Protein AF-C4VB54-F1 (afdb_monomer_lite)

InterPro domains:
  IPR011990 Tetratricopeptide-like helical domain superfamily [G3DSA:1.25.40.10] (57-295)
  IPR011990 Tetratricopeptide-like helical domain superfamily [G3DSA:1.25.40.10] (435-533)
  IPR011990 Tetratricopeptide-like helical domain superfamily [SSF48452] (234-518)
  IPR019734 Tetratricopeptide repeat [SM00028] (115-148)
  IPR019734 Tetratricopeptide repeat [SM00028] (236-269)
  IPR019734 Tetratricopeptide repeat [SM00028] (489-522)

Structure (mmCIF, N/CA/C/O backbone):
data_AF-C4VB54-F1
#
_entry.id   AF-C4VB54-F1
#
loop_
_atom_site.group_PDB
_atom_site.id
_atom_site.type_symbol
_atom_site.label_atom_id
_atom_site.label_alt_id
_atom_site.label_comp_id
_atom_site.label_asym_id
_atom_site.label_entity_id
_atom_site.label_seq_id
_atom_site.pdbx_PDB_ins_code
_atom_site.Cartn_x
_atom_site.Cartn_y
_atom_site.Cartn_z
_atom_site.occupancy
_atom_site.B_iso_or_equiv
_atom_site.auth_seq_id
_atom_site.auth_comp_id
_atom_site.auth_asym_id
_atom_site.auth_atom_id
_atom_site.pdbx_PDB_model_num
ATOM 1 N N . MET A 1 1 ? -24.452 0.658 -22.460 1.00 38.97 1 MET A N 1
ATOM 2 C CA . MET A 1 1 ? -24.094 -0.773 -22.369 1.00 38.97 1 MET A CA 1
ATOM 3 C C . MET A 1 1 ? -23.555 -1.060 -20.962 1.00 38.97 1 MET A C 1
ATOM 5 O O . MET A 1 1 ? -22.462 -0.613 -20.644 1.00 38.97 1 MET A O 1
ATOM 9 N N . PHE A 1 2 ? -24.343 -1.690 -20.081 1.00 25.97 2 PHE A N 1
ATOM 10 C CA . PHE A 1 2 ? -23.977 -1.951 -18.674 1.00 25.97 2 PHE A CA 1
ATOM 11 C C . PHE A 1 2 ? -23.798 -3.460 -18.443 1.00 25.97 2 PHE A C 1
ATOM 13 O O . PHE A 1 2 ? -24.684 -4.239 -18.782 1.00 25.97 2 PHE A O 1
ATOM 20 N N . MET A 1 3 ? -22.665 -3.871 -17.863 1.00 33.00 3 MET A N 1
ATOM 21 C CA . MET A 1 3 ? -22.383 -5.262 -17.481 1.00 33.00 3 MET A CA 1
ATOM 22 C C . MET A 1 3 ? -22.690 -5.453 -15.987 1.00 33.00 3 MET A C 1
ATOM 24 O O . MET A 1 3 ? -22.115 -4.751 -15.156 1.00 33.00 3 MET A O 1
ATOM 28 N N . GLN A 1 4 ? -23.570 -6.396 -15.636 1.00 31.73 4 GLN A N 1
ATOM 29 C CA . GLN A 1 4 ? -23.838 -6.798 -14.246 1.00 31.73 4 GLN A CA 1
ATOM 30 C C . GLN A 1 4 ? -23.127 -8.122 -13.943 1.00 31.73 4 GLN A C 1
ATOM 32 O O . GLN A 1 4 ? -23.301 -9.101 -14.665 1.00 31.73 4 GLN A O 1
ATOM 37 N N . ILE A 1 5 ? -22.332 -8.155 -12.871 1.00 37.06 5 ILE A N 1
ATOM 38 C CA . ILE A 1 5 ? -21.662 -9.368 -12.383 1.00 37.06 5 ILE A CA 1
ATOM 39 C C . ILE A 1 5 ? -22.450 -9.890 -11.185 1.00 37.06 5 ILE A C 1
ATOM 41 O O . ILE A 1 5 ? -22.582 -9.187 -10.184 1.00 37.06 5 ILE A O 1
ATOM 45 N N . TYR A 1 6 ? -22.938 -11.126 -11.275 1.00 34.88 6 TYR A N 1
ATOM 46 C CA . TYR A 1 6 ? -23.579 -11.825 -10.164 1.00 34.88 6 TYR A CA 1
ATOM 47 C C . TYR A 1 6 ? -22.644 -12.912 -9.629 1.00 34.88 6 TYR A C 1
ATOM 49 O O . TYR A 1 6 ? -22.283 -13.843 -10.346 1.00 34.88 6 TYR A O 1
ATOM 57 N N . LEU A 1 7 ? -22.265 -12.801 -8.355 1.00 30.19 7 LEU A N 1
ATOM 58 C CA . LEU A 1 7 ? -21.583 -13.859 -7.610 1.00 30.19 7 LEU A CA 1
ATOM 59 C C . LEU A 1 7 ? -22.631 -14.603 -6.783 1.00 30.19 7 LEU A C 1
ATOM 61 O O . LEU A 1 7 ? -23.212 -14.026 -5.864 1.00 30.19 7 LEU A O 1
ATOM 65 N N . LYS A 1 8 ? -22.896 -15.872 -7.108 1.00 31.28 8 LYS A N 1
ATOM 66 C CA . LYS A 1 8 ? -23.857 -16.701 -6.369 1.00 31.28 8 LYS A CA 1
ATOM 67 C C . LYS A 1 8 ? -23.104 -17.718 -5.509 1.00 31.28 8 LYS A C 1
ATOM 69 O O . LYS A 1 8 ? -22.345 -18.531 -6.026 1.00 31.28 8 LYS A O 1
ATOM 74 N N . TYR A 1 9 ? -23.301 -17.651 -4.191 1.00 30.28 9 TYR A N 1
ATOM 75 C CA . TYR A 1 9 ? -22.703 -18.575 -3.223 1.00 30.28 9 TYR A CA 1
ATOM 76 C C . TYR A 1 9 ? -23.524 -19.866 -3.150 1.00 30.28 9 TYR A C 1
ATOM 78 O O . TYR A 1 9 ? -24.557 -19.917 -2.487 1.00 30.28 9 TYR A O 1
ATOM 86 N N . LEU A 1 10 ? -23.045 -20.915 -3.813 1.00 30.25 10 LEU A N 1
ATOM 87 C CA . LEU A 1 10 ? -23.418 -22.301 -3.537 1.00 30.25 10 LEU A CA 1
ATOM 88 C C . LEU A 1 10 ? -22.119 -23.087 -3.313 1.00 30.25 10 LEU A C 1
ATOM 90 O O . LEU A 1 10 ? -21.097 -22.826 -3.942 1.00 30.25 10 LEU A O 1
ATOM 94 N N . SER A 1 11 ? -22.127 -23.961 -2.314 1.00 38.12 11 SER A N 1
ATOM 95 C CA . SER A 1 11 ? -20.961 -24.604 -1.702 1.00 38.12 11 SER A CA 1
ATOM 96 C C . SER A 1 11 ? -19.883 -25.122 -2.681 1.00 38.12 11 SER A C 1
ATOM 98 O O . SER A 1 11 ? -20.130 -26.031 -3.464 1.00 38.12 11 SER A O 1
ATOM 100 N N . LEU A 1 12 ? -18.656 -24.599 -2.520 1.00 45.41 12 LEU A N 1
ATOM 101 C CA . LEU A 1 12 ? -17.338 -25.164 -2.889 1.00 45.41 12 LEU A CA 1
ATOM 102 C C . LEU A 1 12 ? -16.858 -25.240 -4.358 1.00 45.41 12 LEU A C 1
ATOM 104 O O . LEU A 1 12 ? -15.781 -25.782 -4.598 1.00 45.41 12 LEU A O 1
ATOM 108 N N . LYS A 1 13 ? -17.487 -24.553 -5.315 1.00 49.25 13 LYS A N 1
ATOM 109 C CA . LYS A 1 13 ? -16.800 -24.067 -6.534 1.00 49.25 13 LYS A CA 1
ATOM 110 C C . LYS A 1 13 ? -17.304 -22.661 -6.849 1.00 49.25 13 LYS A C 1
ATOM 112 O O . LYS A 1 13 ? -18.507 -22.452 -6.939 1.00 49.25 13 LYS A O 1
ATOM 117 N N . PHE A 1 14 ? -16.401 -21.688 -6.987 1.00 48.56 14 PHE A N 1
ATOM 118 C CA . PHE A 1 14 ? -16.780 -20.343 -7.429 1.00 48.56 14 PHE A CA 1
ATOM 119 C C . PHE A 1 14 ? -17.220 -20.415 -8.894 1.00 48.56 14 PHE A C 1
ATOM 121 O O . PHE A 1 14 ? -16.394 -20.372 -9.800 1.00 48.56 14 PHE A O 1
ATOM 128 N N . CYS A 1 15 ? -18.523 -20.556 -9.109 1.00 57.53 15 CYS A N 1
ATOM 129 C CA . CYS A 1 15 ? -19.147 -20.399 -10.411 1.00 57.53 15 CYS A CA 1
ATOM 130 C C . CYS A 1 15 ? -19.258 -18.900 -10.710 1.00 57.53 15 CYS A C 1
ATOM 132 O O . CYS A 1 15 ? -20.052 -18.188 -10.088 1.00 57.53 15 CYS A O 1
ATOM 134 N N . MET A 1 16 ? -18.440 -18.399 -11.636 1.00 70.94 16 MET A N 1
ATOM 135 C CA . MET A 1 16 ? -18.619 -17.057 -12.184 1.00 70.94 16 MET A CA 1
ATOM 136 C C . MET A 1 16 ? -19.545 -17.157 -13.398 1.00 70.94 16 MET A C 1
ATOM 138 O O . MET A 1 16 ? -19.251 -17.892 -14.337 1.00 70.94 16 MET A O 1
ATOM 142 N N . ILE A 1 17 ? -20.660 -16.427 -13.376 1.00 76.38 17 ILE A N 1
ATOM 143 C CA . ILE A 1 17 ? -21.554 -16.296 -14.531 1.00 76.38 17 ILE A CA 1
ATOM 144 C C . ILE A 1 17 ? -21.198 -14.990 -15.234 1.00 76.38 17 ILE A C 1
ATOM 146 O O . ILE A 1 17 ? -21.276 -13.913 -14.635 1.00 76.38 17 ILE A O 1
ATOM 150 N N . ILE A 1 18 ? -20.797 -15.076 -16.500 1.00 73.25 18 ILE A N 1
ATOM 151 C CA . ILE A 1 18 ? -20.523 -13.903 -17.328 1.00 73.25 18 ILE A CA 1
ATOM 152 C C . ILE A 1 18 ? -21.790 -13.598 -18.121 1.00 73.25 18 ILE A C 1
ATOM 154 O O . ILE A 1 18 ? -22.180 -14.385 -18.975 1.00 73.25 18 ILE A O 1
ATOM 158 N N . LYS A 1 19 ? -22.422 -12.451 -17.837 1.00 79.88 19 LYS A N 1
ATOM 159 C CA . LYS A 1 19 ? -23.562 -11.930 -18.601 1.00 79.88 19 LYS A CA 1
ATOM 160 C C . LYS A 1 19 ? -23.136 -10.706 -19.410 1.00 79.88 19 LYS A C 1
ATOM 162 O O . LYS A 1 19 ? -22.794 -9.667 -18.844 1.00 79.88 19 LYS A O 1
ATOM 167 N N . ILE A 1 20 ? -23.150 -10.834 -20.731 1.00 73.25 20 ILE A N 1
ATOM 168 C CA . ILE A 1 20 ? -22.824 -9.783 -21.695 1.00 73.25 20 ILE A CA 1
ATOM 169 C C . ILE A 1 20 ? -24.131 -9.348 -22.343 1.00 73.25 20 ILE A C 1
ATOM 171 O O . ILE A 1 20 ? -24.764 -10.120 -23.054 1.00 73.25 20 ILE A O 1
ATOM 175 N N . LYS A 1 21 ? -24.557 -8.116 -22.068 1.00 76.06 21 LYS A N 1
ATOM 176 C CA . LYS A 1 21 ? -25.711 -7.516 -22.740 1.00 76.06 21 LYS A CA 1
ATOM 177 C C . LYS A 1 21 ? -25.266 -7.041 -24.126 1.00 76.06 21 LYS A C 1
ATOM 179 O O . LYS A 1 21 ? -24.325 -6.249 -24.191 1.00 76.06 21 LYS A O 1
ATOM 184 N N . ILE A 1 22 ? -25.898 -7.555 -25.180 1.00 71.56 22 ILE A N 1
ATOM 185 C CA . ILE A 1 22 ? -25.554 -7.252 -26.578 1.00 71.56 22 ILE A CA 1
ATOM 186 C C . ILE A 1 22 ? -26.424 -6.086 -27.056 1.00 71.56 22 ILE A C 1
ATOM 188 O O . ILE A 1 22 ? -25.888 -5.052 -27.447 1.00 71.56 22 ILE A O 1
ATOM 192 N N . ASP A 1 23 ? -27.742 -6.185 -26.876 1.00 76.75 23 ASP A N 1
ATOM 193 C CA . ASP A 1 23 ? -28.718 -5.109 -27.099 1.00 76.75 23 ASP A CA 1
ATOM 194 C C . ASP A 1 23 ? -29.767 -5.071 -25.965 1.00 76.75 23 ASP A C 1
ATOM 196 O O . ASP A 1 23 ? -29.535 -5.621 -24.885 1.00 76.75 23 ASP A O 1
ATOM 200 N N . GLU A 1 24 ? -30.872 -4.333 -26.129 1.00 78.38 24 GLU A N 1
ATOM 201 C CA . GLU A 1 24 ? -31.891 -4.179 -25.082 1.00 78.38 24 GLU A CA 1
ATOM 202 C C . GLU A 1 24 ? -32.563 -5.497 -24.683 1.00 78.38 24 GLU A C 1
ATOM 204 O O . GLU A 1 24 ? -32.786 -5.687 -23.478 1.00 78.38 24 GLU A O 1
ATOM 209 N N . ASP A 1 25 ? -32.743 -6.406 -25.645 1.00 79.56 25 ASP A N 1
ATOM 210 C CA . ASP A 1 25 ? -33.524 -7.639 -25.531 1.00 79.56 25 ASP A CA 1
ATOM 211 C C . ASP A 1 25 ? -32.651 -8.905 -25.511 1.00 79.56 25 ASP A C 1
ATOM 213 O O . ASP A 1 25 ? -33.103 -9.967 -25.074 1.00 79.56 25 ASP A O 1
ATOM 217 N N . SER A 1 26 ? -31.381 -8.808 -25.914 1.00 73.75 26 SER A N 1
ATOM 218 C CA . SER A 1 26 ? -30.461 -9.938 -26.012 1.00 73.75 26 SER A CA 1
ATOM 219 C C . SER A 1 26 ? -29.286 -9.845 -25.028 1.00 73.75 26 SER A C 1
ATOM 221 O O . SER A 1 26 ? -28.634 -8.814 -24.808 1.00 73.75 26 SER A O 1
ATOM 223 N N . SER A 1 27 ? -28.994 -10.975 -24.381 1.00 80.44 27 SER A N 1
ATOM 224 C CA . SER A 1 27 ? -27.818 -11.112 -23.526 1.00 80.44 27 SER A CA 1
ATOM 225 C C . SER A 1 27 ? -27.222 -12.497 -23.652 1.00 80.44 27 SER A C 1
ATOM 227 O O . SER A 1 27 ? -27.923 -13.495 -23.498 1.00 80.44 27 SER A O 1
ATOM 229 N N . LEU A 1 28 ? -25.914 -12.548 -23.841 1.00 75.56 28 LEU A N 1
ATOM 230 C CA . LEU A 1 28 ? -25.156 -13.777 -23.790 1.00 75.56 28 LEU A CA 1
ATOM 231 C C . LEU A 1 28 ? -24.787 -14.068 -22.333 1.00 75.56 28 LEU A C 1
ATOM 233 O O . LEU A 1 28 ? -24.183 -13.233 -21.659 1.00 75.56 28 LEU A O 1
ATOM 237 N N . THR A 1 29 ? -25.161 -15.243 -21.836 1.00 79.69 29 THR A N 1
ATOM 238 C CA . THR A 1 29 ? -24.833 -15.683 -20.477 1.00 79.69 29 THR A CA 1
ATOM 239 C C . THR A 1 29 ? -24.144 -17.033 -20.550 1.00 79.69 29 THR A C 1
ATOM 241 O O . THR A 1 29 ? -24.715 -17.959 -21.113 1.00 79.69 29 THR A O 1
ATOM 244 N N . PHE A 1 30 ? -22.949 -17.160 -19.980 1.00 81.38 30 PHE A N 1
ATOM 245 C CA . PHE A 1 30 ? -22.280 -18.456 -19.878 1.00 81.38 30 PHE A CA 1
ATOM 246 C C . PHE A 1 30 ? -21.583 -18.638 -18.530 1.00 81.38 30 PHE A C 1
ATOM 248 O O . PHE A 1 30 ? -21.113 -17.682 -17.898 1.00 81.38 30 PHE A O 1
ATOM 255 N N . ASP A 1 31 ? -21.570 -19.890 -18.083 1.00 81.94 31 ASP A N 1
ATOM 256 C CA . ASP A 1 31 ? -20.950 -20.339 -16.846 1.00 81.94 31 ASP A CA 1
ATOM 257 C C . ASP A 1 31 ? -19.458 -20.592 -17.093 1.00 81.94 31 ASP A C 1
ATOM 259 O O . ASP A 1 31 ? -19.068 -21.336 -17.989 1.00 81.94 31 ASP A O 1
ATOM 263 N N . THR A 1 32 ? -18.592 -19.966 -16.298 1.00 78.69 32 THR A N 1
ATOM 264 C CA . THR A 1 32 ? -17.138 -20.195 -16.382 1.00 78.69 32 THR A CA 1
ATOM 265 C C . THR A 1 32 ? -16.694 -21.622 -16.063 1.00 78.69 32 THR A C 1
ATOM 267 O O . THR A 1 32 ? -15.555 -21.975 -16.366 1.00 78.69 32 THR A O 1
ATOM 270 N N . THR A 1 33 ? -17.555 -22.446 -15.468 1.00 79.31 33 THR A N 1
ATOM 271 C CA . THR A 1 33 ? -17.303 -23.875 -15.253 1.00 79.31 33 THR A CA 1
ATOM 272 C C . THR A 1 33 ? -17.654 -24.731 -16.473 1.00 79.31 33 THR A C 1
ATOM 274 O O . THR A 1 33 ? -17.054 -25.790 -16.651 1.00 79.31 33 THR A O 1
ATOM 277 N N . GLU A 1 34 ? -18.524 -24.235 -17.357 1.00 86.69 34 GLU A N 1
ATOM 278 C CA . GLU A 1 34 ? -19.002 -24.898 -18.577 1.00 86.69 34 GLU A CA 1
ATOM 279 C C . GLU A 1 34 ? -18.830 -23.963 -19.782 1.00 86.69 34 GLU A C 1
ATOM 281 O O . GLU A 1 34 ? -19.777 -23.544 -20.444 1.00 86.69 34 GLU A O 1
ATOM 286 N N . LEU A 1 35 ? -17.578 -23.581 -20.045 1.00 89.31 35 LEU A N 1
ATOM 287 C CA . LEU A 1 35 ? -17.260 -22.693 -21.161 1.00 89.31 35 LEU A CA 1
ATOM 288 C C . LEU A 1 35 ? -17.551 -23.366 -22.509 1.00 89.31 35 LEU A C 1
ATOM 290 O O . LEU A 1 35 ? -17.017 -24.468 -22.707 1.00 89.31 35 LEU A O 1
ATOM 294 N N . PRO A 1 36 ? -18.266 -22.687 -23.434 1.00 89.88 36 PRO A N 1
ATOM 295 C CA . PRO A 1 36 ? -18.443 -23.131 -24.815 1.00 89.88 36 PRO A CA 1
ATOM 296 C C . PRO A 1 36 ? -17.125 -23.580 -25.453 1.00 89.88 36 PRO A C 1
ATOM 298 O O . PRO A 1 36 ? -16.074 -22.980 -25.227 1.00 89.88 36 PRO A O 1
ATOM 301 N N . VAL A 1 37 ? -17.158 -24.662 -26.220 1.00 91.50 37 VAL A N 1
ATOM 302 C CA . VAL A 1 37 ? -16.005 -25.188 -26.968 1.00 91.50 37 VAL A CA 1
ATOM 303 C C . VAL A 1 37 ? -16.435 -25.560 -28.371 1.00 91.50 37 VAL A C 1
ATOM 305 O O . VAL A 1 37 ? -17.627 -25.685 -28.640 1.00 91.50 37 VAL A O 1
ATOM 308 N N . ASP A 1 38 ? -15.457 -25.740 -29.250 1.00 93.38 38 ASP A N 1
ATOM 309 C CA . ASP A 1 38 ? -15.648 -26.223 -30.611 1.00 93.38 38 ASP A CA 1
ATOM 310 C C . ASP A 1 38 ? -16.648 -25.323 -31.365 1.00 93.38 38 ASP A C 1
ATOM 312 O O . ASP A 1 38 ? -16.502 -24.099 -31.361 1.00 93.38 38 ASP A O 1
ATOM 316 N N . THR A 1 39 ? -17.698 -25.892 -31.956 1.00 86.38 39 THR A N 1
ATOM 317 C CA . THR A 1 39 ? -18.701 -25.147 -32.737 1.00 86.38 39 THR A CA 1
ATOM 318 C C . THR A 1 39 ? -19.438 -24.074 -31.930 1.00 86.38 39 THR A C 1
ATOM 320 O O . THR A 1 39 ? -19.829 -23.036 -32.476 1.00 86.38 39 THR A O 1
ATOM 323 N N . ASP A 1 40 ? -19.607 -24.290 -30.623 1.00 88.44 40 ASP A N 1
ATOM 324 C CA . ASP A 1 40 ? -20.257 -23.319 -29.740 1.00 88.44 40 ASP A CA 1
ATOM 325 C C . ASP A 1 40 ? -19.317 -22.150 -29.426 1.00 88.44 40 ASP A C 1
ATOM 327 O O . ASP A 1 40 ? -19.765 -21.012 -29.257 1.00 88.44 40 ASP A O 1
ATOM 331 N N . PHE A 1 41 ? -18.004 -22.408 -29.382 1.00 94.44 41 PHE A N 1
ATOM 332 C CA . PHE A 1 41 ? -17.006 -21.351 -29.258 1.00 94.44 41 PHE A CA 1
ATOM 333 C C . PHE A 1 41 ? -16.934 -20.505 -30.529 1.00 94.44 41 PHE A C 1
ATOM 335 O O . PHE A 1 41 ? -16.899 -19.283 -30.417 1.00 94.44 41 PHE A O 1
ATOM 342 N N . ASP A 1 42 ? -16.951 -21.116 -31.715 1.00 93.81 42 ASP A N 1
ATOM 343 C CA . ASP A 1 42 ? -16.907 -20.372 -32.981 1.00 93.81 42 ASP A CA 1
ATOM 344 C C . ASP A 1 42 ? -18.101 -19.415 -33.102 1.00 93.81 42 ASP A C 1
ATOM 346 O O . ASP A 1 42 ? -17.930 -18.228 -33.384 1.00 93.81 42 ASP A O 1
ATOM 350 N N . SER A 1 43 ? -19.301 -19.904 -32.770 1.00 91.31 43 SER A N 1
ATOM 351 C CA . SER A 1 43 ? -20.529 -19.098 -32.742 1.00 91.31 43 SER A CA 1
ATOM 352 C C . SER A 1 43 ? -20.434 -17.940 -31.742 1.00 91.31 43 SER A C 1
ATOM 354 O O . SER A 1 43 ? -20.791 -16.801 -32.044 1.00 91.31 43 SER A O 1
ATOM 356 N N . LEU A 1 44 ? -19.903 -18.211 -30.545 1.00 91.12 44 LEU A N 1
ATOM 357 C CA . LEU A 1 44 ? -19.631 -17.191 -29.535 1.00 91.12 44 LEU A CA 1
ATOM 358 C C . LEU A 1 44 ? -18.596 -16.163 -30.018 1.00 91.12 44 LEU A C 1
ATOM 360 O O . LEU A 1 44 ? -18.728 -14.969 -29.750 1.00 91.12 44 LEU A O 1
ATOM 364 N N . PHE A 1 45 ? -17.540 -16.614 -30.682 1.00 94.56 45 PHE A N 1
ATOM 365 C CA . PHE A 1 45 ? -16.438 -15.762 -31.095 1.00 94.56 45 PHE A CA 1
ATOM 366 C C . PHE A 1 45 ? -16.840 -14.824 -32.236 1.00 94.56 45 PHE A C 1
ATOM 368 O O . PHE A 1 45 ? -16.468 -13.651 -32.196 1.00 94.56 45 PHE A O 1
ATOM 375 N N . GLU A 1 46 ? -17.656 -15.283 -33.188 1.00 94.31 46 GLU A N 1
ATOM 376 C CA . GLU A 1 46 ? -18.261 -14.403 -34.197 1.00 94.31 46 GLU A CA 1
ATOM 377 C C . GLU A 1 46 ? -19.172 -13.354 -33.549 1.00 94.31 46 GLU A C 1
ATOM 379 O O . GLU A 1 46 ? -19.019 -12.162 -33.813 1.00 94.31 46 GLU A O 1
ATOM 384 N N . LEU A 1 47 ? -19.998 -13.747 -32.575 1.00 90.88 47 LEU A N 1
ATOM 385 C CA . LEU A 1 47 ? -20.817 -12.797 -31.818 1.00 90.88 47 LEU A CA 1
ATOM 386 C C . LEU A 1 47 ? -19.967 -11.748 -31.080 1.00 90.88 47 LEU A C 1
ATOM 388 O O . LEU A 1 47 ? -20.335 -10.575 -31.017 1.00 90.88 47 LEU A O 1
ATOM 392 N N . ILE A 1 48 ? -18.813 -12.147 -30.530 1.00 91.25 48 ILE A N 1
ATOM 393 C CA . ILE A 1 48 ? -17.844 -11.240 -29.893 1.00 91.25 48 ILE A CA 1
ATOM 394 C C . ILE A 1 48 ? -17.251 -10.246 -30.901 1.00 91.25 48 ILE A C 1
ATOM 396 O O . ILE A 1 48 ? -16.991 -9.103 -30.522 1.00 91.25 48 ILE A O 1
ATOM 400 N N . LYS A 1 49 ? -17.016 -10.661 -32.152 1.00 93.06 49 LYS A N 1
ATOM 401 C CA . LYS A 1 49 ? -16.494 -9.782 -33.210 1.00 93.06 49 LYS A CA 1
ATOM 402 C C . LYS A 1 49 ? -17.532 -8.775 -33.687 1.00 93.06 49 LYS A C 1
ATOM 404 O O . LYS A 1 49 ? -17.202 -7.610 -33.884 1.00 93.06 49 LYS A O 1
ATOM 409 N N . GLU A 1 50 ? -18.771 -9.223 -33.861 1.00 91.81 50 GLU A N 1
ATOM 410 C CA . GLU A 1 50 ? -19.887 -8.379 -34.300 1.00 91.81 50 GLU A CA 1
ATOM 411 C C . GLU A 1 50 ? -20.324 -7.395 -33.206 1.00 91.81 50 GLU A C 1
ATOM 413 O O . GLU A 1 50 ? -20.754 -6.274 -33.484 1.00 91.81 50 GLU A O 1
ATOM 418 N N . SER A 1 51 ? -20.173 -7.792 -31.942 1.00 83.44 51 SER A N 1
ATOM 419 C CA . SER A 1 51 ? -20.517 -6.967 -30.789 1.00 83.44 51 SER A CA 1
ATOM 420 C C . SER A 1 51 ? -19.397 -5.977 -30.452 1.00 83.44 51 SER A C 1
ATOM 422 O O . SER A 1 51 ? -18.239 -6.349 -30.277 1.00 83.44 51 SER A O 1
ATOM 424 N N . ASN A 1 52 ? -19.737 -4.703 -30.230 1.00 85.94 52 ASN A N 1
ATOM 425 C CA . ASN A 1 52 ? -18.781 -3.679 -29.783 1.00 85.94 52 ASN A CA 1
ATOM 426 C C . ASN A 1 52 ? -18.462 -3.808 -28.275 1.00 85.94 52 ASN A C 1
ATOM 428 O O . ASN A 1 52 ? -18.779 -2.936 -27.460 1.00 85.94 52 ASN A O 1
ATOM 432 N N . ILE A 1 53 ? -17.895 -4.952 -27.876 1.00 86.31 53 ILE A N 1
ATOM 433 C CA . ILE A 1 53 ? -17.623 -5.292 -26.477 1.00 86.31 53 ILE A CA 1
ATOM 434 C C . ILE A 1 53 ? -16.428 -4.476 -25.957 1.00 86.31 53 ILE A C 1
ATOM 436 O O . ILE A 1 53 ? -15.340 -4.544 -26.530 1.00 86.31 53 ILE A O 1
ATOM 440 N N . PRO A 1 54 ? -16.559 -3.769 -24.814 1.00 88.62 54 PRO A N 1
ATOM 441 C CA . PRO A 1 54 ? -15.440 -3.065 -24.199 1.00 88.62 54 PRO A CA 1
ATOM 442 C C . PRO A 1 54 ? -14.257 -3.999 -23.921 1.00 88.62 54 PRO A C 1
ATOM 444 O O . PRO A 1 54 ? -14.440 -5.087 -23.368 1.00 88.62 54 PRO A O 1
ATOM 447 N N . SER A 1 55 ? -13.029 -3.548 -24.196 1.00 87.81 55 SER A N 1
ATOM 448 C CA . SER A 1 55 ? -11.815 -4.371 -24.054 1.00 87.81 55 SER A CA 1
ATOM 449 C C . SER A 1 55 ? -11.645 -4.970 -22.652 1.00 87.81 55 SER A C 1
ATOM 451 O O . SER A 1 55 ? -11.158 -6.087 -22.505 1.00 87.81 55 SER A O 1
ATOM 453 N N . SER A 1 56 ? -12.096 -4.272 -21.604 1.00 85.50 56 SER A N 1
ATOM 454 C CA . SER A 1 56 ? -12.087 -4.788 -20.228 1.00 85.50 56 SER A CA 1
ATOM 455 C C . SER A 1 56 ? -12.938 -6.050 -20.050 1.00 85.50 56 SER A C 1
ATOM 457 O O . SER A 1 56 ? -12.593 -6.910 -19.241 1.00 85.50 56 SER A O 1
ATOM 459 N N . SER A 1 57 ? -14.029 -6.179 -20.805 1.00 87.00 57 SER A N 1
ATOM 460 C CA . SER A 1 57 ? -14.877 -7.370 -20.810 1.00 87.00 57 SER A CA 1
ATOM 461 C C . SER A 1 57 ? -14.250 -8.477 -21.649 1.00 87.00 57 SER A C 1
ATOM 463 O O . SER A 1 57 ? -14.206 -9.611 -21.183 1.00 87.00 57 SER A O 1
ATOM 465 N N . LEU A 1 58 ? -13.658 -8.152 -22.804 1.00 92.19 58 LEU A N 1
ATOM 466 C CA . LEU A 1 58 ? -12.911 -9.123 -23.615 1.00 92.19 58 LEU A CA 1
ATOM 467 C C . LEU A 1 58 ? -11.777 -9.788 -22.819 1.00 92.19 58 LEU A C 1
ATOM 469 O O . LEU A 1 58 ? -11.623 -11.005 -22.870 1.00 92.19 58 LEU A O 1
ATOM 473 N N . PHE A 1 59 ? -11.048 -9.029 -21.992 1.00 91.31 59 PHE A N 1
ATOM 474 C CA . PHE A 1 59 ? -10.031 -9.594 -21.097 1.00 91.31 59 PHE A CA 1
ATOM 475 C C . PHE A 1 59 ? -10.595 -10.571 -20.060 1.00 91.31 59 PHE A C 1
ATOM 477 O O . PHE A 1 59 ? -9.937 -11.557 -19.731 1.00 91.31 59 PHE A O 1
ATOM 484 N N . LYS A 1 60 ? -11.808 -10.332 -19.549 1.00 88.00 60 LYS A N 1
ATOM 485 C CA . LYS A 1 60 ? -12.472 -11.259 -18.617 1.00 88.00 60 LYS A CA 1
ATOM 486 C C . LYS A 1 60 ? -12.893 -12.544 -19.318 1.00 88.00 60 LYS A C 1
ATOM 488 O O . LYS A 1 60 ? -12.721 -13.614 -18.742 1.00 88.00 60 LYS A O 1
ATOM 493 N N . ILE A 1 61 ? -13.402 -12.438 -20.547 1.00 90.50 61 ILE A N 1
ATOM 494 C CA . ILE A 1 61 ? -13.746 -13.601 -21.372 1.00 90.50 61 ILE A CA 1
ATOM 495 C C . ILE A 1 61 ? -12.475 -14.408 -21.648 1.00 90.50 61 ILE A C 1
ATOM 497 O O . ILE A 1 61 ? -12.432 -15.587 -21.316 1.00 90.50 61 ILE A O 1
ATOM 501 N N . ALA A 1 62 ? -11.402 -13.768 -22.127 1.00 94.25 62 ALA A N 1
ATOM 502 C CA . ALA A 1 62 ? -10.111 -14.426 -22.334 1.00 94.25 62 ALA A CA 1
ATOM 503 C C . ALA A 1 62 ? -9.614 -15.127 -21.057 1.00 94.25 62 ALA A C 1
ATOM 505 O O . ALA A 1 62 ? -9.186 -16.276 -21.106 1.00 94.25 62 ALA A O 1
ATOM 506 N N . TYR A 1 63 ? -9.728 -14.479 -19.893 1.00 91.56 63 TYR A N 1
ATOM 507 C CA . TYR A 1 63 ? -9.344 -15.074 -18.611 1.00 91.56 63 TYR A CA 1
ATOM 508 C C . TYR A 1 63 ? -10.181 -16.275 -18.196 1.00 91.56 63 TYR A C 1
ATOM 510 O O . TYR A 1 63 ? -9.629 -17.203 -17.604 1.00 91.56 63 TYR A O 1
ATOM 518 N N . ALA A 1 64 ? -11.470 -16.304 -18.529 1.00 88.38 64 ALA A N 1
ATOM 519 C CA . ALA A 1 64 ? -12.274 -17.498 -18.316 1.00 88.38 64 ALA A CA 1
ATOM 520 C C . ALA A 1 64 ? -11.690 -18.691 -19.097 1.00 88.38 64 ALA A C 1
ATOM 522 O O . ALA A 1 64 ? -11.538 -19.771 -18.539 1.00 88.38 64 ALA A O 1
ATOM 523 N N . TYR A 1 65 ? -11.229 -18.466 -20.330 1.00 94.25 65 TYR A N 1
ATOM 524 C CA . TYR A 1 65 ? -10.606 -19.487 -21.180 1.00 94.25 65 TYR A CA 1
ATOM 525 C C . TYR A 1 65 ? -9.134 -19.799 -20.862 1.00 94.25 65 TYR A C 1
ATOM 527 O O . TYR A 1 65 ? -8.518 -20.557 -21.603 1.00 94.25 65 TYR A O 1
ATOM 535 N N . LYS A 1 66 ? -8.537 -19.281 -19.780 1.00 93.75 66 LYS A N 1
ATOM 536 C CA . LYS A 1 66 ? -7.086 -19.419 -19.512 1.00 93.75 66 LYS A CA 1
ATOM 537 C C . LYS A 1 66 ? -6.560 -20.862 -19.491 1.00 93.75 66 LYS A C 1
ATOM 539 O O . LYS A 1 66 ? -5.379 -21.066 -19.750 1.00 93.75 66 LYS A O 1
ATOM 544 N N . ASP A 1 67 ? -7.406 -21.845 -19.186 1.00 90.56 67 ASP A N 1
ATOM 545 C CA . ASP A 1 67 ? -7.037 -23.267 -19.153 1.00 90.56 67 ASP A CA 1
ATOM 546 C C . ASP A 1 67 ? -7.217 -23.959 -20.524 1.00 90.56 67 ASP A C 1
ATOM 548 O O . ASP A 1 67 ? -6.729 -25.069 -20.723 1.00 90.56 67 ASP A O 1
ATOM 552 N N . LYS A 1 68 ? -7.860 -23.292 -21.495 1.00 94.56 68 LYS A N 1
ATOM 553 C CA . LYS A 1 68 ? -8.039 -23.730 -22.888 1.00 94.56 68 LYS A CA 1
ATOM 554 C C . LYS A 1 68 ? -7.251 -22.797 -23.822 1.00 94.56 68 LYS A C 1
ATOM 556 O O . LYS A 1 68 ? -7.769 -21.787 -24.299 1.00 94.56 68 LYS A O 1
ATOM 561 N N . TYR A 1 69 ? -5.975 -23.128 -24.038 1.00 95.25 69 TYR A N 1
ATOM 562 C CA . TYR A 1 69 ? -4.978 -22.254 -24.673 1.00 95.25 69 TYR A CA 1
ATOM 563 C C . TYR A 1 69 ? -5.447 -21.610 -25.987 1.00 95.25 69 TYR A C 1
ATOM 565 O O . TYR A 1 69 ? -5.390 -20.386 -26.107 1.00 95.25 69 TYR A O 1
ATOM 573 N N . ASP A 1 70 ? -5.924 -22.412 -26.942 1.00 96.56 70 ASP A N 1
ATOM 574 C CA . ASP A 1 70 ? -6.242 -21.934 -28.292 1.00 96.56 70 ASP A CA 1
ATOM 575 C C . ASP A 1 70 ? -7.390 -20.911 -28.284 1.00 96.56 70 ASP A C 1
ATOM 577 O O . ASP A 1 70 ? -7.253 -19.831 -28.856 1.00 96.56 70 ASP A O 1
ATOM 581 N N . TYR A 1 71 ? -8.454 -21.173 -27.519 1.00 96.75 71 TYR A N 1
ATOM 582 C CA . TYR A 1 71 ? -9.588 -20.256 -27.356 1.00 96.75 71 TYR A CA 1
ATOM 583 C C . TYR A 1 71 ? -9.192 -18.939 -26.678 1.00 96.75 71 TYR A C 1
ATOM 585 O O . TYR A 1 71 ? -9.555 -17.854 -27.134 1.00 96.75 71 TYR A O 1
ATOM 593 N N . CYS A 1 72 ? -8.400 -19.009 -25.601 1.00 96.50 72 CYS A N 1
ATOM 594 C CA . CYS A 1 72 ? -7.902 -17.815 -24.917 1.00 96.50 72 CYS A CA 1
ATOM 595 C C . CYS A 1 72 ? -7.046 -16.955 -25.853 1.00 96.50 72 CYS A C 1
ATOM 597 O O . CYS A 1 72 ? -7.240 -15.741 -25.944 1.00 96.50 72 CYS A O 1
ATOM 599 N N . LYS A 1 73 ? -6.127 -17.596 -26.584 1.00 96.31 73 LYS A N 1
ATOM 600 C CA . LYS A 1 73 ? -5.247 -16.937 -27.547 1.00 96.31 73 LYS A CA 1
ATOM 601 C C . LYS A 1 73 ? -6.036 -16.272 -28.671 1.00 96.31 73 LYS A C 1
ATOM 603 O O . LYS A 1 73 ? -5.767 -15.117 -28.977 1.00 96.31 73 LYS A O 1
ATOM 608 N N . GLN A 1 74 ? -7.036 -16.952 -29.224 1.00 97.12 74 GLN A N 1
ATOM 609 C CA . GLN A 1 74 ? -7.884 -16.420 -30.289 1.00 97.12 74 GLN A CA 1
ATOM 610 C C . GLN A 1 74 ? -8.627 -15.144 -29.854 1.00 97.12 74 GLN A C 1
ATOM 612 O O . GLN A 1 74 ? -8.657 -14.160 -30.596 1.00 97.12 74 GLN A O 1
ATOM 617 N N . ILE A 1 75 ? -9.127 -15.099 -28.612 1.00 96.38 75 ILE A N 1
ATOM 618 C CA . ILE A 1 75 ? -9.720 -13.880 -28.036 1.00 96.38 75 ILE A CA 1
ATOM 619 C C . ILE A 1 75 ? -8.667 -12.779 -27.864 1.00 96.38 75 ILE A C 1
ATOM 621 O O . ILE A 1 75 ? -8.922 -11.626 -28.210 1.00 96.38 75 ILE A O 1
ATOM 625 N N . LEU A 1 76 ? -7.480 -13.101 -27.341 1.00 95.62 76 LEU A N 1
ATOM 626 C CA . LEU A 1 76 ? -6.407 -12.118 -27.151 1.00 95.62 76 LEU A CA 1
ATOM 627 C C . LEU A 1 76 ? -5.901 -11.542 -28.476 1.00 95.62 76 LEU A C 1
ATOM 629 O O . LEU A 1 76 ? -5.632 -10.343 -28.548 1.00 95.62 76 LEU A O 1
ATOM 633 N N . ASP A 1 77 ? -5.808 -12.359 -29.521 1.00 95.62 77 ASP A N 1
ATOM 634 C CA . ASP A 1 77 ? -5.426 -11.913 -30.856 1.00 95.62 77 ASP A CA 1
ATOM 635 C C . ASP A 1 77 ? -6.471 -10.952 -31.430 1.00 95.62 77 ASP A C 1
ATOM 637 O O . ASP A 1 77 ? -6.092 -9.893 -31.928 1.00 95.62 77 ASP A O 1
ATOM 641 N N . TYR A 1 78 ? -7.769 -11.220 -31.242 1.00 95.62 78 TYR A N 1
ATOM 642 C CA . TYR A 1 78 ? -8.818 -10.250 -31.575 1.00 95.62 78 TYR A CA 1
ATOM 643 C C . TYR A 1 78 ? -8.672 -8.943 -30.782 1.00 95.62 78 TYR A C 1
ATOM 645 O O . TYR A 1 78 ? -8.678 -7.865 -31.374 1.00 95.62 78 TYR A O 1
ATOM 653 N N . VAL A 1 79 ? -8.438 -9.004 -29.466 1.00 94.25 79 VAL A N 1
ATOM 654 C CA . VAL A 1 79 ? -8.237 -7.807 -28.623 1.00 94.25 79 VAL A CA 1
ATOM 655 C C . VAL A 1 79 ? -7.080 -6.930 -29.120 1.00 94.25 79 VAL A C 1
ATOM 657 O O . VAL A 1 79 ? -7.155 -5.706 -29.039 1.00 94.25 79 VAL A O 1
ATOM 660 N N . LYS A 1 80 ? -6.014 -7.511 -29.679 1.00 93.50 80 LYS A N 1
ATOM 661 C CA . LYS A 1 80 ? -4.903 -6.733 -30.257 1.00 93.50 80 LYS A CA 1
ATOM 662 C C . LYS A 1 80 ? -5.284 -5.986 -31.534 1.00 93.50 80 LYS A C 1
ATOM 664 O O . LYS A 1 80 ? -4.622 -5.000 -31.858 1.00 93.50 80 LYS A O 1
ATOM 669 N N . THR A 1 81 ? -6.314 -6.435 -32.254 1.00 93.69 81 THR A N 1
ATOM 670 C CA . THR A 1 81 ? -6.780 -5.781 -33.488 1.00 93.69 81 THR A CA 1
ATOM 671 C C . THR A 1 81 ? -7.568 -4.497 -33.231 1.00 93.69 81 THR A C 1
ATOM 673 O O . THR A 1 81 ? -7.727 -3.695 -34.145 1.00 93.69 81 THR A O 1
ATOM 676 N N . THR A 1 82 ? -8.000 -4.225 -31.992 1.00 87.00 82 THR A N 1
ATOM 677 C CA . THR A 1 82 ? -8.911 -3.107 -31.683 1.00 87.00 82 THR A CA 1
ATOM 678 C C . THR A 1 82 ? -8.253 -1.710 -31.693 1.00 87.00 82 THR A C 1
ATOM 680 O O . THR A 1 82 ? -8.782 -0.797 -31.071 1.00 87.00 82 THR A O 1
ATOM 683 N N . ASN A 1 83 ? -7.098 -1.519 -32.350 1.00 76.62 83 ASN A N 1
ATOM 684 C CA . ASN A 1 83 ? -6.329 -0.265 -32.550 1.00 76.62 83 ASN A CA 1
ATOM 685 C C . ASN A 1 83 ? -6.028 0.629 -31.323 1.00 76.62 83 ASN A C 1
ATOM 687 O O . ASN A 1 83 ? -5.401 1.680 -31.456 1.00 76.62 83 ASN A O 1
ATOM 691 N N . LEU A 1 84 ? -6.385 0.215 -30.109 1.00 79.56 84 LEU A N 1
ATOM 692 C CA . LEU A 1 84 ? -6.068 0.934 -28.877 1.00 79.56 84 LEU A CA 1
ATOM 693 C C . LEU A 1 84 ? -4.694 0.487 -28.359 1.00 79.56 84 LEU A C 1
ATOM 695 O O . LEU A 1 84 ? -4.528 -0.642 -27.892 1.00 79.56 84 LEU A O 1
ATOM 699 N N . ARG A 1 85 ? -3.702 1.385 -28.423 1.00 73.69 85 ARG A N 1
ATOM 700 C CA . ARG A 1 85 ? -2.296 1.106 -28.066 1.00 73.69 85 ARG A CA 1
ATOM 701 C C . ARG A 1 85 ? -2.142 0.449 -26.686 1.00 73.69 85 ARG A C 1
ATOM 703 O O . ARG A 1 85 ? -1.447 -0.556 -26.568 1.00 73.69 85 ARG A O 1
ATOM 710 N N . ASP A 1 86 ? -2.838 0.956 -25.669 1.00 76.19 86 ASP A N 1
ATOM 711 C CA . ASP A 1 86 ? -2.754 0.424 -24.299 1.00 76.19 86 ASP A CA 1
ATOM 712 C C . ASP A 1 86 ? -3.421 -0.947 -24.131 1.00 76.19 86 ASP A C 1
ATOM 714 O O . ASP A 1 86 ? -3.039 -1.737 -23.264 1.00 76.19 86 ASP A O 1
ATOM 718 N N . VAL A 1 87 ? -4.421 -1.247 -24.962 1.00 85.06 87 VAL A N 1
ATOM 719 C CA . VAL A 1 87 ? -5.120 -2.538 -24.969 1.00 85.06 87 VAL A CA 1
ATOM 720 C C . VAL A 1 87 ? -4.227 -3.609 -25.585 1.00 85.06 87 VAL A C 1
ATOM 722 O O . VAL A 1 87 ? -4.102 -4.696 -25.020 1.00 85.06 87 VAL A O 1
ATOM 725 N N . LYS A 1 88 ? -3.532 -3.275 -26.678 1.00 85.94 88 LYS A N 1
ATOM 726 C CA . LYS A 1 88 ? -2.589 -4.174 -27.347 1.00 85.94 88 LYS A CA 1
ATOM 727 C C . LYS A 1 88 ? -1.478 -4.640 -26.402 1.00 85.94 88 LYS A C 1
ATOM 729 O O . LYS A 1 88 ? -1.306 -5.845 -26.226 1.00 85.94 88 LYS A O 1
ATOM 734 N N . SER A 1 89 ? -0.815 -3.711 -25.707 1.00 78.38 89 SER A N 1
ATOM 735 C CA . SER A 1 89 ? 0.252 -4.049 -24.751 1.00 78.38 89 SER A CA 1
ATOM 736 C C . SER A 1 89 ? -0.241 -4.959 -23.617 1.00 78.38 89 SER A C 1
ATOM 738 O O . SER A 1 89 ? 0.453 -5.888 -23.204 1.00 78.38 89 SER A O 1
ATOM 740 N N . LYS A 1 90 ? -1.463 -4.735 -23.108 1.00 83.06 90 LYS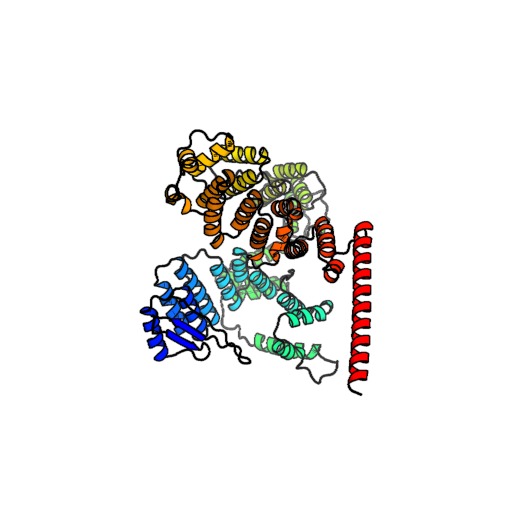 A N 1
ATOM 741 C CA . LYS A 1 90 ? -2.071 -5.595 -22.074 1.00 83.06 90 LYS A CA 1
ATOM 742 C C . LYS A 1 90 ? -2.377 -7.000 -22.600 1.00 83.06 90 LYS A C 1
ATOM 744 O O . LYS A 1 90 ? -2.123 -7.973 -21.891 1.00 83.06 90 LYS A O 1
ATOM 749 N N . ALA A 1 91 ? -2.881 -7.113 -23.829 1.00 88.06 91 ALA A N 1
ATOM 750 C CA . ALA A 1 91 ? -3.159 -8.397 -24.469 1.00 88.06 91 ALA A CA 1
ATOM 751 C C . ALA A 1 91 ? -1.896 -9.205 -24.752 1.00 88.06 91 ALA A C 1
ATOM 753 O O . ALA A 1 91 ? -1.890 -10.413 -24.538 1.00 88.06 91 ALA A O 1
ATOM 754 N N . GLU A 1 92 ? -0.808 -8.549 -25.139 1.00 86.50 92 GLU A N 1
ATOM 755 C CA . GLU A 1 92 ? 0.490 -9.198 -25.330 1.00 86.50 92 GLU A CA 1
ATOM 756 C C . GLU A 1 92 ? 1.067 -9.719 -24.008 1.00 86.50 92 GLU A C 1
ATOM 758 O O . GLU A 1 92 ? 1.464 -10.879 -23.937 1.00 86.50 92 GLU A O 1
ATOM 763 N N . ILE A 1 93 ? 1.035 -8.924 -22.930 1.00 81.44 93 ILE A N 1
ATOM 764 C CA . ILE A 1 93 ? 1.479 -9.379 -21.597 1.00 81.44 93 ILE A CA 1
ATOM 765 C C . ILE A 1 93 ? 0.649 -10.575 -21.119 1.00 81.44 93 ILE A C 1
ATOM 767 O O . ILE A 1 93 ? 1.191 -11.531 -20.550 1.00 81.44 93 ILE A O 1
ATOM 771 N N . PHE A 1 94 ? -0.666 -10.534 -21.338 1.00 88.69 94 PHE A N 1
ATOM 772 C CA . PHE A 1 94 ? -1.535 -11.645 -20.979 1.00 88.69 94 PHE A CA 1
ATOM 773 C C . PHE A 1 94 ? -1.200 -12.883 -21.821 1.00 88.69 94 PHE A C 1
ATOM 775 O O . PHE A 1 94 ? -0.971 -13.953 -21.263 1.00 88.69 94 PHE A O 1
ATOM 782 N N . GLN A 1 95 ? -1.037 -12.746 -23.133 1.00 91.62 95 GLN A N 1
ATOM 783 C CA . GLN A 1 95 ? -0.660 -13.877 -23.973 1.00 91.62 95 GLN A CA 1
ATOM 784 C C . GLN A 1 95 ? 0.681 -14.490 -23.577 1.00 91.62 95 GLN A C 1
ATOM 786 O O . GLN A 1 95 ? 0.774 -15.703 -23.463 1.00 91.62 95 GLN A O 1
ATOM 791 N N . MET A 1 96 ? 1.694 -13.684 -23.265 1.00 84.75 96 MET A N 1
ATOM 792 C CA . MET A 1 96 ? 2.970 -14.211 -22.773 1.00 84.75 96 MET A CA 1
ATOM 793 C C . MET A 1 96 ? 2.804 -14.981 -21.452 1.00 84.75 96 MET A C 1
ATOM 795 O O . MET A 1 96 ? 3.475 -15.984 -21.212 1.00 84.75 96 MET A O 1
ATOM 799 N N . SER A 1 97 ? 1.899 -14.525 -20.582 1.00 81.56 97 SER A N 1
ATOM 800 C CA . SER A 1 97 ? 1.575 -15.227 -19.335 1.00 81.56 97 SER A CA 1
ATOM 801 C C . SER A 1 97 ? 0.868 -16.561 -19.612 1.00 81.56 97 SER A C 1
ATOM 803 O O . SER A 1 97 ? 1.168 -17.562 -18.959 1.00 81.56 97 SER A O 1
ATOM 805 N N . LEU A 1 98 ? -0.033 -16.581 -20.600 1.00 89.81 98 LEU A N 1
ATOM 806 C CA . LEU A 1 98 ? -0.723 -17.774 -21.088 1.00 89.81 98 LEU A CA 1
ATOM 807 C C . LEU A 1 98 ? 0.270 -18.779 -21.697 1.00 89.81 98 LEU A C 1
ATOM 809 O O . LEU A 1 98 ? 0.273 -19.946 -21.310 1.00 89.81 98 LEU A O 1
ATOM 813 N N . ASP A 1 99 ? 1.152 -18.321 -22.587 1.00 88.56 99 ASP A N 1
ATOM 814 C CA . ASP A 1 99 ? 2.198 -19.126 -23.222 1.00 88.56 99 ASP A CA 1
ATOM 815 C C . ASP A 1 99 ? 3.086 -19.797 -22.166 1.00 88.56 99 ASP A C 1
ATOM 817 O O . ASP A 1 99 ? 3.311 -21.010 -22.197 1.00 88.56 99 ASP A O 1
ATOM 821 N N . LEU A 1 100 ? 3.525 -19.028 -21.165 1.00 78.06 100 LEU A N 1
ATOM 822 C CA . LEU A 1 100 ? 4.351 -19.536 -20.076 1.00 78.06 100 LEU A CA 1
ATOM 823 C C . LEU A 1 100 ? 3.638 -20.632 -19.265 1.00 78.06 100 LEU A C 1
ATOM 825 O O . LEU A 1 100 ? 4.262 -21.658 -18.954 1.00 78.06 100 LEU A O 1
ATOM 829 N N . ALA A 1 101 ? 2.358 -20.421 -18.937 1.00 78.81 101 ALA A N 1
ATOM 830 C CA . ALA A 1 101 ? 1.528 -21.359 -18.178 1.00 78.81 101 ALA A CA 1
ATOM 831 C C . ALA A 1 101 ? 1.286 -22.676 -18.936 1.00 78.81 101 ALA A C 1
ATOM 833 O O . ALA A 1 101 ? 1.305 -23.744 -18.330 1.00 78.81 101 ALA A O 1
ATOM 834 N N . HIS A 1 102 ? 1.151 -22.607 -20.262 1.00 87.94 102 HIS A N 1
ATOM 835 C CA . HIS A 1 102 ? 0.901 -23.757 -21.142 1.00 87.94 102 HIS A CA 1
ATOM 836 C C . HIS A 1 102 ? 2.162 -24.374 -21.754 1.00 87.94 102 HIS A C 1
ATOM 838 O O . HIS A 1 102 ? 2.081 -25.178 -22.680 1.00 87.94 102 HIS A O 1
ATOM 844 N N . ASN A 1 103 ? 3.348 -24.029 -21.245 1.00 86.06 103 ASN A N 1
ATOM 845 C CA . ASN A 1 103 ? 4.626 -24.532 -21.765 1.00 86.06 103 ASN A CA 1
ATOM 846 C C . ASN A 1 103 ? 4.869 -24.241 -23.255 1.00 86.06 103 ASN A C 1
ATOM 848 O O . ASN A 1 103 ? 5.570 -24.999 -23.923 1.00 86.06 103 ASN A O 1
ATOM 852 N N . LYS A 1 104 ? 4.337 -23.132 -23.768 1.00 89.88 104 LYS A N 1
ATOM 853 C CA . LYS A 1 104 ? 4.613 -22.651 -25.122 1.00 89.88 104 LYS A CA 1
ATOM 854 C C . LYS A 1 104 ? 5.864 -21.759 -25.133 1.00 89.88 104 LYS A C 1
ATOM 856 O O . LYS A 1 104 ? 6.185 -21.146 -24.110 1.00 89.88 104 LYS A O 1
ATOM 861 N N . PRO A 1 105 ? 6.602 -21.707 -26.256 1.00 84.88 105 PRO A N 1
ATOM 862 C CA . PRO A 1 105 ? 7.722 -20.785 -26.412 1.00 84.88 105 PRO A CA 1
ATOM 863 C C . PRO A 1 105 ? 7.225 -19.336 -26.375 1.00 84.88 105 PRO A C 1
ATOM 865 O O . PRO A 1 105 ? 6.174 -19.024 -26.932 1.00 84.88 105 PRO A O 1
ATOM 868 N N . LEU A 1 106 ? 7.989 -18.451 -25.732 1.00 81.25 106 LEU A N 1
ATOM 869 C CA . LEU A 1 106 ? 7.681 -17.026 -25.717 1.00 81.25 106 LEU A CA 1
ATOM 870 C C . LEU A 1 106 ? 8.204 -16.375 -26.999 1.00 81.25 106 LEU A C 1
ATOM 872 O O . LEU A 1 106 ? 9.392 -16.450 -27.312 1.00 81.25 106 LEU A O 1
ATOM 876 N N . TYR A 1 107 ? 7.310 -15.714 -27.730 1.00 79.44 107 TYR A N 1
ATOM 877 C CA . TYR A 1 107 ? 7.670 -14.899 -28.885 1.00 79.44 107 TYR A CA 1
ATOM 878 C C . TYR A 1 107 ? 7.733 -13.434 -28.470 1.00 79.44 107 TYR A C 1
ATOM 880 O O . TYR A 1 107 ? 6.751 -12.859 -28.002 1.00 79.44 107 TYR A O 1
ATOM 888 N N . PHE A 1 108 ? 8.904 -12.827 -28.646 1.00 67.50 108 PHE A N 1
ATOM 889 C CA . PHE A 1 108 ? 9.143 -11.435 -28.287 1.00 67.50 108 PHE A CA 1
ATOM 890 C C . PHE A 1 108 ? 9.164 -10.581 -29.551 1.00 67.50 108 PHE A C 1
ATOM 892 O O . PHE A 1 108 ? 10.020 -10.773 -30.415 1.00 67.50 108 PHE A O 1
ATOM 899 N N . SER A 1 109 ? 8.253 -9.615 -29.648 1.00 68.06 109 SER A N 1
ATOM 900 C CA . SER A 1 109 ? 8.445 -8.494 -30.571 1.00 68.06 109 SER A CA 1
ATOM 901 C C . SER A 1 109 ? 9.470 -7.532 -29.940 1.00 68.06 109 SER A C 1
ATOM 903 O O . SER A 1 109 ? 9.525 -7.386 -28.716 1.00 68.06 109 SER A O 1
ATOM 905 N N . GLN A 1 110 ? 10.365 -6.956 -30.748 1.00 57.50 110 GLN A N 1
ATOM 906 C CA . GLN A 1 110 ? 11.581 -6.273 -30.275 1.00 57.50 110 GLN A CA 1
ATOM 907 C C . GLN A 1 110 ? 11.331 -4.916 -29.574 1.00 57.50 110 GLN A C 1
ATOM 909 O O . GLN A 1 110 ? 12.283 -4.294 -29.107 1.00 57.50 110 GLN A O 1
ATOM 914 N N . GLU A 1 111 ? 10.081 -4.464 -29.432 1.00 59.06 111 GLU A N 1
ATOM 915 C CA . GLU A 1 111 ? 9.748 -3.080 -29.053 1.00 59.06 111 GLU A CA 1
ATOM 916 C C . GLU A 1 111 ? 8.982 -2.921 -27.723 1.00 59.06 111 GLU A C 1
ATOM 918 O O . GLU A 1 111 ? 8.097 -2.072 -27.617 1.00 59.06 111 GLU A O 1
ATOM 923 N N . TYR A 1 112 ? 9.298 -3.683 -26.667 1.00 59.88 112 TYR A N 1
ATOM 924 C CA . TYR A 1 112 ? 8.567 -3.540 -25.392 1.00 59.88 112 TYR A CA 1
ATOM 925 C C . TYR A 1 112 ? 9.403 -2.997 -24.226 1.00 59.88 112 TYR A C 1
ATOM 927 O O . TYR A 1 112 ? 10.231 -3.714 -23.659 1.00 59.88 112 TYR A O 1
ATOM 935 N N . PRO A 1 113 ? 9.137 -1.755 -23.775 1.00 55.19 113 PRO A N 1
ATOM 936 C CA . PRO A 1 113 ? 9.833 -1.139 -22.648 1.00 55.19 113 PRO A CA 1
ATOM 937 C C . PRO A 1 113 ? 9.179 -1.409 -21.275 1.00 55.19 113 PRO A C 1
ATOM 939 O O . PRO A 1 113 ? 9.455 -0.688 -20.319 1.00 55.19 113 PRO A O 1
ATOM 942 N N . TYR A 1 114 ? 8.303 -2.411 -21.127 1.00 71.94 114 TYR A N 1
ATOM 943 C CA . TYR A 1 114 ? 7.509 -2.578 -19.898 1.00 71.94 114 TYR A CA 1
ATOM 944 C C . TYR A 1 114 ? 8.180 -3.458 -18.836 1.00 71.94 114 TYR A C 1
ATOM 946 O O . TYR A 1 114 ? 8.771 -4.492 -19.134 1.00 71.94 114 TYR A O 1
ATOM 954 N N . ASN A 1 115 ? 8.000 -3.118 -17.556 1.00 78.69 115 ASN A N 1
ATOM 955 C CA . ASN A 1 115 ? 8.539 -3.917 -16.450 1.00 78.69 115 ASN A CA 1
ATOM 956 C C . ASN A 1 115 ? 8.005 -5.362 -16.438 1.00 78.69 115 ASN A C 1
ATOM 958 O O . ASN A 1 115 ? 8.756 -6.297 -16.161 1.00 78.69 115 ASN A O 1
ATOM 962 N N . SER A 1 116 ? 6.732 -5.559 -16.797 1.00 72.62 116 SER A N 1
ATOM 963 C CA . SER A 1 116 ? 6.084 -6.877 -16.874 1.00 72.62 116 SER A CA 1
ATOM 964 C C . SER A 1 116 ? 6.797 -7.838 -17.830 1.00 72.62 116 SER A C 1
ATOM 966 O O . SER A 1 116 ? 6.867 -9.033 -17.561 1.00 72.62 116 SER A O 1
ATOM 968 N N . PHE A 1 117 ? 7.391 -7.312 -18.905 1.00 79.31 117 PHE A N 1
ATOM 969 C CA . PHE A 1 117 ? 8.158 -8.091 -19.876 1.00 79.31 117 PHE A CA 1
ATOM 970 C C . PHE A 1 117 ? 9.383 -8.750 -19.234 1.00 79.31 117 PHE A C 1
ATOM 972 O O . PHE A 1 117 ? 9.583 -9.959 -19.340 1.00 79.31 117 PHE A O 1
ATOM 979 N N . TYR A 1 118 ? 10.175 -7.976 -18.488 1.00 81.94 118 TYR A N 1
ATOM 980 C CA . TYR A 1 118 ? 11.333 -8.510 -17.773 1.00 81.94 118 TYR A CA 1
ATOM 981 C C . TYR A 1 118 ? 10.929 -9.469 -16.648 1.00 81.94 118 TYR A C 1
ATOM 983 O O . TYR A 1 118 ? 11.657 -10.417 -16.371 1.00 81.94 118 TYR A O 1
ATOM 991 N N . ILE A 1 119 ? 9.766 -9.276 -16.015 1.00 77.31 119 ILE A N 1
ATOM 992 C CA . ILE A 1 119 ? 9.248 -10.241 -15.034 1.00 77.31 119 ILE A CA 1
ATOM 993 C C . ILE A 1 119 ? 8.981 -11.593 -15.712 1.00 77.31 119 ILE A C 1
ATOM 995 O O . ILE A 1 119 ? 9.419 -12.626 -15.207 1.00 77.31 119 ILE A O 1
ATOM 999 N N . LEU A 1 120 ? 8.324 -11.599 -16.873 1.00 77.31 120 LEU A N 1
ATOM 1000 C CA . LEU A 1 120 ? 8.022 -12.824 -17.619 1.00 77.31 120 LEU A CA 1
ATOM 1001 C C . LEU A 1 120 ? 9.289 -13.524 -18.123 1.00 77.31 120 LEU A C 1
ATOM 1003 O O . LEU A 1 120 ? 9.435 -14.728 -17.918 1.00 77.31 120 LEU A O 1
ATOM 1007 N N . LEU A 1 121 ? 10.251 -12.767 -18.660 1.00 81.31 121 LEU A N 1
ATOM 1008 C CA . LEU A 1 121 ? 11.585 -13.282 -18.991 1.00 81.31 121 LEU A CA 1
ATOM 1009 C C . LEU A 1 121 ? 12.286 -13.883 -17.768 1.00 81.31 121 LEU A C 1
ATOM 1011 O O . LEU A 1 121 ? 12.947 -14.919 -17.860 1.00 81.31 121 LEU A O 1
ATOM 1015 N N . GLY A 1 122 ? 12.142 -13.245 -16.606 1.00 82.50 122 GLY A N 1
ATOM 1016 C CA . GLY A 1 122 ? 12.635 -13.769 -15.342 1.00 82.50 122 GLY A CA 1
ATOM 1017 C C . GLY A 1 122 ? 12.054 -15.150 -15.035 1.00 82.50 122 GLY A C 1
ATOM 1018 O O . GLY A 1 122 ? 12.805 -16.086 -14.760 1.00 82.50 122 GLY A O 1
ATOM 1019 N N . TYR A 1 123 ? 10.735 -15.312 -15.147 1.00 78.94 123 TYR A N 1
ATOM 1020 C CA . TYR A 1 123 ? 10.065 -16.587 -14.884 1.00 78.94 123 TYR A CA 1
ATOM 1021 C C . TYR A 1 123 ? 10.376 -17.676 -15.914 1.00 78.94 123 TYR A C 1
ATOM 1023 O O . TYR A 1 123 ? 10.601 -18.824 -15.527 1.00 78.94 123 TYR A O 1
ATOM 1031 N N . GLU A 1 124 ? 10.457 -17.336 -17.198 1.00 82.19 124 GLU A N 1
ATOM 1032 C CA . GLU A 1 124 ? 10.907 -18.265 -18.239 1.00 82.19 124 GLU A CA 1
ATOM 1033 C C . GLU A 1 124 ? 12.307 -18.809 -17.917 1.00 82.19 124 GLU A C 1
ATOM 1035 O O . GLU A 1 124 ? 12.554 -20.014 -17.969 1.00 82.19 124 GLU A O 1
ATOM 1040 N N . ASN A 1 125 ? 13.220 -17.936 -17.484 1.00 81.44 125 ASN A N 1
ATOM 1041 C CA . ASN A 1 125 ? 14.567 -18.352 -17.111 1.00 81.44 125 ASN A CA 1
ATOM 1042 C C . ASN A 1 125 ? 14.591 -19.181 -15.820 1.00 81.44 125 ASN A C 1
ATOM 1044 O O . ASN A 1 125 ? 15.420 -20.080 -15.715 1.00 81.44 125 ASN A O 1
ATOM 1048 N N . ILE A 1 126 ? 13.678 -18.957 -14.867 1.00 76.19 126 ILE A N 1
ATOM 1049 C CA . ILE A 1 126 ? 13.505 -19.868 -13.722 1.00 76.19 126 ILE A CA 1
ATOM 1050 C C . ILE A 1 126 ? 13.091 -21.262 -14.197 1.00 76.19 126 ILE A C 1
ATOM 1052 O O . ILE A 1 126 ? 13.678 -22.251 -13.760 1.00 76.19 126 ILE A O 1
ATOM 1056 N N . LYS A 1 127 ? 12.113 -21.349 -15.103 1.00 75.81 127 LYS A N 1
ATOM 1057 C CA . LYS A 1 127 ? 11.609 -22.617 -15.646 1.00 75.81 127 LYS A CA 1
ATOM 1058 C C . LYS A 1 127 ? 12.701 -23.399 -16.376 1.00 75.81 127 LYS A C 1
ATOM 1060 O O . LYS A 1 127 ? 12.856 -24.597 -16.152 1.00 75.81 127 LYS A O 1
ATOM 1065 N N . SER A 1 128 ? 13.532 -22.697 -17.141 1.00 79.88 128 SER A N 1
ATOM 1066 C CA . SER A 1 128 ? 14.723 -23.246 -17.802 1.00 79.88 128 SER A CA 1
ATOM 1067 C C . SER A 1 128 ? 15.927 -23.428 -16.862 1.00 79.88 128 SER A C 1
ATOM 1069 O O . SER A 1 128 ? 17.038 -23.675 -17.326 1.00 79.88 128 SER A O 1
ATOM 1071 N N . LYS A 1 129 ? 15.741 -23.286 -15.540 1.00 84.94 129 LYS A N 1
ATOM 1072 C CA . LYS A 1 129 ? 16.773 -23.398 -14.489 1.00 84.94 129 LYS A CA 1
ATOM 1073 C C . LYS A 1 129 ? 17.969 -22.440 -14.654 1.00 84.94 129 LYS A C 1
ATOM 1075 O O . LYS A 1 129 ? 19.020 -22.635 -14.043 1.00 84.94 129 LYS A O 1
ATOM 1080 N N . ASN A 1 130 ? 17.821 -21.366 -15.430 1.00 85.31 130 ASN A N 1
ATOM 1081 C CA . ASN A 1 130 ? 18.811 -20.305 -15.619 1.00 85.31 130 ASN A CA 1
ATOM 1082 C C . ASN A 1 130 ? 18.601 -19.161 -14.610 1.00 85.31 130 ASN A C 1
ATOM 1084 O O . ASN A 1 130 ? 18.277 -18.020 -14.951 1.00 85.31 130 ASN A O 1
ATOM 1088 N N . TYR A 1 131 ? 18.798 -19.469 -13.328 1.00 85.44 131 TYR A N 1
ATOM 1089 C CA . TYR A 1 131 ? 18.485 -18.552 -12.225 1.00 85.44 131 TYR A CA 1
ATOM 1090 C C . TYR A 1 131 ? 19.324 -17.265 -12.225 1.00 85.44 131 TYR A C 1
ATOM 1092 O O . TYR A 1 131 ? 18.883 -16.241 -11.710 1.00 85.44 131 TYR A O 1
ATOM 1100 N N . VAL A 1 132 ? 20.525 -17.283 -12.817 1.00 80.19 132 VAL A N 1
ATOM 1101 C CA . VAL A 1 132 ? 21.381 -16.088 -12.936 1.00 80.19 132 VAL A CA 1
ATOM 1102 C C . VAL A 1 132 ? 20.771 -15.087 -13.913 1.00 80.19 132 VAL A C 1
ATOM 1104 O O . VAL A 1 132 ? 20.657 -13.904 -13.592 1.00 80.19 132 VAL A O 1
ATOM 1107 N N . LYS A 1 133 ? 20.340 -15.557 -15.088 1.00 83.06 133 LYS A N 1
ATOM 1108 C CA . LYS A 1 133 ? 19.690 -14.707 -16.088 1.00 83.06 133 LYS A CA 1
ATOM 1109 C C . LYS A 1 133 ? 18.321 -14.234 -15.597 1.00 83.06 133 LYS A C 1
ATOM 1111 O O . LYS A 1 133 ? 18.004 -13.055 -15.728 1.00 83.06 133 LYS A O 1
ATOM 1116 N N . ALA A 1 134 ? 17.573 -15.107 -14.919 1.00 83.12 134 ALA A N 1
ATOM 1117 C CA . ALA A 1 134 ? 16.336 -14.727 -14.244 1.00 83.12 134 ALA A CA 1
ATOM 1118 C C . ALA A 1 134 ? 16.551 -13.611 -13.207 1.00 83.12 134 ALA A C 1
ATOM 1120 O O . ALA A 1 134 ? 15.825 -12.618 -13.198 1.00 83.12 134 ALA A O 1
ATOM 1121 N N . LEU A 1 135 ? 17.585 -13.732 -12.365 1.00 81.88 135 LEU A N 1
ATOM 1122 C CA . LEU A 1 135 ? 17.935 -12.714 -11.374 1.00 81.88 135 LEU A CA 1
ATOM 1123 C C . LEU A 1 135 ? 18.262 -11.369 -12.028 1.00 81.88 135 LEU A C 1
ATOM 1125 O O . LEU A 1 135 ? 17.829 -10.337 -11.517 1.00 81.88 135 LEU A O 1
ATOM 1129 N N . ALA A 1 136 ? 18.995 -11.365 -13.144 1.00 83.81 136 ALA A N 1
ATOM 1130 C CA . ALA A 1 136 ? 19.307 -10.137 -13.870 1.00 83.81 136 ALA A CA 1
ATOM 1131 C C . ALA A 1 136 ? 18.030 -9.424 -14.343 1.00 83.81 136 ALA A C 1
ATOM 1133 O O . ALA A 1 136 ? 17.883 -8.219 -14.129 1.00 83.81 136 ALA A O 1
ATOM 1134 N N . TYR A 1 137 ? 17.073 -10.173 -14.900 1.00 85.44 137 TYR A N 1
ATOM 1135 C CA . TYR A 1 137 ? 15.795 -9.613 -15.329 1.00 85.44 137 TYR A CA 1
ATOM 1136 C C . TYR A 1 137 ? 14.956 -9.087 -14.164 1.00 85.44 137 TYR A C 1
ATOM 1138 O O . TYR A 1 137 ? 14.515 -7.940 -14.215 1.00 85.44 137 TYR A O 1
ATOM 1146 N N . PHE A 1 138 ? 14.799 -9.852 -13.079 1.00 80.94 138 PHE A N 1
ATOM 1147 C CA . PHE A 1 138 ? 14.042 -9.382 -11.915 1.00 80.94 138 PHE A CA 1
ATOM 1148 C C . PHE A 1 138 ? 14.700 -8.190 -11.215 1.00 80.94 138 PHE A C 1
ATOM 1150 O O . PHE A 1 138 ? 13.993 -7.305 -10.740 1.00 80.94 138 PHE A O 1
ATOM 1157 N N . THR A 1 139 ? 16.034 -8.129 -11.175 1.00 80.62 139 THR A N 1
ATOM 1158 C CA . THR A 1 139 ? 16.772 -6.997 -10.589 1.00 80.62 139 THR A CA 1
ATOM 1159 C C . THR A 1 139 ? 16.563 -5.722 -11.394 1.00 80.62 139 THR A C 1
ATOM 1161 O O . THR A 1 139 ? 16.318 -4.672 -10.803 1.00 80.62 139 THR A O 1
ATOM 1164 N N . ARG A 1 140 ? 16.583 -5.813 -12.731 1.00 83.44 140 ARG A N 1
ATOM 1165 C CA . ARG A 1 140 ? 16.362 -4.665 -13.623 1.00 83.44 140 ARG A CA 1
ATOM 1166 C C . ARG A 1 140 ? 15.041 -3.949 -13.342 1.00 83.44 140 ARG A C 1
ATOM 1168 O O . ARG A 1 140 ? 14.993 -2.728 -13.404 1.00 83.44 140 ARG A O 1
ATOM 1175 N N . VAL A 1 141 ? 13.996 -4.702 -13.009 1.00 84.38 141 VAL A N 1
ATOM 1176 C CA . VAL A 1 141 ? 12.655 -4.167 -12.707 1.00 84.38 141 VAL A CA 1
ATOM 1177 C C . VAL A 1 141 ? 12.327 -4.150 -11.219 1.00 84.38 141 VAL A C 1
ATOM 1179 O O . VAL A 1 141 ? 11.177 -3.950 -10.838 1.00 84.38 141 VAL A O 1
ATOM 1182 N N . GLN A 1 142 ? 13.330 -4.391 -10.370 1.00 82.88 142 GLN A N 1
ATOM 1183 C CA . GLN A 1 142 ? 13.206 -4.420 -8.913 1.00 82.88 142 GLN A CA 1
ATOM 1184 C C . GLN A 1 142 ? 12.081 -5.352 -8.405 1.00 82.88 142 GLN A C 1
ATOM 1186 O O . GLN A 1 142 ? 11.458 -5.106 -7.369 1.00 82.88 142 GLN A O 1
ATOM 1191 N N . TYR A 1 143 ? 11.823 -6.462 -9.109 1.00 77.81 143 TYR A N 1
ATOM 1192 C CA . TYR A 1 143 ? 10.784 -7.425 -8.747 1.00 77.81 143 TYR A CA 1
ATOM 1193 C C . TYR A 1 143 ? 11.247 -8.328 -7.599 1.00 77.81 143 TYR A C 1
ATOM 1195 O O . TYR A 1 143 ? 11.812 -9.406 -7.789 1.00 77.81 143 TYR A O 1
ATOM 1203 N N . LYS A 1 144 ? 10.996 -7.855 -6.376 1.00 72.88 144 LYS A N 1
ATOM 1204 C CA . LYS A 1 144 ? 11.499 -8.434 -5.124 1.00 72.88 144 LYS A CA 1
ATOM 1205 C C . LYS A 1 144 ? 11.247 -9.938 -4.981 1.00 72.88 144 LYS A C 1
ATOM 1207 O O . LYS A 1 144 ? 12.167 -10.656 -4.608 1.00 72.88 144 LYS A O 1
ATOM 1212 N N . LEU A 1 145 ? 10.043 -10.422 -5.299 1.00 70.81 145 LEU A N 1
ATOM 1213 C CA . LEU A 1 145 ? 9.721 -11.848 -5.177 1.00 70.81 145 LEU A CA 1
ATOM 1214 C C . LEU A 1 145 ? 10.569 -12.705 -6.126 1.00 70.81 145 LEU A C 1
ATOM 1216 O O . LEU A 1 145 ? 11.127 -13.709 -5.699 1.00 70.81 145 LEU A O 1
ATOM 1220 N N . GLY A 1 146 ? 10.716 -12.292 -7.387 1.00 71.75 146 GLY A N 1
ATOM 1221 C CA . GLY A 1 146 ? 11.565 -13.000 -8.348 1.00 71.75 146 GLY A CA 1
ATOM 1222 C C . GLY A 1 146 ? 13.043 -12.977 -7.953 1.00 71.75 146 GLY A C 1
ATOM 1223 O O . GLY A 1 146 ? 13.726 -13.990 -8.076 1.00 71.75 146 GLY A O 1
ATOM 1224 N N . ILE A 1 147 ? 13.528 -11.861 -7.395 1.00 76.88 147 ILE A N 1
ATOM 1225 C CA . ILE A 1 147 ? 14.881 -11.769 -6.822 1.00 76.88 147 ILE A CA 1
ATOM 1226 C C . ILE A 1 147 ? 15.047 -12.781 -5.677 1.00 76.88 147 ILE A C 1
ATOM 1228 O O . ILE A 1 147 ? 16.000 -13.558 -5.682 1.00 76.88 147 ILE A O 1
ATOM 1232 N N . GLU A 1 148 ? 14.124 -12.805 -4.710 1.00 73.06 148 GLU A N 1
ATOM 1233 C CA . GLU A 1 148 ? 14.150 -13.746 -3.579 1.00 73.06 148 GLU A CA 1
ATOM 1234 C C . GLU A 1 148 ? 14.085 -15.210 -4.051 1.00 73.06 148 GLU A C 1
ATOM 1236 O O . GLU A 1 148 ? 14.847 -16.042 -3.559 1.00 73.06 148 GLU A O 1
ATOM 1241 N N . LEU A 1 149 ? 13.264 -15.511 -5.061 1.00 70.75 149 LEU A N 1
ATOM 1242 C CA . LEU A 1 149 ? 13.131 -16.842 -5.656 1.00 70.75 149 LEU A CA 1
ATOM 1243 C C . LEU A 1 149 ? 14.427 -17.297 -6.349 1.00 70.75 149 LEU A C 1
ATOM 1245 O O . LEU A 1 149 ? 14.897 -18.411 -6.121 1.00 70.75 149 LEU A O 1
ATOM 1249 N N . CYS A 1 150 ? 15.064 -16.431 -7.141 1.00 74.38 150 CYS A N 1
ATOM 1250 C CA . CYS A 1 150 ? 16.360 -16.740 -7.748 1.00 74.38 150 CYS A CA 1
ATOM 1251 C C . CYS A 1 150 ? 17.452 -16.942 -6.698 1.00 74.38 150 CYS A C 1
ATOM 1253 O O . CYS A 1 150 ? 18.273 -17.847 -6.826 1.00 74.38 150 CYS A O 1
ATOM 1255 N N . ASN A 1 151 ? 17.471 -16.118 -5.651 1.00 74.88 151 ASN A N 1
ATOM 1256 C CA . ASN A 1 151 ? 18.451 -16.243 -4.578 1.00 74.88 151 ASN A CA 1
ATOM 1257 C C . ASN A 1 151 ? 18.268 -17.531 -3.766 1.00 74.88 151 ASN A C 1
ATOM 1259 O O . ASN A 1 151 ? 19.270 -18.135 -3.382 1.00 74.88 151 ASN A O 1
ATOM 1263 N N . PHE A 1 152 ? 17.021 -17.979 -3.577 1.00 74.69 152 PHE A N 1
ATOM 1264 C CA . PHE A 1 152 ? 16.707 -19.291 -3.015 1.00 74.69 152 PHE A CA 1
ATOM 1265 C C . PHE A 1 152 ? 17.325 -20.417 -3.858 1.00 74.69 152 PHE A C 1
ATOM 1267 O O . PHE A 1 152 ? 18.104 -21.212 -3.334 1.00 74.69 152 PHE A O 1
ATOM 1274 N N . TYR A 1 153 ? 17.066 -20.445 -5.171 1.00 72.69 153 TYR A N 1
ATOM 1275 C CA . TYR A 1 153 ? 17.618 -21.481 -6.056 1.00 72.69 153 TYR A CA 1
ATOM 1276 C C . TYR A 1 153 ? 19.144 -21.414 -6.215 1.00 72.69 153 TYR A C 1
ATOM 1278 O O . TYR A 1 153 ? 19.791 -22.441 -6.401 1.00 72.69 153 TYR A O 1
ATOM 1286 N N . LEU A 1 154 ? 19.736 -20.221 -6.119 1.00 77.00 154 LEU A N 1
ATOM 1287 C CA . LEU A 1 154 ? 21.189 -20.018 -6.157 1.00 77.00 154 LEU A CA 1
ATOM 1288 C C . LEU A 1 154 ? 21.878 -20.268 -4.804 1.00 77.00 154 LEU A C 1
ATOM 1290 O O . LEU A 1 154 ? 23.097 -20.119 -4.725 1.00 77.00 154 LEU A O 1
ATOM 1294 N N . ASN A 1 155 ? 21.121 -20.617 -3.758 1.00 76.25 155 ASN A N 1
ATOM 1295 C CA . ASN A 1 155 ? 21.600 -20.817 -2.390 1.00 76.25 155 ASN A CA 1
ATOM 1296 C C . ASN A 1 155 ? 22.452 -19.645 -1.859 1.00 76.25 155 ASN A C 1
ATOM 1298 O O . ASN A 1 155 ? 23.525 -19.837 -1.286 1.00 76.25 155 ASN A O 1
ATOM 1302 N N . ARG A 1 156 ? 22.006 -18.406 -2.098 1.00 71.81 156 ARG A N 1
ATOM 1303 C CA . ARG A 1 156 ? 22.684 -17.202 -1.595 1.00 71.81 156 ARG A CA 1
ATOM 1304 C C . ARG A 1 156 ? 22.176 -16.866 -0.191 1.00 71.81 156 ARG A C 1
ATOM 1306 O O . ARG A 1 156 ? 20.969 -16.809 0.019 1.00 71.81 156 ARG A O 1
ATOM 1313 N N . ASN A 1 157 ? 23.094 -16.587 0.738 1.00 60.25 157 ASN A N 1
ATOM 1314 C CA . ASN A 1 157 ? 22.778 -16.140 2.101 1.00 60.25 157 ASN A CA 1
ATOM 1315 C C . ASN A 1 157 ? 22.111 -14.759 2.064 1.00 60.25 157 ASN A C 1
ATOM 1317 O O . ASN A 1 157 ? 22.798 -13.738 2.007 1.00 60.25 157 ASN A O 1
ATOM 1321 N N . ILE A 1 158 ? 20.779 -14.722 2.050 1.00 65.00 158 ILE A N 1
ATOM 1322 C CA . ILE A 1 158 ? 19.999 -13.484 1.992 1.00 65.00 158 ILE A CA 1
ATOM 1323 C C . ILE A 1 158 ? 18.863 -13.539 3.008 1.00 65.00 158 ILE A C 1
ATOM 1325 O O . ILE A 1 158 ? 18.287 -14.587 3.288 1.00 65.00 158 ILE A O 1
ATOM 1329 N N . VAL A 1 159 ? 18.529 -12.369 3.546 1.00 71.38 159 VAL A N 1
ATOM 1330 C CA . VAL A 1 159 ? 17.334 -12.157 4.360 1.00 71.38 159 VAL A CA 1
ATOM 1331 C C . VAL A 1 159 ? 16.097 -12.260 3.462 1.00 71.38 159 VAL A C 1
ATOM 1333 O O . VAL A 1 159 ? 15.778 -11.339 2.708 1.00 71.38 159 VAL A O 1
ATOM 1336 N N . PHE A 1 160 ? 15.400 -13.392 3.534 1.00 71.38 160 PHE A N 1
ATOM 1337 C CA . PHE A 1 160 ? 14.108 -13.584 2.874 1.00 71.38 160 PHE A CA 1
ATOM 1338 C C . PHE A 1 160 ? 13.031 -12.780 3.607 1.00 71.38 160 PHE A C 1
ATOM 1340 O O . PHE A 1 160 ? 12.820 -12.980 4.805 1.00 71.38 160 PHE A O 1
ATOM 1347 N N . ASN A 1 161 ? 12.342 -11.881 2.897 1.00 73.44 161 ASN A N 1
ATOM 1348 C CA . ASN A 1 161 ? 11.192 -11.170 3.463 1.00 73.44 161 ASN A CA 1
ATOM 1349 C C . ASN A 1 161 ? 9.899 -11.963 3.271 1.00 73.44 161 ASN A C 1
ATOM 1351 O O . ASN A 1 161 ? 8.972 -11.819 4.061 1.00 73.44 161 ASN A O 1
ATOM 1355 N N . ASN A 1 162 ? 9.830 -12.798 2.233 1.00 79.31 162 ASN A N 1
ATOM 1356 C CA . ASN A 1 162 ? 8.751 -13.755 2.067 1.00 79.31 162 ASN A CA 1
ATOM 1357 C C . ASN A 1 162 ? 8.913 -14.927 3.057 1.00 79.31 162 ASN A C 1
ATOM 1359 O O . ASN A 1 162 ? 9.891 -15.675 2.994 1.00 79.31 162 ASN A O 1
ATOM 1363 N N . GLU A 1 163 ? 7.946 -15.095 3.963 1.00 82.50 163 GLU A N 1
ATOM 1364 C CA . GLU A 1 163 ? 7.982 -16.145 4.990 1.00 82.50 163 GLU A CA 1
ATOM 1365 C C . GLU A 1 163 ? 8.017 -17.565 4.409 1.00 82.50 163 GLU A C 1
ATOM 1367 O O . GLU A 1 163 ? 8.689 -18.429 4.971 1.00 82.50 163 GLU A O 1
ATOM 1372 N N . LEU A 1 164 ? 7.344 -17.815 3.278 1.00 73.25 164 LEU A N 1
ATOM 1373 C CA . LEU A 1 164 ? 7.344 -19.127 2.628 1.00 73.25 164 LEU A CA 1
ATOM 1374 C C . LEU A 1 164 ? 8.733 -19.470 2.079 1.00 73.25 164 LEU A C 1
ATOM 1376 O O . LEU A 1 164 ? 9.231 -20.568 2.318 1.00 73.25 164 LEU A O 1
ATOM 1380 N N . LEU A 1 165 ? 9.394 -18.528 1.401 1.00 68.25 165 LEU A N 1
ATOM 1381 C CA . LEU A 1 165 ? 10.765 -18.723 0.914 1.00 68.25 165 LEU A CA 1
ATOM 1382 C C . LEU A 1 165 ? 11.765 -18.860 2.066 1.00 68.25 165 LEU A C 1
ATOM 1384 O O . LEU A 1 165 ? 12.670 -19.688 1.991 1.00 68.25 165 LEU A O 1
ATOM 1388 N N . LYS A 1 166 ? 11.571 -18.110 3.157 1.00 81.19 166 LYS A N 1
ATOM 1389 C CA . LYS A 1 166 ? 12.369 -18.251 4.380 1.00 81.19 166 LYS A CA 1
ATOM 1390 C C . LYS A 1 166 ? 12.218 -19.647 4.987 1.00 81.19 166 LYS A C 1
ATOM 1392 O O . LYS A 1 166 ? 13.221 -20.282 5.303 1.00 81.19 166 LYS A O 1
ATOM 1397 N N . ALA A 1 167 ? 10.984 -20.138 5.104 1.00 78.56 167 ALA A N 1
ATOM 1398 C CA . ALA A 1 167 ? 10.695 -21.479 5.600 1.00 78.56 167 ALA A CA 1
ATOM 1399 C C . ALA A 1 167 ? 11.328 -22.559 4.713 1.00 78.56 167 ALA A C 1
ATOM 1401 O O . ALA A 1 167 ? 12.024 -23.438 5.215 1.00 78.56 167 ALA A O 1
ATOM 1402 N N . LEU A 1 168 ? 11.157 -22.452 3.391 1.00 73.56 168 LEU A N 1
ATOM 1403 C CA . LEU A 1 168 ? 11.768 -23.361 2.421 1.00 73.56 168 LEU A CA 1
ATOM 1404 C C . LEU A 1 168 ? 13.298 -23.346 2.499 1.00 73.56 168 LEU A C 1
ATOM 1406 O O . LEU A 1 168 ? 13.922 -24.401 2.411 1.00 73.56 168 LEU A O 1
ATOM 1410 N N . HIS A 1 169 ? 13.912 -22.175 2.686 1.00 79.56 169 HIS A N 1
ATOM 1411 C CA . HIS A 1 169 ? 15.358 -22.066 2.852 1.00 79.56 169 HIS A CA 1
ATOM 1412 C C . HIS A 1 169 ? 15.830 -22.768 4.125 1.00 79.56 169 HIS A C 1
ATOM 1414 O O . HIS A 1 169 ? 16.750 -23.573 4.041 1.00 79.56 169 HIS A O 1
ATOM 1420 N N . ILE A 1 170 ? 15.163 -22.543 5.264 1.00 79.12 170 ILE A N 1
ATOM 1421 C CA . ILE A 1 170 ? 15.462 -23.220 6.538 1.00 79.12 170 ILE A CA 1
ATOM 1422 C C . ILE A 1 170 ? 15.352 -24.746 6.389 1.00 79.12 170 ILE A C 1
ATOM 1424 O O . ILE A 1 170 ? 16.222 -25.481 6.860 1.00 79.12 170 ILE A O 1
ATOM 1428 N N . PHE A 1 171 ? 14.319 -25.236 5.692 1.00 79.19 171 PHE A N 1
ATOM 1429 C CA . PHE A 1 171 ? 14.186 -26.666 5.402 1.00 79.19 171 PHE A CA 1
ATOM 1430 C C . PHE A 1 171 ? 15.337 -27.192 4.536 1.00 79.19 171 PHE A C 1
ATOM 1432 O O . PHE A 1 171 ? 15.837 -28.286 4.789 1.00 79.19 171 PHE A O 1
ATOM 1439 N N . ASN A 1 172 ? 15.783 -26.416 3.546 1.00 73.38 172 ASN A N 1
ATOM 1440 C CA . ASN A 1 172 ? 16.851 -26.811 2.630 1.00 73.38 172 ASN A CA 1
ATOM 1441 C C . ASN A 1 172 ? 18.247 -26.773 3.282 1.00 73.38 172 ASN A C 1
ATOM 1443 O O . ASN A 1 172 ? 19.067 -27.656 3.038 1.00 73.38 172 ASN A O 1
ATOM 1447 N N . THR A 1 173 ? 18.522 -25.783 4.136 1.00 77.81 173 THR A N 1
ATOM 1448 C CA . THR A 1 173 ? 19.807 -25.643 4.845 1.00 77.81 173 THR A CA 1
ATOM 1449 C C . THR A 1 173 ? 19.943 -26.565 6.052 1.00 77.81 173 THR A C 1
ATOM 1451 O O . THR A 1 173 ? 21.031 -26.657 6.617 1.00 77.81 173 THR A O 1
ATOM 1454 N N . LYS A 1 174 ? 18.873 -27.278 6.429 1.00 79.38 174 LYS A N 1
ATOM 1455 C CA . LYS A 1 174 ? 18.815 -28.143 7.617 1.00 79.38 174 LYS A CA 1
ATOM 1456 C C . LYS A 1 174 ? 19.107 -27.385 8.921 1.00 79.38 174 LYS A C 1
ATOM 1458 O O . LYS A 1 174 ? 19.678 -27.954 9.849 1.00 79.38 174 LYS A O 1
ATOM 1463 N N . ASP A 1 175 ? 18.704 -26.119 9.014 1.00 79.25 175 ASP A N 1
ATOM 1464 C CA . ASP A 1 175 ? 18.849 -25.346 10.249 1.00 79.25 175 ASP A CA 1
ATOM 1465 C C . ASP A 1 175 ? 17.838 -25.828 11.304 1.00 79.25 175 ASP A C 1
ATOM 1467 O O . ASP A 1 175 ? 16.681 -25.401 11.359 1.00 79.25 175 ASP A O 1
ATOM 1471 N N . VAL A 1 176 ? 18.297 -26.767 12.138 1.00 81.75 176 VAL A N 1
ATOM 1472 C CA . VAL A 1 176 ? 17.500 -27.442 13.173 1.00 81.75 176 VAL A CA 1
ATOM 1473 C C . VAL A 1 176 ? 16.918 -26.443 14.173 1.00 81.75 176 VAL A C 1
ATOM 1475 O O . VAL A 1 176 ? 15.776 -26.607 14.604 1.00 81.75 176 VAL A O 1
ATOM 1478 N N . SER A 1 177 ? 17.666 -25.385 14.503 1.00 82.62 177 SER A N 1
ATOM 1479 C CA . SER A 1 177 ? 17.267 -24.395 15.509 1.00 82.62 177 SER A CA 1
ATOM 1480 C C . SER A 1 177 ? 16.007 -23.626 15.099 1.00 82.62 177 SER A C 1
ATOM 1482 O O . SER A 1 177 ? 15.154 -23.321 15.933 1.00 82.62 177 SER A O 1
ATOM 1484 N N . ASN A 1 178 ? 15.834 -23.405 13.793 1.00 88.31 178 ASN A N 1
ATOM 1485 C CA . ASN A 1 178 ? 14.730 -22.639 13.226 1.00 88.31 178 ASN A CA 1
ATOM 1486 C C . ASN A 1 178 ? 13.615 -23.514 12.624 1.00 88.31 178 ASN A C 1
ATOM 1488 O O . ASN A 1 178 ? 12.635 -22.983 12.095 1.00 88.31 178 ASN A O 1
ATOM 1492 N N . TYR A 1 179 ? 13.700 -24.846 12.726 1.00 85.56 179 TYR A N 1
ATOM 1493 C CA . TYR A 1 179 ? 12.762 -25.765 12.069 1.00 85.56 179 TYR A CA 1
ATOM 1494 C C . TYR A 1 179 ? 11.302 -25.575 12.518 1.00 85.56 179 TYR A C 1
ATOM 1496 O O . TYR A 1 179 ? 10.389 -25.538 11.691 1.00 85.56 179 TYR A O 1
ATOM 1504 N N . LYS A 1 180 ? 11.060 -25.401 13.827 1.00 89.75 180 LYS A N 1
ATOM 1505 C CA . LYS A 1 180 ? 9.707 -25.165 14.373 1.00 89.75 180 LYS A CA 1
ATOM 1506 C C . LYS A 1 180 ? 9.103 -23.864 13.832 1.00 89.75 180 LYS A C 1
ATOM 1508 O O . LYS A 1 180 ? 7.938 -23.841 13.445 1.00 89.75 180 LYS A O 1
ATOM 1513 N N . ILE A 1 181 ? 9.916 -22.809 13.759 1.00 89.56 181 ILE A N 1
ATOM 1514 C CA . ILE A 1 181 ? 9.522 -21.501 13.222 1.00 89.56 181 ILE A CA 1
ATOM 1515 C C . ILE A 1 181 ? 9.195 -21.625 11.729 1.00 89.56 181 ILE A C 1
ATOM 1517 O O . ILE A 1 181 ? 8.149 -21.151 11.287 1.00 89.56 181 ILE A O 1
ATOM 1521 N N . ALA A 1 182 ? 10.034 -22.327 10.962 1.00 87.50 182 ALA A N 1
ATOM 1522 C CA . ALA A 1 182 ? 9.797 -22.589 9.546 1.00 87.50 182 ALA A CA 1
ATOM 1523 C C . ALA A 1 182 ? 8.501 -23.379 9.304 1.00 87.50 182 ALA A C 1
ATOM 1525 O O . ALA A 1 182 ? 7.762 -23.064 8.375 1.00 87.50 182 ALA A O 1
ATOM 1526 N N . LYS A 1 183 ? 8.172 -24.357 10.159 1.00 86.88 183 LYS A N 1
ATOM 1527 C CA . LYS A 1 183 ? 6.924 -25.131 10.060 1.00 86.88 183 LYS A CA 1
ATOM 1528 C C . LYS A 1 183 ? 5.679 -24.255 10.230 1.00 86.88 183 LYS A C 1
ATOM 1530 O O . LYS A 1 183 ? 4.736 -24.408 9.455 1.00 86.88 183 LYS A O 1
ATOM 1535 N N . GLU A 1 184 ? 5.680 -23.318 11.179 1.00 92.00 184 GLU A N 1
ATOM 1536 C CA . GLU A 1 184 ? 4.572 -22.365 11.366 1.00 92.00 184 GLU A CA 1
ATOM 1537 C C . GLU A 1 184 ? 4.504 -21.316 10.245 1.00 92.00 184 GLU A C 1
ATOM 1539 O O . GLU A 1 184 ? 3.420 -21.012 9.747 1.00 92.00 184 GLU A O 1
ATOM 1544 N N . MET A 1 185 ? 5.651 -20.808 9.777 1.00 90.25 185 MET A N 1
ATOM 1545 C CA . MET A 1 185 ? 5.711 -19.942 8.591 1.00 90.25 185 MET A CA 1
ATOM 1546 C C . MET A 1 185 ? 5.120 -20.646 7.364 1.00 90.25 185 MET A C 1
ATOM 1548 O O . MET A 1 185 ? 4.262 -20.089 6.687 1.00 90.25 185 MET A O 1
ATOM 1552 N N . PHE A 1 186 ? 5.509 -21.896 7.110 1.00 84.94 186 PHE A N 1
ATOM 1553 C CA . PHE A 1 186 ? 4.995 -22.685 5.995 1.00 84.94 186 PHE A CA 1
ATOM 1554 C C . PHE A 1 186 ? 3.488 -22.940 6.128 1.00 84.94 186 PHE A C 1
ATOM 1556 O O . PHE A 1 186 ? 2.745 -22.698 5.182 1.00 84.94 186 PHE A O 1
ATOM 1563 N N . LYS A 1 187 ? 3.015 -23.334 7.320 1.00 89.31 187 LYS A N 1
ATOM 1564 C CA . LYS A 1 187 ? 1.591 -23.574 7.623 1.00 89.31 187 LYS A CA 1
ATOM 1565 C C . LYS A 1 187 ? 0.697 -22.378 7.307 1.00 89.31 187 LYS A C 1
ATOM 1567 O O . LYS A 1 187 ? -0.394 -22.565 6.782 1.00 89.31 187 LYS A O 1
ATOM 1572 N N . ARG A 1 188 ? 1.146 -21.161 7.630 1.00 87.75 188 ARG A N 1
ATOM 1573 C CA . ARG A 1 188 ? 0.383 -19.923 7.391 1.00 87.75 188 ARG A CA 1
ATOM 1574 C C . ARG A 1 188 ? 0.287 -19.544 5.911 1.00 87.75 188 ARG A C 1
ATOM 1576 O O . ARG A 1 188 ? -0.591 -18.768 5.556 1.00 87.75 188 ARG A O 1
ATOM 1583 N N . ASN A 1 189 ? 1.176 -20.071 5.067 1.00 79.50 189 ASN A N 1
ATOM 1584 C CA . ASN A 1 189 ? 1.332 -19.644 3.676 1.00 79.50 189 ASN A CA 1
ATOM 1585 C C . ASN A 1 189 ? 0.935 -20.716 2.639 1.00 79.50 189 ASN A C 1
ATOM 1587 O O . ASN A 1 189 ? 1.039 -20.457 1.441 1.00 79.50 189 ASN A O 1
ATOM 1591 N N . VAL A 1 190 ? 0.481 -21.903 3.058 1.00 70.81 190 VAL A N 1
ATOM 1592 C CA . VAL A 1 190 ? 0.004 -22.971 2.156 1.00 70.81 190 VAL A CA 1
ATOM 1593 C C . VAL A 1 190 ? -1.388 -23.460 2.562 1.00 70.81 190 VAL A C 1
ATOM 1595 O O . VAL A 1 190 ? -1.831 -23.230 3.686 1.00 70.81 190 VAL A O 1
ATOM 1598 N N . SER A 1 191 ? -2.096 -24.148 1.661 1.00 75.62 191 SER A N 1
ATOM 1599 C CA . SER A 1 191 ? -3.408 -24.713 1.993 1.00 75.62 191 SER A CA 1
ATOM 1600 C C . SER A 1 191 ? -3.295 -25.777 3.091 1.00 75.62 191 SER A C 1
ATOM 1602 O O . SER A 1 191 ? -2.294 -26.494 3.196 1.00 75.62 191 SER A O 1
ATOM 1604 N N . LYS A 1 192 ? -4.351 -25.910 3.902 1.00 74.62 192 LYS A N 1
ATOM 1605 C CA . LYS A 1 192 ? -4.421 -26.900 4.987 1.00 74.62 192 LYS A CA 1
ATOM 1606 C C . LYS A 1 192 ? -4.165 -28.322 4.477 1.00 74.62 192 LYS A C 1
ATOM 1608 O O . LYS A 1 192 ? -3.434 -29.070 5.120 1.00 74.62 192 LYS A O 1
ATOM 1613 N N . ASP A 1 193 ? -4.705 -28.670 3.313 1.00 67.62 193 ASP A N 1
ATOM 1614 C CA . ASP A 1 193 ? -4.552 -30.001 2.719 1.00 67.62 193 ASP A CA 1
ATOM 1615 C C . ASP A 1 193 ? -3.118 -30.261 2.253 1.00 67.62 193 ASP A C 1
ATOM 1617 O O . ASP A 1 193 ? -2.567 -31.324 2.533 1.00 67.62 193 ASP A O 1
ATOM 1621 N N . PHE A 1 194 ? -2.469 -29.271 1.632 1.00 61.19 194 PHE A N 1
ATOM 1622 C CA . PHE A 1 194 ? -1.068 -29.380 1.223 1.00 61.19 194 PHE A CA 1
ATOM 1623 C C . PHE A 1 194 ? -0.135 -29.498 2.435 1.00 61.19 194 PHE A C 1
ATOM 1625 O O . PHE A 1 194 ? 0.747 -30.357 2.469 1.00 61.19 194 PHE A O 1
ATOM 1632 N N . TYR A 1 195 ? -0.376 -28.690 3.473 1.00 82.56 195 TYR A N 1
ATOM 1633 C CA . TYR A 1 195 ? 0.345 -28.790 4.740 1.00 82.56 195 TYR A CA 1
ATOM 1634 C C . TYR A 1 195 ? 0.188 -30.178 5.373 1.00 82.56 195 TYR A C 1
ATOM 1636 O O . TYR A 1 195 ? 1.178 -30.800 5.761 1.00 82.56 195 TYR A O 1
ATOM 1644 N N . ASN A 1 196 ? -1.047 -30.681 5.452 1.00 79.88 196 ASN A N 1
ATOM 1645 C CA . ASN A 1 196 ? -1.343 -31.996 6.013 1.00 79.88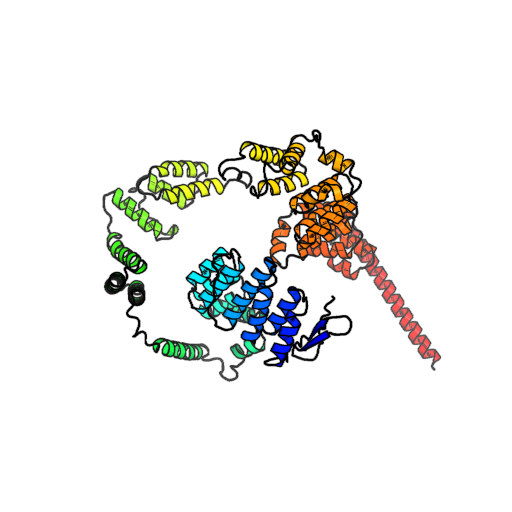 196 ASN A CA 1
ATOM 1646 C C . ASN A 1 196 ? -0.699 -33.123 5.194 1.00 79.88 196 ASN A C 1
ATOM 1648 O O . ASN A 1 196 ? -0.153 -34.056 5.778 1.00 79.88 196 ASN A O 1
ATOM 1652 N N . GLY A 1 197 ? -0.709 -33.022 3.863 1.00 71.12 197 GLY A N 1
ATOM 1653 C CA . GLY A 1 197 ? -0.075 -33.999 2.979 1.00 71.12 197 GLY A CA 1
ATOM 1654 C C . GLY A 1 197 ? 1.437 -34.101 3.189 1.00 71.12 197 GLY A C 1
ATOM 1655 O O . GLY A 1 197 ? 1.982 -35.203 3.163 1.00 71.12 197 GLY A O 1
ATOM 1656 N N . ILE A 1 198 ? 2.105 -32.974 3.462 1.00 71.62 198 ILE A N 1
ATOM 1657 C CA . ILE A 1 198 ? 3.550 -32.937 3.733 1.00 71.62 198 ILE A CA 1
ATOM 1658 C C . ILE A 1 198 ? 3.881 -33.368 5.169 1.00 71.62 198 ILE A C 1
ATOM 1660 O O . ILE A 1 198 ? 4.824 -34.131 5.368 1.00 71.62 198 ILE A O 1
ATOM 1664 N N . PHE A 1 199 ? 3.138 -32.885 6.172 1.00 80.12 199 PHE A N 1
ATOM 1665 C CA . PHE A 1 199 ? 3.544 -32.995 7.582 1.00 80.12 199 PHE A CA 1
ATOM 1666 C C . PHE A 1 199 ? 2.719 -33.955 8.446 1.00 80.12 199 PHE A C 1
ATOM 1668 O O . PHE A 1 199 ? 3.194 -34.322 9.518 1.00 80.12 199 PHE A O 1
ATOM 1675 N N . ASN A 1 200 ? 1.510 -34.348 8.032 1.00 76.62 200 ASN A N 1
ATOM 1676 C CA . ASN A 1 200 ? 0.582 -35.138 8.858 1.00 76.62 200 ASN A CA 1
ATOM 1677 C C . ASN A 1 200 ? 0.330 -36.563 8.333 1.00 76.62 200 ASN A C 1
ATOM 1679 O O . ASN A 1 200 ? -0.257 -37.369 9.054 1.00 76.62 200 ASN A O 1
ATOM 1683 N N . ASN A 1 201 ? 0.818 -36.918 7.138 1.00 53.81 201 ASN A N 1
ATOM 1684 C CA . ASN A 1 201 ? 0.745 -38.291 6.611 1.00 53.81 201 ASN A CA 1
ATOM 1685 C C . ASN A 1 201 ? 1.751 -39.273 7.246 1.00 53.81 201 ASN A C 1
ATOM 1687 O O . ASN A 1 201 ? 1.813 -40.436 6.860 1.00 53.81 201 ASN A O 1
ATOM 1691 N N . THR A 1 202 ? 2.505 -38.854 8.262 1.00 50.47 202 THR A N 1
ATOM 1692 C CA . THR A 1 202 ? 3.325 -39.739 9.100 1.00 50.47 202 THR A CA 1
ATOM 1693 C C . THR A 1 202 ? 2.548 -40.172 10.344 1.00 50.47 202 THR A C 1
ATOM 1695 O O . THR A 1 202 ? 2.948 -39.889 11.470 1.00 50.47 202 THR A O 1
ATOM 1698 N N . LYS A 1 203 ? 1.410 -40.848 10.169 1.00 46.94 203 LYS A N 1
ATOM 1699 C CA . LYS A 1 203 ? 0.831 -41.651 11.254 1.00 46.94 203 LYS A CA 1
ATOM 1700 C C . LYS A 1 203 ? 1.465 -43.044 11.194 1.00 46.94 203 LYS A C 1
ATOM 1702 O O . LYS A 1 203 ? 1.251 -43.749 10.216 1.00 46.94 203 LYS A O 1
ATOM 1707 N N . SER A 1 204 ? 2.201 -43.410 12.252 1.00 43.53 204 SER A N 1
ATOM 1708 C CA . SER A 1 204 ? 2.760 -44.745 12.588 1.00 43.53 204 SER A CA 1
ATOM 1709 C C . SER A 1 204 ? 4.271 -45.007 12.459 1.00 43.53 204 SER A C 1
ATOM 1711 O O . SER A 1 204 ? 4.670 -46.152 12.282 1.00 43.53 204 SER A O 1
ATOM 1713 N N . ILE A 1 205 ? 5.150 -44.025 12.670 1.00 38.22 205 ILE A N 1
ATOM 1714 C CA . ILE A 1 205 ? 6.516 -44.365 13.111 1.00 38.22 205 ILE A CA 1
ATOM 1715 C C . ILE A 1 205 ? 6.847 -43.474 14.300 1.00 38.22 205 ILE A C 1
ATOM 1717 O O . ILE A 1 205 ? 6.941 -42.258 14.154 1.00 38.22 205 ILE A O 1
ATOM 1721 N N . GLY A 1 206 ? 6.928 -44.102 15.477 1.00 39.78 206 GLY A N 1
ATOM 1722 C CA . GLY A 1 206 ? 7.363 -43.470 16.718 1.00 39.78 206 GLY A CA 1
ATOM 1723 C C . GLY A 1 206 ? 8.724 -42.797 16.562 1.00 39.78 206 GLY A C 1
ATOM 1724 O O . GLY A 1 206 ? 9.432 -43.039 15.588 1.00 39.78 206 GLY A O 1
ATOM 1725 N N . ASP A 1 207 ? 9.060 -41.953 17.531 1.00 42.53 207 ASP A N 1
ATOM 1726 C CA . ASP A 1 207 ? 10.094 -40.906 17.531 1.00 42.53 207 ASP A CA 1
ATOM 1727 C C . ASP A 1 207 ? 11.566 -41.323 17.271 1.00 42.53 207 ASP A C 1
ATOM 1729 O O . ASP A 1 207 ? 12.499 -40.610 17.630 1.00 42.53 207 ASP A O 1
ATOM 1733 N N . TYR A 1 208 ? 11.826 -42.428 16.574 1.00 39.25 208 TYR A N 1
ATOM 1734 C CA . TYR A 1 208 ? 13.135 -42.838 16.077 1.00 39.25 208 TYR A CA 1
ATOM 1735 C C . TYR A 1 208 ? 13.087 -43.097 14.557 1.00 39.25 208 TYR A C 1
ATOM 1737 O O . TYR A 1 208 ? 12.426 -44.024 14.101 1.00 39.25 208 TYR A O 1
ATOM 1745 N N . LYS A 1 209 ? 13.880 -42.320 13.789 1.00 42.94 209 LYS A N 1
ATOM 1746 C CA . LYS A 1 209 ? 14.140 -42.377 12.318 1.00 42.94 209 LYS A CA 1
ATOM 1747 C C . LYS A 1 209 ? 13.353 -41.440 11.375 1.00 42.94 209 LYS A C 1
ATOM 1749 O O . LYS A 1 209 ? 13.086 -41.801 10.230 1.00 42.94 209 LYS A O 1
ATOM 1754 N N . ILE A 1 210 ? 13.117 -40.179 11.745 1.00 45.25 210 ILE A N 1
ATOM 1755 C CA . ILE A 1 210 ? 12.728 -39.151 10.747 1.00 45.25 210 ILE A CA 1
ATOM 1756 C C . ILE A 1 210 ? 13.931 -38.711 9.877 1.00 45.25 210 ILE A C 1
ATOM 1758 O O . ILE A 1 210 ? 13.764 -38.436 8.691 1.00 45.25 210 ILE A O 1
ATOM 1762 N N . GLN A 1 211 ? 15.161 -38.742 10.408 1.00 42.69 211 GLN A N 1
ATOM 1763 C CA . GLN A 1 211 ? 16.377 -38.403 9.645 1.00 42.69 211 GLN A CA 1
ATOM 1764 C C . GLN A 1 211 ? 16.702 -39.420 8.535 1.00 42.69 211 GLN A C 1
ATOM 1766 O O . GLN A 1 211 ? 16.990 -39.019 7.412 1.00 42.69 211 GLN A O 1
ATOM 1771 N N . LEU A 1 212 ? 16.550 -40.727 8.792 1.00 38.72 212 LEU A N 1
ATOM 1772 C CA . LEU A 1 212 ? 16.936 -41.769 7.829 1.00 38.72 212 LEU A CA 1
ATOM 1773 C C . LEU A 1 212 ? 16.018 -41.857 6.594 1.00 38.72 212 LEU A C 1
ATOM 1775 O O . LEU A 1 212 ? 16.457 -42.284 5.532 1.00 38.72 212 LEU A O 1
ATOM 1779 N N . ASN A 1 213 ? 14.744 -41.474 6.709 1.00 46.72 213 ASN A N 1
ATOM 1780 C CA . ASN A 1 213 ? 13.762 -41.700 5.639 1.00 46.72 213 ASN A CA 1
ATOM 1781 C C . ASN A 1 213 ? 13.725 -40.562 4.597 1.00 46.72 213 ASN A C 1
ATOM 1783 O O . ASN A 1 213 ? 13.393 -40.783 3.432 1.00 46.72 213 ASN A O 1
ATOM 1787 N N . ILE A 1 214 ? 14.128 -39.347 4.988 1.00 45.72 214 ILE A N 1
ATOM 1788 C CA . ILE A 1 214 ? 14.385 -38.250 4.042 1.00 45.72 214 ILE A CA 1
ATOM 1789 C C . ILE A 1 214 ? 15.693 -38.508 3.284 1.00 45.72 214 ILE A C 1
ATOM 1791 O O . ILE A 1 214 ? 15.745 -38.261 2.081 1.00 45.72 214 ILE A O 1
ATOM 1795 N N . ASP A 1 215 ? 16.706 -39.078 3.942 1.00 41.75 215 ASP A N 1
ATOM 1796 C CA . ASP A 1 215 ? 17.959 -39.472 3.291 1.00 41.75 215 ASP A CA 1
ATOM 1797 C C . ASP A 1 215 ? 17.743 -40.576 2.241 1.00 41.75 215 ASP A C 1
ATOM 1799 O O . ASP A 1 215 ? 18.339 -40.505 1.170 1.00 41.75 215 ASP A O 1
ATOM 1803 N N . ILE A 1 216 ? 16.833 -41.533 2.475 1.00 44.06 216 ILE A N 1
ATOM 1804 C CA . ILE A 1 216 ? 16.450 -42.548 1.475 1.00 44.06 216 ILE A CA 1
ATOM 1805 C C . ILE A 1 216 ? 15.737 -41.898 0.278 1.00 44.06 216 ILE A C 1
ATOM 1807 O O . ILE A 1 216 ? 16.143 -42.135 -0.855 1.00 44.06 216 ILE A O 1
ATOM 1811 N N . LYS A 1 217 ? 14.760 -41.001 0.494 1.00 45.81 217 LYS A N 1
ATOM 1812 C CA . LYS A 1 217 ? 14.062 -40.299 -0.607 1.00 45.81 217 LYS A CA 1
ATOM 1813 C C . LYS A 1 217 ? 14.974 -39.348 -1.394 1.00 45.81 217 LYS A C 1
ATOM 1815 O O . LYS A 1 217 ? 14.861 -39.264 -2.614 1.00 45.81 217 LYS A O 1
ATOM 1820 N N . LEU A 1 218 ? 15.904 -38.659 -0.729 1.00 41.66 218 LEU A N 1
ATOM 1821 C CA . LEU A 1 218 ? 16.903 -37.807 -1.384 1.00 41.66 218 LEU A CA 1
ATOM 1822 C C . LEU A 1 218 ? 17.990 -38.625 -2.092 1.00 41.66 218 LEU A C 1
ATOM 1824 O O . LEU A 1 218 ? 18.497 -38.172 -3.115 1.00 41.66 218 LEU A O 1
ATOM 1828 N N . ASN A 1 219 ? 18.323 -39.825 -1.603 1.00 42.91 219 ASN A N 1
ATOM 1829 C CA . ASN A 1 219 ? 19.220 -40.744 -2.301 1.00 42.91 219 ASN A CA 1
ATOM 1830 C C . ASN A 1 219 ? 18.560 -41.400 -3.515 1.00 42.91 219 ASN A C 1
ATOM 1832 O O . ASN A 1 219 ? 19.248 -41.558 -4.513 1.00 42.91 219 ASN A O 1
ATOM 1836 N N . THR A 1 220 ? 17.256 -41.689 -3.500 1.00 40.56 220 THR A N 1
ATOM 1837 C CA . THR A 1 220 ? 16.523 -42.117 -4.706 1.00 40.56 220 THR A CA 1
ATOM 1838 C C . THR A 1 220 ? 16.513 -41.002 -5.758 1.00 40.56 220 THR A C 1
ATOM 1840 O O . THR A 1 220 ? 16.880 -41.238 -6.902 1.00 40.56 220 THR A O 1
ATOM 1843 N N . ILE A 1 221 ? 16.262 -39.749 -5.353 1.00 39.38 221 ILE A N 1
ATOM 1844 C CA . ILE A 1 221 ? 16.346 -38.575 -6.244 1.00 39.38 221 ILE A CA 1
ATOM 1845 C C . ILE A 1 221 ? 17.783 -38.342 -6.750 1.00 39.38 221 ILE A C 1
ATOM 1847 O O . ILE A 1 221 ? 17.976 -37.991 -7.910 1.00 39.38 221 ILE A O 1
ATOM 1851 N N . ARG A 1 222 ? 18.815 -38.554 -5.920 1.00 41.25 222 ARG A N 1
ATOM 1852 C CA . ARG A 1 222 ? 20.228 -38.475 -6.342 1.00 41.25 222 ARG A CA 1
ATOM 1853 C C . ARG A 1 222 ? 20.636 -39.620 -7.264 1.00 41.25 222 ARG A C 1
ATOM 1855 O O . ARG A 1 222 ? 21.382 -39.361 -8.199 1.00 41.25 222 ARG A O 1
ATOM 1862 N N . GLN A 1 223 ? 20.161 -40.841 -7.019 1.00 39.25 223 GLN A N 1
ATOM 1863 C CA . GLN A 1 223 ? 20.402 -42.003 -7.876 1.00 39.25 223 GLN A CA 1
ATOM 1864 C C . GLN A 1 223 ? 19.712 -41.840 -9.234 1.00 39.25 223 GLN A C 1
ATOM 1866 O O . GLN A 1 223 ? 20.292 -42.217 -10.249 1.00 39.25 223 GLN A O 1
ATOM 1871 N N . ASP A 1 224 ? 18.546 -41.197 -9.277 1.00 38.50 224 ASP A N 1
ATOM 1872 C CA . ASP A 1 224 ? 17.859 -40.859 -10.526 1.00 38.50 224 ASP A CA 1
ATOM 1873 C C . ASP A 1 224 ? 18.494 -39.647 -11.238 1.00 38.50 224 ASP A C 1
ATOM 1875 O O . ASP A 1 224 ? 18.545 -39.613 -12.464 1.00 38.50 224 ASP A O 1
ATOM 1879 N N . LEU A 1 225 ? 19.100 -38.703 -10.503 1.00 35.78 225 LEU A N 1
ATOM 1880 C CA . LEU A 1 225 ? 19.925 -37.623 -11.073 1.00 35.78 225 LEU A CA 1
ATOM 1881 C C . LEU A 1 225 ? 21.296 -38.109 -11.579 1.00 35.78 225 LEU A C 1
ATOM 1883 O O . LEU A 1 225 ? 21.823 -37.534 -12.527 1.00 35.78 225 LEU A O 1
ATOM 1887 N N . SER A 1 226 ? 21.877 -39.154 -10.978 1.00 41.50 226 SER A N 1
ATOM 1888 C CA . SER A 1 226 ? 23.127 -39.776 -11.447 1.00 41.50 226 SER A CA 1
ATOM 1889 C C . SER A 1 226 ? 22.936 -40.718 -12.638 1.00 41.50 226 SER A C 1
ATOM 1891 O O . SER A 1 226 ? 23.924 -41.115 -13.245 1.00 41.50 226 SER A O 1
ATOM 1893 N N . LYS A 1 227 ? 21.684 -41.067 -12.965 1.00 36.56 227 LYS A N 1
ATOM 1894 C CA . LYS A 1 227 ? 21.295 -41.828 -14.164 1.00 36.56 227 LYS A CA 1
ATOM 1895 C C . LYS A 1 227 ? 20.981 -40.934 -15.369 1.00 36.56 227 LYS A C 1
ATOM 1897 O O . LYS A 1 227 ? 20.615 -41.448 -16.419 1.00 36.56 227 LYS A O 1
ATOM 1902 N N . ILE A 1 228 ? 21.115 -39.609 -15.240 1.00 35.38 228 ILE A N 1
ATOM 1903 C CA . ILE A 1 228 ? 21.151 -38.733 -16.412 1.00 35.38 228 ILE A CA 1
ATOM 1904 C C . ILE A 1 228 ? 22.479 -39.013 -17.113 1.00 35.38 228 ILE A C 1
ATOM 1906 O O . ILE A 1 228 ? 23.529 -38.545 -16.667 1.00 35.38 228 ILE A O 1
ATOM 1910 N N . ASP A 1 229 ? 22.417 -39.797 -18.188 1.00 39.50 229 ASP A N 1
ATOM 1911 C CA . ASP A 1 229 ? 23.525 -39.989 -19.115 1.00 39.50 229 ASP A CA 1
ATOM 1912 C C . ASP A 1 229 ? 23.963 -38.621 -19.653 1.00 39.50 229 ASP A C 1
ATOM 1914 O O . ASP A 1 229 ? 23.378 -38.043 -20.565 1.00 39.50 229 ASP A O 1
ATOM 1918 N N . LEU A 1 230 ? 25.027 -38.078 -19.062 1.00 43.12 230 LEU A N 1
ATOM 1919 C CA . LEU A 1 230 ? 25.735 -36.882 -19.527 1.00 43.12 230 LEU A CA 1
ATOM 1920 C C . LEU A 1 230 ? 26.635 -37.193 -20.741 1.00 43.12 230 LEU A C 1
ATOM 1922 O O . LEU A 1 230 ? 27.607 -36.478 -20.985 1.00 43.12 230 LEU A O 1
ATOM 1926 N N . TYR A 1 231 ? 26.348 -38.268 -21.480 1.00 39.44 231 TYR A N 1
ATOM 1927 C CA . TYR A 1 231 ? 27.237 -38.824 -22.498 1.00 39.44 231 TYR A CA 1
ATOM 1928 C C . TYR A 1 231 ? 27.153 -38.162 -23.879 1.00 39.44 231 TYR A C 1
ATOM 1930 O O . TYR A 1 231 ? 28.000 -38.458 -24.715 1.00 39.44 231 TYR A O 1
ATOM 1938 N N . GLU A 1 232 ? 26.239 -37.218 -24.125 1.00 43.47 232 GLU A N 1
ATOM 1939 C CA . GLU A 1 232 ? 26.043 -36.693 -25.493 1.00 43.47 232 GLU A CA 1
ATOM 1940 C C . GLU A 1 232 ? 26.363 -35.208 -25.714 1.00 43.47 232 GLU A C 1
ATOM 1942 O O . GLU A 1 232 ? 26.138 -34.684 -26.802 1.00 43.47 232 GLU A O 1
ATOM 1947 N N . LEU A 1 233 ? 26.943 -34.498 -24.743 1.00 48.38 233 LEU A N 1
ATOM 1948 C CA . LEU A 1 233 ? 27.319 -33.091 -24.944 1.00 48.38 233 LEU A CA 1
ATOM 1949 C C . LEU A 1 233 ? 28.837 -32.900 -24.887 1.00 48.38 233 LEU A C 1
ATOM 1951 O O . LEU A 1 233 ? 29.376 -32.366 -23.918 1.00 48.38 233 LEU A O 1
ATOM 1955 N N . ASP A 1 234 ? 29.519 -33.274 -25.978 1.00 58.22 234 ASP A N 1
ATOM 1956 C CA . ASP A 1 234 ? 30.879 -32.814 -26.318 1.00 58.22 234 ASP A CA 1
ATOM 1957 C C . ASP A 1 234 ? 30.865 -31.318 -26.698 1.00 58.22 234 ASP A C 1
ATOM 1959 O O . ASP A 1 234 ? 31.201 -30.913 -27.811 1.00 58.22 234 ASP A O 1
ATOM 1963 N N . ASN A 1 235 ? 30.416 -30.481 -25.763 1.00 77.69 235 ASN A N 1
ATOM 1964 C CA . ASN A 1 235 ? 30.384 -29.033 -25.909 1.00 77.69 235 ASN A CA 1
ATOM 1965 C C . ASN A 1 235 ? 31.308 -28.373 -24.876 1.00 77.69 235 ASN A C 1
ATOM 1967 O O . ASN A 1 235 ? 31.523 -28.883 -23.774 1.00 77.69 235 ASN A O 1
ATOM 1971 N N . ASP A 1 236 ? 31.855 -27.213 -25.219 1.00 80.38 236 ASP A N 1
ATOM 1972 C CA . ASP A 1 236 ? 32.816 -26.449 -24.420 1.00 80.38 236 ASP A CA 1
ATOM 1973 C C . ASP A 1 236 ? 32.364 -26.232 -22.960 1.00 80.38 236 ASP A C 1
ATOM 1975 O O . ASP A 1 236 ? 33.182 -26.268 -22.033 1.00 80.38 236 ASP A O 1
ATOM 1979 N N . PHE A 1 237 ? 31.057 -26.075 -22.740 1.00 79.00 237 PHE A N 1
ATOM 1980 C CA . PHE A 1 237 ? 30.457 -25.872 -21.426 1.00 79.00 237 PHE A CA 1
ATOM 1981 C C . PHE A 1 237 ? 30.564 -27.100 -20.509 1.00 79.00 237 PHE A C 1
ATOM 1983 O O . PHE A 1 237 ? 30.754 -26.951 -19.300 1.00 79.00 237 PHE A O 1
ATOM 1990 N N . PHE A 1 238 ? 30.515 -28.315 -21.062 1.00 86.19 238 PHE A N 1
ATOM 1991 C CA . PHE A 1 238 ? 30.706 -29.548 -20.294 1.00 86.19 238 PHE A CA 1
ATOM 1992 C C . PHE A 1 238 ? 32.122 -29.618 -19.710 1.00 86.19 238 PHE A C 1
ATOM 1994 O O . PHE A 1 238 ? 32.300 -29.834 -18.506 1.00 86.19 238 PHE A O 1
ATOM 2001 N N . TYR A 1 239 ? 33.134 -29.340 -20.537 1.00 87.94 239 TYR A N 1
ATOM 2002 C CA . TYR A 1 239 ? 34.527 -29.274 -20.093 1.00 87.94 239 TYR A CA 1
ATOM 2003 C C . TYR A 1 239 ? 34.753 -28.158 -19.067 1.00 87.94 239 TYR A C 1
ATOM 2005 O O . TYR A 1 239 ? 35.462 -28.366 -18.083 1.00 87.94 239 TYR A O 1
ATOM 2013 N N . TYR A 1 240 ? 34.093 -27.005 -19.225 1.00 89.81 240 TYR A N 1
ATOM 2014 C CA . TYR A 1 240 ? 34.131 -25.937 -18.224 1.00 89.81 240 TYR A CA 1
ATOM 2015 C C . TYR A 1 240 ? 33.598 -26.405 -16.860 1.00 89.81 240 TYR A C 1
ATOM 2017 O O . TYR A 1 240 ? 34.232 -26.151 -15.833 1.00 89.81 240 TYR A O 1
ATOM 2025 N N . LEU A 1 241 ? 32.460 -27.109 -16.826 1.00 82.19 241 LEU A N 1
ATOM 2026 C CA . LEU A 1 241 ? 31.867 -27.597 -15.578 1.00 82.19 241 LEU A CA 1
ATOM 2027 C C . LEU A 1 241 ? 32.733 -28.664 -14.899 1.00 82.19 241 LEU A C 1
ATOM 2029 O O . LEU A 1 241 ? 32.895 -28.609 -13.677 1.00 82.19 241 LEU A O 1
ATOM 2033 N N . LYS A 1 242 ? 33.350 -29.575 -15.667 1.00 89.69 242 LYS A N 1
ATOM 2034 C CA . LYS A 1 242 ? 34.352 -30.510 -15.129 1.00 89.69 242 LYS A CA 1
ATOM 2035 C C . LYS A 1 242 ? 35.541 -29.766 -14.523 1.00 89.69 242 LYS A C 1
ATOM 2037 O O . LYS A 1 242 ? 35.879 -30.013 -13.369 1.00 89.69 242 LYS A O 1
ATOM 2042 N N . GLY A 1 243 ? 36.100 -28.788 -15.237 1.00 92.62 243 GLY A N 1
ATOM 2043 C CA . GLY A 1 243 ? 37.191 -27.959 -14.717 1.00 92.62 243 GLY A CA 1
ATOM 2044 C C . GLY A 1 243 ? 36.805 -27.200 -13.447 1.00 92.62 243 GLY A C 1
ATOM 2045 O O . GLY A 1 243 ? 37.604 -27.082 -12.521 1.00 92.62 243 GLY A O 1
ATOM 2046 N N . LYS A 1 244 ? 35.555 -26.736 -13.348 1.00 82.94 244 LYS A N 1
ATOM 2047 C CA . LYS A 1 244 ? 35.026 -26.071 -12.150 1.00 82.94 244 LYS A CA 1
ATOM 2048 C C . LYS A 1 244 ? 34.889 -27.008 -10.961 1.00 82.94 244 LYS A C 1
ATOM 2050 O O . LYS A 1 244 ? 35.225 -26.597 -9.853 1.00 82.94 244 LYS A O 1
ATOM 2055 N N . LYS A 1 245 ? 34.430 -28.238 -11.185 1.00 87.62 245 LYS A N 1
ATOM 2056 C CA . LYS A 1 245 ? 34.358 -29.264 -10.143 1.00 87.62 245 LYS A CA 1
ATOM 2057 C C . LYS A 1 245 ? 35.751 -29.572 -9.585 1.00 87.62 245 LYS A C 1
ATOM 2059 O O . LYS A 1 245 ? 35.961 -29.401 -8.391 1.00 87.62 245 LYS A O 1
ATOM 2064 N N . GLU A 1 246 ? 36.707 -29.904 -10.451 1.00 91.75 246 GLU A N 1
ATOM 2065 C CA . GLU A 1 246 ? 38.088 -30.221 -10.045 1.00 91.75 246 GLU A CA 1
ATOM 2066 C C . GLU A 1 246 ? 38.765 -29.025 -9.346 1.00 91.75 246 GLU A C 1
ATOM 2068 O O . GLU A 1 246 ? 39.443 -29.187 -8.334 1.00 91.75 246 GLU A O 1
ATOM 2073 N N . HIS A 1 247 ? 38.517 -27.793 -9.816 1.00 87.56 247 HIS A N 1
ATOM 2074 C CA . HIS A 1 247 ? 39.016 -26.568 -9.176 1.00 87.56 247 HIS A CA 1
ATOM 2075 C C . HIS A 1 247 ? 38.468 -26.417 -7.744 1.00 87.56 247 HIS A C 1
ATOM 2077 O O . HIS A 1 247 ? 39.216 -26.070 -6.832 1.00 87.56 247 HIS A O 1
ATOM 2083 N N . LEU A 1 248 ? 37.179 -26.698 -7.516 1.00 75.00 248 LEU A N 1
ATOM 2084 C CA . LEU A 1 248 ? 36.574 -26.663 -6.176 1.00 75.00 248 LEU A CA 1
ATOM 2085 C C . LEU A 1 248 ? 37.120 -27.768 -5.262 1.00 75.00 248 LEU A C 1
ATOM 2087 O O . LEU A 1 248 ? 37.310 -27.532 -4.071 1.00 75.00 248 LEU A O 1
ATOM 2091 N N . GLU A 1 249 ? 37.428 -28.933 -5.830 1.00 84.00 249 GLU A N 1
ATOM 2092 C CA . GLU A 1 249 ? 38.078 -30.061 -5.148 1.00 84.00 249 GLU A CA 1
ATOM 2093 C C . GLU A 1 249 ? 39.592 -29.844 -4.945 1.00 84.00 249 GLU A C 1
ATOM 2095 O O . GLU A 1 249 ? 40.265 -30.687 -4.360 1.00 84.00 249 GLU A O 1
ATOM 2100 N N . LYS A 1 250 ? 40.124 -28.684 -5.366 1.00 85.19 250 LYS A N 1
ATOM 2101 C CA . LYS A 1 250 ? 41.546 -28.296 -5.305 1.00 85.19 250 LYS A CA 1
ATOM 2102 C C . LYS A 1 250 ? 42.481 -29.199 -6.123 1.00 85.19 250 LYS A C 1
ATOM 2104 O O . LYS A 1 250 ? 43.689 -29.168 -5.907 1.00 85.19 250 LYS A O 1
ATOM 2109 N N . ASN A 1 251 ? 41.952 -29.944 -7.090 1.00 91.31 251 ASN A N 1
ATOM 2110 C CA . ASN A 1 251 ? 42.741 -30.706 -8.054 1.00 91.31 251 ASN A CA 1
ATOM 2111 C C . ASN A 1 251 ? 43.102 -29.813 -9.249 1.00 91.31 251 ASN A C 1
ATOM 2113 O O . ASN A 1 251 ? 42.470 -29.848 -10.309 1.00 91.31 251 ASN A O 1
ATOM 2117 N N . TYR A 1 252 ? 44.066 -28.919 -9.033 1.00 88.62 252 TYR A N 1
ATOM 2118 C CA . TYR A 1 252 ? 44.356 -27.833 -9.968 1.00 88.62 252 TYR A CA 1
ATOM 2119 C C . TYR A 1 252 ? 44.876 -28.325 -11.322 1.00 88.62 252 TYR A C 1
ATOM 2121 O O . TYR A 1 252 ? 44.482 -27.758 -12.339 1.00 88.62 252 TYR A O 1
ATOM 2129 N N . ASP A 1 253 ? 45.651 -29.409 -11.363 1.00 93.50 253 ASP A N 1
ATOM 2130 C CA . ASP A 1 253 ? 46.182 -29.969 -12.612 1.00 93.50 253 ASP A CA 1
ATOM 2131 C C . ASP A 1 253 ? 45.061 -30.476 -13.524 1.00 93.50 253 ASP A C 1
ATOM 2133 O O . ASP A 1 253 ? 44.968 -30.085 -14.692 1.00 93.50 253 ASP A O 1
ATOM 2137 N N . LYS A 1 254 ? 44.124 -31.256 -12.967 1.00 92.69 254 LYS A N 1
ATOM 2138 C CA . LYS A 1 254 ? 42.936 -31.702 -13.711 1.00 92.69 254 LYS A CA 1
ATOM 2139 C C . LYS A 1 254 ? 42.027 -30.537 -14.077 1.00 92.69 254 LYS A C 1
ATOM 2141 O O . LYS A 1 254 ? 41.469 -30.506 -15.173 1.00 92.69 254 LYS A O 1
ATOM 2146 N N . ALA A 1 255 ? 41.877 -29.552 -13.192 1.00 92.50 255 ALA A N 1
ATOM 2147 C CA . ALA A 1 255 ? 41.096 -28.358 -13.490 1.00 92.50 255 ALA A CA 1
ATOM 2148 C C . ALA A 1 255 ? 41.666 -27.588 -14.692 1.00 92.50 255 ALA A C 1
ATOM 2150 O O . ALA A 1 255 ? 40.911 -27.205 -15.588 1.00 92.50 255 ALA A O 1
ATOM 2151 N N . ILE A 1 256 ? 42.991 -27.402 -14.740 1.00 95.12 256 ILE A N 1
ATOM 2152 C CA . ILE A 1 256 ? 43.707 -26.782 -15.861 1.00 95.12 256 ILE A CA 1
ATOM 2153 C C . ILE A 1 256 ? 43.467 -27.571 -17.149 1.00 95.12 256 ILE A C 1
ATOM 2155 O O . ILE A 1 256 ? 43.130 -26.969 -18.172 1.00 95.12 256 ILE A O 1
ATOM 2159 N N . GLU A 1 257 ? 43.608 -28.898 -17.104 1.00 96.44 257 GLU A N 1
ATOM 2160 C CA . GLU A 1 257 ? 43.387 -29.780 -18.253 1.00 96.44 257 GLU A CA 1
ATOM 2161 C C . GLU A 1 257 ? 41.981 -29.590 -18.845 1.00 96.44 257 GLU A C 1
ATOM 2163 O O . GLU A 1 257 ? 41.824 -29.349 -20.047 1.00 96.44 257 GLU A O 1
ATOM 2168 N N . TRP A 1 258 ? 40.948 -29.615 -18.000 1.00 95.94 258 TRP A N 1
ATOM 2169 C CA . TRP A 1 258 ? 39.564 -29.439 -18.436 1.00 95.94 258 TRP A CA 1
ATOM 2170 C C . TRP A 1 258 ? 39.261 -28.025 -18.937 1.00 95.94 258 TRP A C 1
ATOM 2172 O O . TRP A 1 258 ? 38.562 -27.870 -19.940 1.00 95.94 258 TRP A O 1
ATOM 2182 N N . TYR A 1 259 ? 39.806 -26.981 -18.305 1.00 94.00 259 TYR A N 1
ATOM 2183 C CA . TYR A 1 259 ? 39.642 -25.617 -18.812 1.00 94.00 259 TYR A CA 1
ATOM 2184 C C . TYR A 1 259 ? 40.330 -25.416 -20.165 1.00 94.00 259 TYR A C 1
ATOM 2186 O O . TYR A 1 259 ? 39.757 -24.758 -21.031 1.00 94.00 259 TYR A O 1
ATOM 2194 N N . LYS A 1 260 ? 41.503 -26.018 -20.398 1.00 96.00 260 LYS A N 1
ATOM 2195 C CA . LYS A 1 260 ? 42.158 -26.002 -21.718 1.00 96.00 260 LYS A CA 1
ATOM 2196 C C . LYS A 1 260 ? 41.317 -26.727 -22.773 1.00 96.00 260 LYS A C 1
ATOM 2198 O O . LYS A 1 260 ? 41.118 -26.183 -23.855 1.00 96.00 260 LYS A O 1
ATOM 2203 N N . LYS A 1 261 ? 40.745 -27.894 -22.446 1.00 94.81 261 LYS A N 1
ATOM 2204 C CA . LYS A 1 261 ? 39.801 -28.610 -23.330 1.00 94.81 261 LYS A CA 1
ATOM 2205 C C . LYS A 1 261 ? 38.575 -27.755 -23.683 1.00 94.81 261 LYS A C 1
ATOM 2207 O O . LYS A 1 261 ? 38.190 -27.691 -24.846 1.00 94.81 261 LYS A O 1
ATOM 2212 N N . SER A 1 262 ? 38.013 -27.040 -22.705 1.00 91.69 262 SER A N 1
ATOM 2213 C CA . SER A 1 262 ? 36.907 -26.089 -22.909 1.00 91.69 262 SER A CA 1
ATOM 2214 C C . SER A 1 262 ? 37.294 -24.921 -23.830 1.00 91.69 262 SER A C 1
ATOM 2216 O O . SER A 1 262 ? 36.542 -24.559 -24.735 1.00 91.69 262 SER A O 1
ATOM 2218 N N . LEU A 1 263 ? 38.494 -24.359 -23.651 1.00 91.69 263 LEU A N 1
ATOM 2219 C CA . LEU A 1 263 ? 39.005 -23.265 -24.482 1.00 91.69 263 LEU A CA 1
ATOM 2220 C C . LEU A 1 263 ? 39.261 -23.681 -25.928 1.00 91.69 263 LEU A C 1
ATOM 2222 O O . LEU A 1 263 ? 38.916 -22.932 -26.836 1.00 91.69 263 LEU A O 1
ATOM 2226 N N . ASN A 1 264 ? 39.814 -24.873 -26.144 1.00 93.12 264 ASN A N 1
ATOM 2227 C CA . ASN A 1 264 ? 40.140 -25.360 -27.484 1.00 93.12 264 ASN A CA 1
ATOM 2228 C C . ASN A 1 264 ? 38.899 -25.654 -28.338 1.00 93.12 264 ASN A C 1
ATOM 2230 O O . ASN A 1 264 ? 39.011 -25.693 -29.557 1.00 93.12 264 ASN A O 1
ATOM 2234 N N . LYS A 1 265 ? 37.727 -25.858 -27.719 1.00 88.81 265 LYS A N 1
ATOM 2235 C CA . LYS A 1 265 ? 36.475 -26.095 -28.449 1.00 88.81 265 LYS A CA 1
ATOM 2236 C C . LYS A 1 265 ? 35.859 -24.804 -28.993 1.00 88.81 265 LYS A C 1
ATOM 2238 O O . LYS A 1 265 ? 35.656 -24.723 -30.192 1.00 88.81 265 LYS A O 1
ATOM 2243 N N . ASN A 1 266 ? 35.578 -23.811 -28.141 1.00 84.81 266 ASN A N 1
ATOM 2244 C CA . ASN A 1 266 ? 34.875 -22.572 -28.541 1.00 84.81 266 ASN A CA 1
ATOM 2245 C C . ASN A 1 266 ? 35.407 -21.301 -27.844 1.00 84.81 266 ASN A C 1
ATOM 2247 O O . ASN A 1 266 ? 34.691 -20.311 -27.712 1.00 84.81 266 ASN A O 1
ATOM 2251 N N . ASN A 1 267 ? 36.656 -21.304 -27.364 1.00 82.94 267 ASN A N 1
ATOM 2252 C CA . ASN A 1 267 ? 37.265 -20.171 -26.653 1.00 82.94 267 ASN A CA 1
ATOM 2253 C C . ASN A 1 267 ? 36.419 -19.692 -25.453 1.00 82.94 267 ASN A C 1
ATOM 2255 O O . ASN A 1 267 ? 36.182 -18.498 -25.254 1.00 82.94 267 ASN A O 1
ATOM 2259 N N . ASN A 1 268 ? 35.946 -20.647 -24.645 1.00 78.94 268 ASN A N 1
ATOM 2260 C CA . ASN A 1 268 ? 35.057 -20.389 -23.518 1.00 78.94 268 ASN A CA 1
ATOM 2261 C C . ASN A 1 268 ? 35.662 -19.382 -22.514 1.00 78.94 268 ASN A C 1
ATOM 2263 O O . ASN A 1 268 ? 36.590 -19.689 -21.758 1.00 78.94 268 ASN A O 1
ATOM 2267 N N . ILE A 1 269 ? 35.098 -18.172 -22.462 1.00 68.38 269 ILE A N 1
ATOM 2268 C CA . ILE A 1 269 ? 35.624 -17.056 -21.657 1.00 68.38 269 ILE A CA 1
ATOM 2269 C C . ILE A 1 269 ? 35.688 -17.370 -20.154 1.00 68.38 269 ILE A C 1
ATOM 2271 O O . ILE A 1 269 ? 36.573 -16.879 -19.448 1.00 68.38 269 ILE A O 1
ATOM 2275 N N . TYR A 1 270 ? 34.792 -18.225 -19.651 1.00 73.94 270 TYR A N 1
ATOM 2276 C CA . TYR A 1 270 ? 34.755 -18.606 -18.240 1.00 73.94 270 TYR A CA 1
ATOM 2277 C C . TYR A 1 270 ? 35.868 -19.591 -17.893 1.00 73.94 270 TYR A C 1
ATOM 2279 O O . TYR A 1 270 ? 36.451 -19.499 -16.807 1.00 73.94 270 TYR A O 1
ATOM 2287 N N . ALA A 1 271 ? 36.192 -20.506 -18.808 1.00 82.12 271 ALA A N 1
ATOM 2288 C CA . ALA A 1 271 ? 37.353 -21.377 -18.678 1.00 82.12 271 ALA A CA 1
ATOM 2289 C C . ALA A 1 271 ? 38.655 -20.561 -18.710 1.00 82.12 271 ALA A C 1
ATOM 2291 O O . ALA A 1 271 ? 39.514 -20.772 -17.856 1.00 82.12 271 ALA A O 1
ATOM 2292 N N . LYS A 1 272 ? 38.758 -19.548 -19.590 1.00 80.81 272 LYS A N 1
ATOM 2293 C CA . LYS A 1 272 ? 39.920 -18.636 -19.673 1.00 80.81 272 LYS A CA 1
ATOM 2294 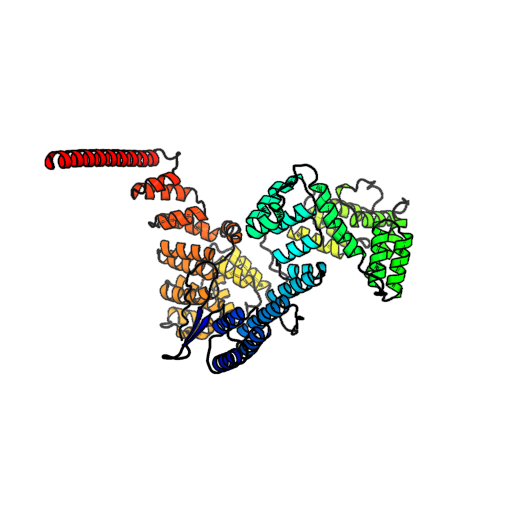C C . LYS A 1 272 ? 40.186 -17.941 -18.344 1.00 80.81 272 LYS A C 1
ATOM 2296 O O . LYS A 1 272 ? 41.302 -17.964 -17.830 1.00 80.81 272 LYS A O 1
ATOM 2301 N N . TYR A 1 273 ? 39.135 -17.358 -17.774 1.00 73.94 273 TYR A N 1
ATOM 2302 C CA . TYR A 1 273 ? 39.199 -16.651 -16.500 1.00 73.94 273 TYR A CA 1
ATOM 2303 C C . TYR A 1 273 ? 39.640 -17.566 -15.347 1.00 73.94 273 TYR A C 1
ATOM 2305 O O . TYR A 1 273 ? 40.514 -17.205 -14.561 1.00 73.94 273 TYR A O 1
ATOM 2313 N N . ASN A 1 274 ? 39.058 -18.766 -15.232 1.00 77.06 274 ASN A N 1
ATOM 2314 C CA . ASN A 1 274 ? 39.391 -19.675 -14.131 1.00 77.06 274 ASN A CA 1
ATOM 2315 C C . ASN A 1 274 ? 40.769 -20.324 -14.293 1.00 77.06 274 ASN A C 1
ATOM 2317 O O . ASN A 1 274 ? 41.456 -20.497 -13.290 1.00 77.06 274 ASN A O 1
ATOM 2321 N N . LEU A 1 275 ? 41.202 -20.600 -15.525 1.00 87.81 275 LEU A N 1
ATOM 2322 C CA . LEU A 1 275 ? 42.563 -21.040 -15.819 1.00 87.81 275 LEU A CA 1
ATOM 2323 C C . LEU A 1 275 ? 43.590 -19.990 -15.375 1.00 87.81 275 LEU A C 1
ATOM 2325 O O . LEU A 1 275 ? 44.510 -20.313 -14.628 1.00 87.81 275 LEU A O 1
ATOM 2329 N N . GLN A 1 276 ? 43.389 -18.720 -15.745 1.00 77.06 276 GLN A N 1
ATOM 2330 C CA . GLN A 1 276 ? 44.263 -17.625 -15.307 1.00 77.06 276 GLN A CA 1
ATOM 2331 C C . GLN A 1 276 ? 44.321 -17.504 -13.781 1.00 77.06 276 GLN A C 1
ATOM 2333 O O . GLN A 1 276 ? 45.386 -17.252 -13.229 1.00 77.06 276 GLN A O 1
ATOM 2338 N N . ARG A 1 277 ? 43.207 -17.731 -13.075 1.00 75.44 277 ARG A N 1
ATOM 2339 C CA . ARG A 1 277 ? 43.189 -17.698 -11.604 1.00 75.44 277 ARG A CA 1
ATOM 2340 C C . ARG A 1 277 ? 44.026 -18.793 -10.952 1.00 75.44 277 ARG A C 1
ATOM 2342 O O . ARG A 1 277 ? 44.580 -18.528 -9.889 1.00 75.44 277 ARG A O 1
ATOM 2349 N N . ILE A 1 278 ? 44.062 -19.991 -11.536 1.00 81.38 278 ILE A N 1
ATOM 2350 C CA . ILE A 1 278 ? 44.880 -21.096 -11.022 1.00 81.38 278 ILE A CA 1
ATOM 2351 C C . ILE A 1 278 ? 46.360 -20.773 -11.246 1.00 81.38 278 ILE A C 1
ATOM 2353 O O . ILE A 1 278 ? 47.123 -20.793 -10.289 1.00 81.38 278 ILE A O 1
ATOM 2357 N N . LEU A 1 279 ? 46.730 -20.360 -12.463 1.00 77.25 279 LEU A N 1
ATOM 2358 C CA . LEU A 1 279 ? 48.114 -20.007 -12.815 1.00 77.25 279 LEU A CA 1
ATOM 2359 C C . LEU A 1 279 ? 48.650 -18.819 -11.998 1.00 77.25 279 LEU A C 1
ATOM 2361 O O . LEU A 1 279 ? 49.811 -18.782 -11.618 1.00 77.25 279 LEU A O 1
ATOM 2365 N N . GLN A 1 280 ? 47.793 -17.851 -11.663 1.00 59.84 280 GLN A N 1
ATOM 2366 C CA . GLN A 1 280 ? 48.160 -16.719 -10.803 1.00 59.84 280 GLN A CA 1
ATOM 2367 C C . GLN A 1 280 ? 48.356 -17.101 -9.327 1.00 59.84 280 GLN A C 1
ATOM 2369 O O . GLN A 1 280 ? 48.842 -16.275 -8.559 1.00 59.84 280 GLN A O 1
ATOM 2374 N N . LYS A 1 281 ? 47.923 -18.292 -8.893 1.00 58.22 281 LYS A N 1
ATOM 2375 C CA . LYS A 1 281 ? 47.985 -18.706 -7.485 1.00 58.22 281 LYS A CA 1
ATOM 2376 C C . LYS A 1 281 ? 49.389 -19.164 -7.071 1.00 58.22 281 LYS A C 1
ATOM 2378 O O . LYS A 1 281 ? 49.738 -18.949 -5.917 1.00 58.22 281 LYS A O 1
ATOM 2383 N N . GLU A 1 282 ? 50.191 -19.692 -8.000 1.00 53.59 282 GLU A N 1
ATOM 2384 C CA . GLU A 1 282 ? 51.594 -20.082 -7.751 1.00 53.59 282 GLU A CA 1
ATOM 2385 C C . GLU A 1 282 ? 52.501 -18.895 -7.381 1.00 53.59 282 GLU A C 1
ATOM 2387 O O . GLU A 1 282 ? 53.508 -19.082 -6.715 1.00 53.59 282 GLU A O 1
ATOM 2392 N N . TYR A 1 283 ? 52.123 -17.657 -7.718 1.00 50.31 283 TYR A N 1
ATOM 2393 C CA . TYR A 1 283 ? 52.965 -16.470 -7.515 1.00 50.31 283 TYR A CA 1
ATOM 2394 C C . TYR A 1 283 ? 52.713 -15.710 -6.195 1.00 50.31 283 TYR A C 1
ATOM 2396 O O . TYR A 1 283 ? 53.297 -14.656 -5.970 1.00 50.31 283 TYR A O 1
ATOM 2404 N N . ILE A 1 284 ? 51.812 -16.164 -5.316 1.00 51.16 284 ILE A N 1
ATOM 2405 C CA . ILE A 1 284 ? 51.329 -15.329 -4.192 1.00 51.16 284 ILE A CA 1
ATOM 2406 C C . ILE A 1 284 ? 52.054 -15.604 -2.857 1.00 51.16 284 ILE A C 1
ATOM 2408 O O . ILE A 1 284 ? 51.929 -14.793 -1.939 1.00 51.16 284 ILE A O 1
ATOM 2412 N N . GLU A 1 285 ? 52.839 -16.675 -2.711 1.00 49.88 285 GLU A N 1
ATOM 2413 C CA . GLU A 1 285 ? 53.328 -17.091 -1.380 1.00 49.88 285 GLU A CA 1
ATOM 2414 C C . GLU A 1 285 ? 54.734 -16.582 -0.996 1.00 49.88 285 GLU A C 1
ATOM 2416 O O . GLU A 1 285 ? 54.950 -16.321 0.186 1.00 49.88 285 GLU A O 1
ATOM 2421 N N . ASP A 1 286 ? 55.611 -16.226 -1.940 1.00 50.53 286 ASP A N 1
ATOM 2422 C CA . ASP A 1 286 ? 56.963 -15.729 -1.617 1.00 50.53 286 ASP A CA 1
ATOM 2423 C C . ASP A 1 286 ? 57.017 -14.212 -1.343 1.00 50.53 286 ASP A C 1
ATOM 2425 O O . ASP A 1 286 ? 56.307 -13.415 -1.973 1.00 50.53 286 ASP A O 1
ATOM 2429 N N . ASN A 1 287 ? 57.833 -13.793 -0.367 1.00 49.22 287 ASN A N 1
ATOM 2430 C CA . ASN A 1 287 ? 58.152 -12.384 -0.098 1.00 49.22 287 ASN A CA 1
ATOM 2431 C C . ASN A 1 287 ? 59.449 -12.009 -0.821 1.00 49.22 287 ASN A C 1
ATOM 2433 O O . ASN A 1 287 ? 60.466 -12.672 -0.644 1.00 49.22 287 ASN A O 1
ATOM 2437 N N . PHE A 1 288 ? 59.407 -10.929 -1.600 1.00 47.44 288 PHE A N 1
ATOM 2438 C CA . PHE A 1 288 ? 60.559 -10.396 -2.327 1.00 47.44 288 PHE A CA 1
ATOM 2439 C C . PHE A 1 288 ? 60.892 -8.982 -1.825 1.00 47.44 288 PHE A C 1
ATOM 2441 O O . PHE A 1 288 ? 59.982 -8.205 -1.528 1.00 47.44 288 PHE A O 1
ATOM 2448 N N . ASP A 1 289 ? 62.178 -8.621 -1.799 1.00 50.56 289 ASP A N 1
ATOM 2449 C CA . ASP A 1 289 ? 62.699 -7.275 -1.478 1.00 50.56 289 ASP A CA 1
ATOM 2450 C C . ASP A 1 289 ? 62.483 -6.276 -2.637 1.00 50.56 289 ASP A C 1
ATOM 2452 O O . ASP A 1 289 ? 63.382 -5.575 -3.092 1.00 50.56 289 ASP A O 1
ATOM 2456 N N . CYS A 1 290 ? 61.266 -6.229 -3.179 1.00 59.19 290 CYS A N 1
ATOM 2457 C CA . CYS A 1 290 ? 60.891 -5.325 -4.262 1.00 59.19 290 CYS A CA 1
ATOM 2458 C C . CYS A 1 290 ? 59.552 -4.659 -3.942 1.00 59.19 290 CYS A C 1
ATOM 2460 O O . CYS A 1 290 ? 58.522 -5.324 -3.782 1.00 59.19 290 CYS A O 1
ATOM 2462 N N . TYR A 1 291 ? 59.561 -3.326 -3.860 1.00 54.84 291 TYR A N 1
ATOM 2463 C CA . TYR A 1 291 ? 58.386 -2.525 -3.520 1.00 54.84 291 TYR A CA 1
ATOM 2464 C C . TYR A 1 291 ? 57.249 -2.714 -4.528 1.00 54.84 291 TYR A C 1
ATOM 2466 O O . TYR A 1 291 ? 56.093 -2.836 -4.134 1.00 54.84 291 TYR A O 1
ATOM 2474 N N . GLU A 1 292 ? 57.551 -2.785 -5.822 1.00 59.53 292 GLU A N 1
ATOM 2475 C CA . GLU A 1 292 ? 56.581 -2.978 -6.900 1.00 59.53 292 GLU A CA 1
ATOM 2476 C C . GLU A 1 292 ? 55.879 -4.335 -6.782 1.00 59.53 292 GLU A C 1
ATOM 2478 O O . GLU A 1 292 ? 54.652 -4.417 -6.903 1.00 59.53 292 GLU A O 1
ATOM 2483 N N . TYR A 1 293 ? 56.637 -5.385 -6.458 1.00 53.22 293 TYR A N 1
ATOM 2484 C CA . TYR A 1 293 ? 56.103 -6.727 -6.249 1.00 53.22 293 TYR A CA 1
ATOM 2485 C C . TYR A 1 293 ? 55.229 -6.804 -4.991 1.00 53.22 293 TYR A C 1
ATOM 2487 O O . TYR A 1 293 ? 54.109 -7.319 -5.041 1.00 53.22 293 TYR A O 1
ATOM 2495 N N . ASN A 1 294 ? 55.684 -6.220 -3.878 1.00 61.47 294 ASN A N 1
ATOM 2496 C CA . ASN A 1 294 ? 54.917 -6.166 -2.631 1.00 61.47 294 ASN A CA 1
ATOM 2497 C C . ASN A 1 294 ? 53.627 -5.347 -2.786 1.00 61.47 294 ASN A C 1
ATOM 2499 O O . ASN A 1 294 ? 52.570 -5.767 -2.310 1.00 61.47 294 ASN A O 1
ATOM 2503 N N . ASN A 1 295 ? 53.677 -4.237 -3.528 1.00 63.22 295 ASN A N 1
ATOM 2504 C CA . ASN A 1 295 ? 52.521 -3.416 -3.890 1.00 63.22 295 ASN A CA 1
ATOM 2505 C C . ASN A 1 295 ? 51.490 -4.209 -4.719 1.00 63.22 295 ASN A C 1
ATOM 2507 O O . ASN A 1 295 ? 50.293 -4.185 -4.411 1.00 63.22 295 ASN A O 1
ATOM 2511 N N . PHE A 1 296 ? 51.943 -4.956 -5.733 1.00 60.09 296 PHE A N 1
ATOM 2512 C CA . PHE A 1 296 ? 51.084 -5.804 -6.565 1.00 60.09 296 PHE A CA 1
ATOM 2513 C C . PHE A 1 296 ? 50.467 -6.967 -5.769 1.00 60.09 296 PHE A C 1
ATOM 2515 O O . PHE A 1 296 ? 49.255 -7.198 -5.832 1.00 60.09 296 PHE A O 1
ATOM 2522 N N . LYS A 1 297 ? 51.272 -7.654 -4.948 1.00 64.94 297 LYS A N 1
ATOM 2523 C CA . LYS A 1 297 ? 50.829 -8.724 -4.039 1.00 64.94 297 LYS A CA 1
ATOM 2524 C C . LYS A 1 297 ? 49.744 -8.223 -3.082 1.00 64.94 297 LYS A C 1
ATOM 2526 O O . LYS A 1 297 ? 48.712 -8.881 -2.928 1.00 64.94 297 LYS A O 1
ATOM 2531 N N . TYR A 1 298 ? 49.919 -7.034 -2.500 1.00 64.75 298 TYR A N 1
ATOM 2532 C CA . TYR A 1 298 ? 48.933 -6.422 -1.603 1.00 64.75 298 TYR A CA 1
ATOM 2533 C C . TYR A 1 298 ? 47.623 -6.072 -2.310 1.00 64.75 298 TYR A C 1
ATOM 2535 O O . TYR A 1 298 ? 46.547 -6.407 -1.810 1.00 64.75 298 TYR A O 1
ATOM 2543 N N . PHE A 1 299 ? 47.699 -5.458 -3.493 1.00 62.09 299 PHE A N 1
ATOM 2544 C CA . PHE A 1 299 ? 46.523 -5.154 -4.308 1.00 62.09 299 PHE A CA 1
ATOM 2545 C C . PHE A 1 299 ? 45.727 -6.428 -4.647 1.00 62.09 299 PHE A C 1
ATOM 2547 O O . PHE A 1 299 ? 44.498 -6.466 -4.518 1.00 62.09 299 PHE A O 1
ATOM 2554 N N . MET A 1 300 ? 46.425 -7.514 -4.994 1.00 58.88 300 MET A N 1
ATOM 2555 C CA . MET A 1 300 ? 45.809 -8.804 -5.317 1.00 58.88 300 MET A CA 1
ATOM 2556 C C . MET A 1 300 ? 45.220 -9.524 -4.094 1.00 58.88 300 MET A C 1
ATOM 2558 O O . MET A 1 300 ? 44.173 -10.168 -4.222 1.00 58.88 300 MET A O 1
ATOM 2562 N N . LYS A 1 301 ? 45.841 -9.396 -2.912 1.00 62.16 301 LYS A N 1
ATOM 2563 C CA . LYS A 1 301 ? 45.340 -9.945 -1.637 1.00 62.16 301 LYS A CA 1
ATOM 2564 C C . LYS A 1 301 ? 44.090 -9.190 -1.162 1.00 62.16 301 LYS A C 1
ATOM 2566 O O . LYS A 1 301 ? 43.100 -9.817 -0.789 1.00 62.16 301 LYS A O 1
ATOM 2571 N N . TYR A 1 302 ? 44.082 -7.862 -1.290 1.00 63.31 302 TYR A N 1
ATOM 2572 C CA . TYR A 1 302 ? 42.935 -7.003 -0.972 1.00 63.31 302 TYR A CA 1
ATOM 2573 C C . TYR A 1 302 ? 41.701 -7.316 -1.834 1.00 63.31 302 TYR A C 1
ATOM 2575 O O . TYR A 1 302 ? 40.584 -7.370 -1.330 1.00 63.31 302 TYR A O 1
ATOM 2583 N N . LYS A 1 303 ? 41.885 -7.618 -3.127 1.00 58.75 303 LYS A N 1
ATOM 2584 C CA . LYS A 1 303 ? 40.776 -7.974 -4.033 1.00 58.75 303 LYS A CA 1
ATOM 2585 C C . LYS A 1 303 ? 40.084 -9.304 -3.676 1.00 58.75 303 LYS A C 1
ATOM 2587 O O . LYS A 1 303 ? 39.030 -9.602 -4.238 1.00 58.75 303 LYS A O 1
ATOM 2592 N N . LYS A 1 304 ? 40.684 -10.128 -2.803 1.00 50.03 304 LYS A N 1
ATOM 2593 C CA . LYS A 1 304 ? 40.255 -11.510 -2.516 1.00 50.03 304 LYS A CA 1
ATOM 2594 C C . LYS A 1 304 ? 39.880 -11.796 -1.048 1.00 50.03 304 LYS A C 1
ATOM 2596 O O . LYS A 1 304 ? 39.261 -12.834 -0.828 1.00 50.03 304 LYS A O 1
ATOM 2601 N N . CYS A 1 305 ? 40.192 -10.931 -0.075 1.00 45.12 305 CYS A N 1
ATOM 2602 C CA . CYS A 1 305 ? 39.982 -11.197 1.364 1.00 45.12 305 CYS A CA 1
ATOM 2603 C C . CYS A 1 305 ? 39.132 -10.122 2.076 1.00 45.12 305 CYS A C 1
ATOM 2605 O O . CYS A 1 305 ? 38.974 -9.012 1.570 1.00 45.12 305 CYS A O 1
ATOM 2607 N N . LYS A 1 306 ? 38.578 -10.450 3.257 1.00 52.16 306 LYS A N 1
ATOM 2608 C CA . LYS A 1 306 ? 37.892 -9.484 4.136 1.00 52.16 306 LYS A CA 1
ATOM 2609 C C . LYS A 1 306 ? 38.923 -8.587 4.841 1.00 52.16 306 LYS A C 1
ATOM 2611 O O . LYS A 1 306 ? 40.041 -9.013 5.107 1.00 52.16 306 LYS A O 1
ATOM 2616 N N . ILE A 1 307 ? 38.537 -7.341 5.133 1.00 52.47 307 ILE A N 1
ATOM 2617 C CA . ILE A 1 307 ? 39.423 -6.275 5.656 1.00 52.47 307 ILE A CA 1
ATOM 2618 C C . ILE A 1 307 ? 40.111 -6.674 6.974 1.00 52.47 307 ILE A C 1
ATOM 2620 O O . ILE A 1 307 ? 41.255 -6.296 7.210 1.00 52.47 307 ILE A O 1
ATOM 2624 N N . GLU A 1 308 ? 39.432 -7.464 7.802 1.00 55.28 308 GLU A N 1
ATOM 2625 C CA . GLU A 1 308 ? 39.883 -7.901 9.130 1.00 55.28 308 GLU A CA 1
ATOM 2626 C C . GLU A 1 308 ? 41.133 -8.808 9.091 1.00 55.28 308 GLU A C 1
ATOM 2628 O O . GLU A 1 308 ? 41.872 -8.873 10.074 1.00 55.28 308 GLU A O 1
ATOM 2633 N N . ASP A 1 309 ? 41.413 -9.442 7.945 1.00 55.31 309 ASP A N 1
ATOM 2634 C CA . ASP A 1 309 ? 42.494 -10.427 7.770 1.00 55.31 309 ASP A CA 1
ATOM 2635 C C . ASP A 1 309 ? 43.839 -9.801 7.338 1.00 55.31 309 ASP A C 1
ATOM 2637 O O . ASP A 1 309 ? 44.849 -10.493 7.187 1.00 55.31 309 ASP A O 1
ATOM 2641 N N . LEU A 1 310 ? 43.884 -8.484 7.107 1.00 59.72 310 LEU A N 1
ATOM 2642 C CA . LEU A 1 310 ? 45.075 -7.766 6.637 1.00 59.72 310 LEU A CA 1
ATOM 2643 C C . LEU A 1 310 ? 45.903 -7.227 7.816 1.00 59.72 310 LEU A C 1
ATOM 2645 O O . LEU A 1 310 ? 45.983 -6.021 8.035 1.00 59.72 310 LEU A O 1
ATOM 2649 N N . LYS A 1 311 ? 46.549 -8.123 8.570 1.00 55.78 311 LYS A N 1
ATOM 2650 C CA . LYS A 1 311 ? 47.585 -7.775 9.563 1.00 55.78 311 LYS A CA 1
ATOM 2651 C C . LYS A 1 311 ? 48.960 -8.227 9.062 1.00 55.78 311 LYS A C 1
ATOM 2653 O O . LYS A 1 311 ? 49.393 -9.328 9.382 1.00 55.78 311 LYS A O 1
ATOM 2658 N N . CYS A 1 312 ? 49.629 -7.425 8.236 1.00 54.34 312 CYS A N 1
ATOM 2659 C CA . CYS A 1 312 ? 51.018 -7.675 7.818 1.00 54.34 312 CYS A CA 1
ATOM 2660 C C . CYS A 1 312 ? 51.793 -6.350 7.707 1.00 54.34 312 CYS A C 1
ATOM 2662 O O . CYS A 1 312 ? 51.164 -5.296 7.596 1.00 54.34 312 CYS A O 1
ATOM 2664 N N . ASP A 1 313 ? 53.130 -6.428 7.740 1.00 58.56 313 ASP A N 1
ATOM 2665 C CA . ASP A 1 313 ? 54.078 -5.303 7.765 1.00 58.56 313 ASP A CA 1
ATOM 2666 C C . ASP A 1 313 ? 53.792 -4.231 6.707 1.00 58.56 313 ASP A C 1
ATOM 2668 O O . ASP A 1 313 ? 54.122 -4.348 5.527 1.00 58.56 313 ASP A O 1
ATOM 2672 N N . VAL A 1 314 ? 53.187 -3.133 7.163 1.00 59.19 314 VAL A N 1
ATOM 2673 C CA . VAL A 1 314 ? 52.805 -1.960 6.356 1.00 59.19 314 VAL A CA 1
ATOM 2674 C C . VAL A 1 314 ? 54.000 -1.018 6.120 1.00 59.19 314 VAL A C 1
ATOM 2676 O O . VAL A 1 314 ? 53.823 0.139 5.720 1.00 59.19 314 VAL A O 1
ATOM 2679 N N . GLU A 1 315 ? 55.214 -1.460 6.441 1.00 65.06 315 GLU A N 1
ATOM 2680 C CA . GLU A 1 315 ? 56.443 -0.670 6.314 1.00 65.06 315 GLU A CA 1
ATOM 2681 C C . GLU A 1 315 ? 57.017 -0.736 4.892 1.00 65.06 315 GLU A C 1
ATOM 2683 O O . GLU A 1 315 ? 57.542 0.260 4.400 1.00 65.06 315 GLU A O 1
ATOM 2688 N N . ASN A 1 316 ? 56.780 -1.838 4.170 1.00 66.88 316 ASN A N 1
ATOM 2689 C CA . ASN A 1 316 ? 57.360 -2.090 2.845 1.00 66.88 316 ASN A CA 1
ATOM 2690 C C . ASN A 1 316 ? 56.410 -1.816 1.663 1.00 66.88 316 ASN A C 1
ATOM 2692 O O . ASN A 1 316 ? 56.624 -2.320 0.562 1.00 66.88 316 ASN A O 1
ATOM 2696 N N . ILE A 1 317 ? 55.351 -1.025 1.864 1.00 71.62 317 ILE A N 1
ATOM 2697 C CA . ILE A 1 317 ? 54.440 -0.606 0.784 1.00 71.62 317 ILE A CA 1
ATOM 2698 C C . ILE A 1 317 ? 54.489 0.904 0.567 1.00 71.62 317 ILE A C 1
ATOM 2700 O O . ILE A 1 317 ? 54.645 1.686 1.506 1.00 71.62 317 ILE A O 1
ATOM 2704 N N . ASN A 1 318 ? 54.305 1.328 -0.685 1.00 80.00 318 ASN A N 1
ATOM 2705 C CA . ASN A 1 318 ? 54.298 2.750 -1.021 1.00 80.00 318 ASN A CA 1
ATOM 2706 C C . ASN A 1 318 ? 53.148 3.480 -0.294 1.00 80.00 318 ASN A C 1
ATOM 2708 O O . ASN A 1 318 ? 52.031 2.961 -0.170 1.00 80.00 318 ASN A O 1
ATOM 2712 N N . LEU A 1 319 ? 53.412 4.718 0.138 1.00 78.69 319 LEU A N 1
ATOM 2713 C CA . LEU A 1 319 ? 52.482 5.576 0.876 1.00 78.69 319 LEU A CA 1
ATOM 2714 C C . LEU A 1 319 ? 51.099 5.702 0.213 1.00 78.69 319 LEU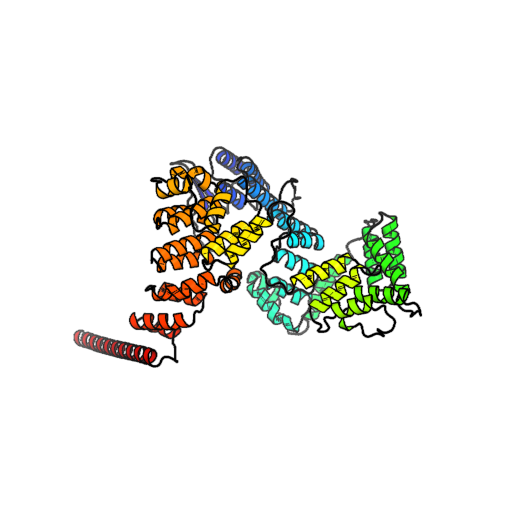 A C 1
ATOM 2716 O O . LEU A 1 319 ? 50.090 5.775 0.909 1.00 78.69 319 LEU A O 1
ATOM 2720 N N . ASN A 1 320 ? 51.024 5.679 -1.117 1.00 78.50 320 ASN A N 1
ATOM 2721 C CA . ASN A 1 320 ? 49.759 5.727 -1.848 1.00 78.50 320 ASN A CA 1
ATOM 2722 C C . ASN A 1 320 ? 48.891 4.480 -1.598 1.00 78.50 320 ASN A C 1
ATOM 2724 O O . ASN A 1 320 ? 47.706 4.598 -1.295 1.00 78.50 320 ASN A O 1
ATOM 2728 N N . ILE A 1 321 ? 49.470 3.279 -1.634 1.00 74.38 321 ILE A N 1
ATOM 2729 C CA . ILE A 1 321 ? 48.723 2.042 -1.355 1.00 74.38 321 ILE A CA 1
ATOM 2730 C C . ILE A 1 321 ? 48.361 1.963 0.130 1.00 74.38 321 ILE A C 1
ATOM 2732 O O . ILE A 1 321 ? 47.232 1.612 0.472 1.00 74.38 321 ILE A O 1
ATOM 2736 N N . LYS A 1 322 ? 49.267 2.396 1.013 1.00 77.19 322 LYS A N 1
ATOM 2737 C CA . LYS A 1 322 ? 48.998 2.534 2.452 1.00 77.19 322 LYS A CA 1
ATOM 2738 C C . LYS A 1 322 ? 47.822 3.476 2.723 1.00 77.19 322 LYS A C 1
ATOM 2740 O O . LYS A 1 322 ? 46.928 3.145 3.499 1.00 77.19 322 LYS A O 1
ATOM 2745 N N . ASN A 1 323 ? 47.778 4.620 2.040 1.00 78.75 323 ASN A N 1
ATOM 2746 C CA . ASN A 1 323 ? 46.667 5.565 2.114 1.00 78.75 323 ASN A CA 1
ATOM 2747 C C . ASN A 1 323 ? 45.369 4.952 1.585 1.00 78.75 323 ASN A C 1
ATOM 2749 O O . ASN A 1 323 ? 44.352 5.065 2.260 1.00 78.75 323 ASN A O 1
ATOM 2753 N N . PHE A 1 324 ? 45.394 4.264 0.441 1.00 78.75 324 PHE A N 1
ATOM 2754 C CA . PHE A 1 324 ? 44.215 3.581 -0.100 1.00 78.75 324 PHE A CA 1
ATOM 2755 C C . PHE A 1 324 ? 43.631 2.575 0.902 1.00 78.75 324 PHE A C 1
ATOM 2757 O O . PHE A 1 324 ? 42.436 2.620 1.196 1.00 78.75 324 PHE A O 1
ATOM 2764 N N . ILE A 1 325 ? 44.481 1.729 1.493 1.00 72.31 325 ILE A N 1
ATOM 2765 C CA . ILE A 1 325 ? 44.081 0.740 2.502 1.00 72.31 325 ILE A CA 1
ATOM 2766 C C . ILE A 1 325 ? 43.493 1.430 3.735 1.00 72.31 325 ILE A C 1
ATOM 2768 O O . ILE A 1 325 ? 42.407 1.057 4.165 1.00 72.31 325 ILE A O 1
ATOM 2772 N N . ASN A 1 326 ? 44.158 2.462 4.265 1.00 72.38 326 ASN A N 1
ATOM 2773 C CA . ASN A 1 326 ? 43.695 3.199 5.446 1.00 72.38 326 ASN A CA 1
ATOM 2774 C C . ASN A 1 326 ? 42.338 3.883 5.239 1.00 72.38 326 ASN A C 1
ATOM 2776 O O . ASN A 1 326 ? 41.544 3.972 6.175 1.00 72.38 326 ASN A O 1
ATOM 2780 N N . ILE A 1 327 ? 42.062 4.384 4.028 1.00 71.62 327 ILE A N 1
ATOM 2781 C CA . ILE A 1 327 ? 40.757 4.980 3.728 1.00 71.62 327 ILE A CA 1
ATOM 2782 C C . ILE A 1 327 ? 39.683 3.891 3.630 1.00 71.62 327 ILE A C 1
ATOM 2784 O O . ILE A 1 327 ? 38.577 4.061 4.141 1.00 71.62 327 ILE A O 1
ATOM 2788 N N . MET A 1 328 ? 40.005 2.761 2.995 1.00 66.81 328 MET A N 1
ATOM 2789 C CA . MET A 1 328 ? 39.064 1.653 2.820 1.00 66.81 328 MET A CA 1
ATOM 2790 C C . MET A 1 328 ? 38.770 0.890 4.115 1.00 66.81 328 MET A C 1
ATOM 2792 O O . MET A 1 328 ? 37.655 0.402 4.285 1.00 66.81 328 MET A O 1
ATOM 2796 N N . SER A 1 329 ? 39.721 0.822 5.049 1.00 66.12 329 SER A N 1
ATOM 2797 C CA . SER A 1 329 ? 39.531 0.225 6.377 1.00 66.12 329 SER A CA 1
ATOM 2798 C C . SER A 1 329 ? 38.746 1.119 7.345 1.00 66.12 329 SER A C 1
ATOM 2800 O O . SER A 1 329 ? 38.452 0.702 8.463 1.00 66.12 329 SER A O 1
ATOM 2802 N N . GLY A 1 330 ? 38.366 2.335 6.927 1.00 61.66 330 GLY A N 1
ATOM 2803 C CA . GLY A 1 330 ? 37.484 3.219 7.689 1.00 61.66 330 GLY A CA 1
ATOM 2804 C C . GLY A 1 330 ? 38.096 3.774 8.978 1.00 61.66 330 GLY A C 1
ATOM 2805 O O . GLY A 1 330 ? 37.351 4.213 9.856 1.00 61.66 330 GLY A O 1
ATOM 2806 N N . ILE A 1 331 ? 39.428 3.765 9.116 1.00 55.72 331 ILE A N 1
ATOM 2807 C CA . ILE A 1 331 ? 40.123 4.256 10.314 1.00 55.72 331 ILE A CA 1
ATOM 2808 C C . ILE A 1 331 ? 39.870 5.760 10.462 1.00 55.72 331 ILE A C 1
ATOM 2810 O O . ILE A 1 331 ? 40.470 6.557 9.741 1.00 55.72 331 ILE A O 1
ATOM 2814 N N . LYS A 1 332 ? 38.974 6.108 11.405 1.00 49.75 332 LYS A N 1
ATOM 2815 C CA . LYS A 1 332 ? 38.492 7.450 11.797 1.00 49.75 332 LYS A CA 1
ATOM 2816 C C . LYS A 1 332 ? 39.469 8.576 11.445 1.00 49.75 332 LYS A C 1
ATOM 2818 O O . LYS A 1 332 ? 40.283 8.986 12.263 1.00 49.75 332 LYS A O 1
ATOM 2823 N N . ASN A 1 333 ? 39.342 9.111 10.241 1.00 57.28 333 ASN A N 1
ATOM 2824 C CA . ASN A 1 333 ? 39.972 10.355 9.837 1.00 57.28 333 ASN A CA 1
ATOM 2825 C C . ASN A 1 333 ? 38.909 11.233 9.178 1.00 57.28 333 ASN A C 1
ATOM 2827 O O . ASN A 1 333 ? 37.993 10.719 8.534 1.00 57.28 333 ASN A O 1
ATOM 2831 N N . ASN A 1 334 ? 39.027 12.547 9.387 1.00 64.06 334 ASN A N 1
ATOM 2832 C CA . ASN A 1 334 ? 38.149 13.579 8.834 1.00 64.06 334 ASN A CA 1
ATOM 2833 C C . ASN A 1 334 ? 37.835 13.285 7.338 1.00 64.06 334 ASN A C 1
ATOM 2835 O O . ASN A 1 334 ? 38.776 13.059 6.574 1.00 64.06 334 ASN A O 1
ATOM 2839 N N . PRO A 1 335 ? 36.560 13.282 6.899 1.00 63.78 335 PRO A N 1
ATOM 2840 C CA . PRO A 1 335 ? 36.152 13.107 5.497 1.00 63.78 335 PRO A CA 1
ATOM 2841 C C . PRO A 1 335 ? 36.931 13.960 4.484 1.00 63.78 335 PRO A C 1
ATOM 2843 O O . PRO A 1 335 ? 37.262 13.486 3.395 1.00 63.78 335 PRO A O 1
ATOM 2846 N N . GLU A 1 336 ? 37.299 15.186 4.857 1.00 66.94 336 GLU A N 1
ATOM 2847 C CA . GLU A 1 336 ? 38.123 16.080 4.036 1.00 66.94 336 GLU A CA 1
ATOM 2848 C C . GLU A 1 336 ? 39.522 15.486 3.789 1.00 66.94 336 GLU A C 1
ATOM 2850 O O . GLU A 1 336 ? 40.061 15.565 2.682 1.00 66.94 336 GLU A O 1
ATOM 2855 N N . SER A 1 337 ? 40.070 14.780 4.785 1.00 71.81 337 SER A N 1
ATOM 2856 C CA . SER A 1 337 ? 41.324 14.024 4.679 1.00 71.81 337 SER A CA 1
ATOM 2857 C C . SER A 1 337 ? 41.211 12.870 3.682 1.00 71.81 337 SER A C 1
ATOM 2859 O O . SER A 1 337 ? 42.156 12.604 2.939 1.00 71.81 337 SER A O 1
ATOM 2861 N N . TYR A 1 338 ? 40.060 12.194 3.609 1.00 70.69 338 TYR A N 1
ATOM 2862 C CA . TYR A 1 338 ? 39.850 11.105 2.653 1.00 70.69 338 TYR A CA 1
ATOM 2863 C C . TYR A 1 338 ? 39.758 11.598 1.217 1.00 70.69 338 TYR A C 1
ATOM 2865 O O . TYR A 1 338 ? 40.368 10.991 0.339 1.00 70.69 338 TYR A O 1
ATOM 2873 N N . ILE A 1 339 ? 39.065 12.712 0.973 1.00 74.19 339 ILE A N 1
ATOM 2874 C CA . ILE A 1 339 ? 38.986 13.311 -0.364 1.00 74.19 339 ILE A CA 1
ATOM 2875 C C . ILE A 1 339 ? 40.374 13.779 -0.816 1.00 74.19 339 ILE A C 1
ATOM 2877 O O . ILE A 1 339 ? 40.769 13.500 -1.949 1.00 74.19 339 ILE A O 1
ATOM 2881 N N . ALA A 1 340 ? 41.134 14.442 0.062 1.00 77.69 340 ALA A N 1
ATOM 2882 C CA . ALA A 1 340 ? 42.497 14.872 -0.240 1.00 77.69 340 ALA A CA 1
ATOM 2883 C C . ALA A 1 340 ? 43.412 13.681 -0.568 1.00 77.69 340 ALA A C 1
ATOM 2885 O O . ALA A 1 340 ? 44.072 13.688 -1.607 1.00 77.69 340 ALA A O 1
ATOM 2886 N N . LYS A 1 341 ? 43.386 12.621 0.252 1.00 79.25 341 LYS A N 1
ATOM 2887 C CA . LYS A 1 341 ? 44.170 11.403 0.003 1.00 79.25 341 LYS A CA 1
ATOM 2888 C C . LYS A 1 341 ? 43.730 10.695 -1.278 1.00 79.25 341 LYS A C 1
ATOM 2890 O O . LYS A 1 341 ? 44.572 10.352 -2.089 1.00 79.25 341 LYS A O 1
ATOM 2895 N N . TYR A 1 342 ? 42.436 10.527 -1.539 1.00 78.62 342 TYR A N 1
ATOM 2896 C CA . TYR A 1 342 ? 41.983 9.912 -2.791 1.00 78.62 342 TYR A CA 1
ATOM 2897 C C . TYR A 1 342 ? 42.369 10.728 -4.037 1.00 78.62 342 TYR A C 1
ATOM 2899 O O . TYR A 1 342 ? 42.667 10.143 -5.077 1.00 78.62 342 TYR A O 1
ATOM 2907 N N . LYS A 1 343 ? 42.405 12.065 -3.947 1.00 82.06 343 LYS A N 1
ATOM 2908 C CA . LYS A 1 343 ? 42.891 12.916 -5.044 1.00 82.06 343 LYS A CA 1
ATOM 2909 C C . LYS A 1 343 ? 44.374 12.683 -5.338 1.00 82.06 343 LYS A C 1
ATOM 2911 O O . LYS A 1 343 ? 44.745 12.695 -6.509 1.00 82.06 343 LYS A O 1
ATOM 2916 N N . THR A 1 344 ? 45.213 12.432 -4.328 1.00 81.12 344 THR A N 1
ATOM 2917 C CA . THR A 1 344 ? 46.628 12.097 -4.570 1.00 81.12 344 THR A CA 1
ATOM 2918 C C . THR A 1 344 ? 46.795 10.711 -5.197 1.00 81.12 344 THR A C 1
ATOM 2920 O O . THR A 1 344 ? 47.724 10.513 -5.977 1.00 81.12 344 THR A O 1
ATOM 2923 N N . LEU A 1 345 ? 45.861 9.782 -4.954 1.00 81.38 345 LEU A N 1
ATOM 2924 C CA . LEU A 1 345 ? 45.858 8.449 -5.574 1.00 81.38 345 LEU A CA 1
ATOM 2925 C C . LEU A 1 345 ? 45.503 8.452 -7.066 1.00 81.38 345 LEU A C 1
ATOM 2927 O O . LEU A 1 345 ? 45.829 7.488 -7.747 1.00 81.38 345 LEU A O 1
ATOM 2931 N N . LEU A 1 346 ? 44.884 9.513 -7.603 1.00 79.19 346 LEU A N 1
ATOM 2932 C CA . LEU A 1 346 ? 44.527 9.592 -9.032 1.00 79.19 346 LEU A CA 1
ATOM 2933 C C . LEU A 1 346 ? 45.740 9.530 -9.973 1.00 79.19 346 LEU A C 1
ATOM 2935 O O . LEU A 1 346 ? 45.567 9.226 -11.148 1.00 79.19 346 LEU A O 1
ATOM 2939 N N . LYS A 1 347 ? 46.940 9.828 -9.464 1.00 79.50 347 LYS A N 1
ATOM 2940 C CA . LYS A 1 347 ? 48.209 9.744 -10.203 1.00 79.50 347 LYS A CA 1
ATOM 2941 C C . LYS A 1 347 ? 48.942 8.412 -9.984 1.00 79.50 347 LYS A C 1
ATOM 2943 O O . LYS A 1 347 ? 50.121 8.319 -10.295 1.00 79.50 347 LYS A O 1
ATOM 2948 N N . ASN A 1 348 ? 48.303 7.425 -9.350 1.00 77.69 348 ASN A N 1
ATOM 2949 C CA . ASN A 1 348 ? 48.929 6.144 -9.047 1.00 77.69 348 ASN A CA 1
ATOM 2950 C C . ASN A 1 348 ? 48.608 5.107 -10.128 1.00 77.69 348 ASN A C 1
ATOM 2952 O O . ASN A 1 348 ? 47.483 4.615 -10.199 1.00 77.69 348 ASN A O 1
ATOM 2956 N N . ASP A 1 349 ? 49.621 4.729 -10.902 1.00 77.00 349 ASP A N 1
ATOM 2957 C CA . ASP A 1 349 ? 49.473 3.823 -12.049 1.00 77.00 349 ASP A CA 1
ATOM 2958 C C . ASP A 1 349 ? 49.171 2.363 -11.655 1.00 77.00 349 ASP A C 1
ATOM 2960 O O . ASP A 1 349 ? 48.801 1.551 -12.501 1.00 77.00 349 ASP A O 1
ATOM 2964 N N . LEU A 1 350 ? 49.304 2.014 -10.369 1.00 67.69 350 LEU A N 1
ATOM 2965 C CA . LEU A 1 350 ? 49.044 0.665 -9.850 1.00 67.69 350 LEU A CA 1
ATOM 2966 C C . LEU A 1 350 ? 47.604 0.474 -9.356 1.00 67.69 350 LEU A C 1
ATOM 2968 O O . LEU A 1 350 ? 47.192 -0.655 -9.086 1.00 67.69 350 LEU A O 1
ATOM 2972 N N . LEU A 1 351 ? 46.840 1.556 -9.195 1.00 68.88 351 LEU A N 1
ATOM 2973 C CA . LEU A 1 351 ? 45.471 1.511 -8.693 1.00 68.88 351 LEU A CA 1
ATOM 2974 C C . LEU A 1 351 ? 44.476 1.751 -9.827 1.00 68.88 351 LEU A C 1
ATOM 2976 O O . LEU A 1 351 ? 44.671 2.601 -10.690 1.00 68.88 351 LEU A O 1
ATOM 2980 N N . ASP A 1 352 ? 43.360 1.019 -9.801 1.00 75.44 352 ASP A N 1
ATOM 2981 C CA . ASP A 1 352 ? 42.299 1.221 -10.785 1.00 75.44 352 ASP A CA 1
ATOM 2982 C C . ASP A 1 352 ? 41.673 2.614 -10.617 1.00 75.44 352 ASP A C 1
ATOM 2984 O O . ASP A 1 352 ? 40.968 2.899 -9.641 1.00 75.44 352 ASP A O 1
ATOM 2988 N N . ILE A 1 353 ? 41.916 3.475 -11.605 1.00 71.88 353 ILE A N 1
ATOM 2989 C CA . ILE A 1 353 ? 41.469 4.867 -11.600 1.00 71.88 353 ILE A CA 1
ATOM 2990 C C . ILE A 1 353 ? 39.945 4.981 -11.484 1.00 71.88 353 ILE A C 1
ATOM 2992 O O . ILE A 1 353 ? 39.441 5.931 -10.886 1.00 71.88 353 ILE A O 1
ATOM 2996 N N . ASN A 1 354 ? 39.201 3.998 -12.000 1.00 65.81 354 ASN A N 1
ATOM 2997 C CA . ASN A 1 354 ? 37.742 3.979 -11.923 1.00 65.81 354 ASN A CA 1
ATOM 2998 C C . ASN A 1 354 ? 37.264 3.692 -10.499 1.00 65.81 354 ASN A C 1
ATOM 3000 O O . ASN A 1 354 ? 36.368 4.373 -10.007 1.00 65.81 354 ASN A O 1
ATOM 3004 N N . THR A 1 355 ? 37.905 2.761 -9.793 1.00 68.31 355 THR A N 1
ATOM 3005 C CA . THR A 1 355 ? 37.653 2.511 -8.367 1.00 68.31 355 THR A CA 1
ATOM 3006 C C . THR A 1 355 ? 37.937 3.755 -7.520 1.00 68.31 355 THR A C 1
ATOM 3008 O O . THR A 1 355 ? 37.125 4.124 -6.671 1.00 68.31 355 THR A O 1
ATOM 3011 N N . ILE A 1 356 ? 39.045 4.456 -7.786 1.00 70.25 356 ILE A N 1
ATOM 3012 C CA . ILE A 1 356 ? 39.404 5.709 -7.099 1.00 70.25 356 ILE A CA 1
ATOM 3013 C C . ILE A 1 356 ? 38.358 6.799 -7.364 1.00 70.25 356 ILE A C 1
ATOM 3015 O O . ILE A 1 356 ? 37.887 7.438 -6.423 1.00 70.25 356 ILE A O 1
ATOM 3019 N N . LYS A 1 357 ? 37.948 6.989 -8.625 1.00 70.12 357 LYS A N 1
ATOM 3020 C CA . LYS A 1 357 ? 36.912 7.959 -9.013 1.00 70.12 357 LYS A CA 1
ATOM 3021 C C . LYS A 1 357 ? 35.556 7.636 -8.382 1.00 70.12 357 LYS A C 1
ATOM 3023 O O . LYS A 1 357 ? 34.924 8.535 -7.835 1.00 70.12 357 LYS A O 1
ATOM 3028 N N . ASN A 1 358 ? 35.146 6.370 -8.383 1.00 63.22 358 ASN A N 1
ATOM 3029 C CA . ASN A 1 358 ? 33.885 5.924 -7.787 1.00 63.22 358 ASN A CA 1
ATOM 3030 C C . ASN A 1 358 ? 33.861 6.121 -6.268 1.00 63.22 358 ASN A C 1
ATOM 3032 O O . ASN A 1 358 ? 32.842 6.528 -5.716 1.00 63.22 358 ASN A O 1
ATOM 3036 N N . ASN A 1 359 ? 34.986 5.893 -5.589 1.00 63.12 359 ASN A N 1
ATOM 3037 C CA . ASN A 1 359 ? 35.088 6.147 -4.156 1.00 63.12 359 ASN A CA 1
ATOM 3038 C C . ASN A 1 359 ? 35.157 7.648 -3.842 1.00 63.12 359 ASN A C 1
ATOM 3040 O O . ASN A 1 359 ? 34.542 8.077 -2.875 1.00 63.12 359 ASN A O 1
ATOM 3044 N N . LEU A 1 360 ? 35.820 8.470 -4.665 1.00 68.75 360 LEU A N 1
ATOM 3045 C CA . LEU A 1 360 ? 35.769 9.937 -4.547 1.00 68.75 360 LEU A CA 1
ATOM 3046 C C . LEU A 1 360 ? 34.348 10.474 -4.679 1.00 68.75 360 LEU A C 1
ATOM 3048 O O . LEU A 1 360 ? 33.948 11.336 -3.905 1.00 68.75 360 LEU A O 1
ATOM 3052 N N . ILE A 1 361 ? 33.603 9.950 -5.651 1.00 63.16 361 ILE A N 1
ATOM 3053 C CA . ILE A 1 361 ? 32.168 10.170 -5.830 1.00 63.16 361 ILE A CA 1
ATOM 3054 C C . ILE A 1 361 ? 31.463 9.777 -4.531 1.00 63.16 361 ILE A C 1
ATOM 3056 O O . ILE A 1 361 ? 30.892 10.635 -3.871 1.00 63.16 361 ILE A O 1
ATOM 3060 N N . TYR A 1 362 ? 31.593 8.529 -4.083 1.00 63.25 362 TYR A N 1
ATOM 3061 C CA . TYR A 1 362 ? 30.947 8.054 -2.860 1.00 63.25 362 TYR A CA 1
ATOM 3062 C C . TYR A 1 362 ? 31.260 8.912 -1.624 1.00 63.25 362 TYR A C 1
ATOM 3064 O O . TYR A 1 362 ? 30.339 9.279 -0.906 1.00 63.25 362 TYR A O 1
ATOM 3072 N N . PHE A 1 363 ? 32.518 9.286 -1.374 1.00 58.28 363 PHE A N 1
ATOM 3073 C CA . PHE A 1 363 ? 32.891 10.121 -0.226 1.00 58.28 363 PHE A CA 1
ATOM 3074 C C . PHE A 1 363 ? 32.411 11.566 -0.352 1.00 58.28 363 PHE A C 1
ATOM 3076 O O . PHE A 1 363 ? 32.077 12.165 0.667 1.00 58.28 363 PHE A O 1
ATOM 3083 N N . LYS A 1 364 ? 32.325 12.105 -1.575 1.00 56.47 364 LYS A N 1
ATOM 3084 C CA . LYS A 1 364 ? 31.640 13.378 -1.822 1.00 56.47 364 LYS A CA 1
ATOM 3085 C C . LYS A 1 364 ? 30.149 13.257 -1.497 1.00 56.47 364 LYS A C 1
ATOM 3087 O O . LYS A 1 364 ? 29.641 14.092 -0.772 1.00 56.47 364 LYS A O 1
ATOM 3092 N N . TYR A 1 365 ? 29.474 12.197 -1.940 1.00 49.81 365 TYR A N 1
ATOM 3093 C CA . TYR A 1 365 ? 28.022 12.029 -1.774 1.00 49.81 365 TYR A CA 1
ATOM 3094 C C . TYR A 1 365 ? 27.579 11.528 -0.391 1.00 49.81 365 TYR A C 1
ATOM 3096 O O . TYR A 1 365 ? 26.443 11.758 0.003 1.00 49.81 365 TYR A O 1
ATOM 3104 N N . LYS A 1 366 ? 28.446 10.856 0.376 1.00 47.94 366 LYS A N 1
ATOM 3105 C CA . LYS A 1 366 ? 28.097 10.272 1.684 1.00 47.94 366 LYS A CA 1
ATOM 3106 C C . LYS A 1 366 ? 27.799 11.322 2.767 1.00 47.94 366 LYS A C 1
ATOM 3108 O O . LYS A 1 366 ? 27.107 10.995 3.724 1.00 47.94 366 LYS A O 1
ATOM 3113 N N . ASN A 1 367 ? 28.313 12.544 2.620 1.00 47.66 367 ASN A N 1
ATOM 3114 C CA . ASN A 1 367 ? 28.165 13.632 3.597 1.00 47.66 367 ASN A CA 1
ATOM 3115 C C . ASN A 1 367 ? 27.458 14.877 3.039 1.00 47.66 367 ASN A C 1
ATOM 3117 O O . ASN A 1 367 ? 27.433 15.904 3.710 1.00 47.66 367 ASN A O 1
ATOM 3121 N N . ILE A 1 368 ? 26.903 14.803 1.831 1.00 42.09 368 ILE A N 1
ATOM 3122 C CA . ILE A 1 368 ? 26.075 15.880 1.291 1.00 42.09 368 ILE A CA 1
ATOM 3123 C C . ILE A 1 368 ? 24.641 15.568 1.711 1.00 42.09 368 ILE A C 1
ATOM 3125 O O . ILE A 1 368 ? 24.035 14.613 1.223 1.00 42.09 368 ILE A O 1
ATOM 3129 N N . ASP A 1 369 ? 24.134 16.345 2.671 1.00 40.72 369 ASP A N 1
ATOM 3130 C CA . ASP A 1 369 ? 22.701 16.421 2.932 1.00 40.72 369 ASP A CA 1
ATOM 3131 C C . ASP A 1 369 ? 22.007 16.798 1.616 1.00 40.72 369 ASP A C 1
ATOM 3133 O O . ASP A 1 369 ? 22.543 17.578 0.832 1.00 40.72 369 ASP A O 1
ATOM 3137 N N . TYR A 1 370 ? 20.875 16.162 1.338 1.00 36.38 370 TYR A N 1
ATOM 3138 C CA . TYR A 1 370 ? 20.345 15.808 0.008 1.00 36.38 370 TYR A CA 1
ATOM 3139 C C . TYR A 1 370 ? 19.976 16.973 -0.961 1.00 36.38 370 TYR A C 1
ATOM 3141 O O . TYR A 1 370 ? 19.178 16.765 -1.876 1.00 36.38 370 TYR A O 1
ATOM 3149 N N . GLN A 1 371 ? 20.510 18.189 -0.795 1.00 37.72 371 GLN A N 1
ATOM 3150 C CA . GLN A 1 371 ? 20.115 19.402 -1.524 1.00 37.72 371 GLN A CA 1
ATOM 3151 C C . GLN A 1 371 ? 20.867 19.691 -2.840 1.00 37.72 371 GLN A C 1
ATOM 3153 O O . GLN A 1 371 ? 20.284 20.348 -3.697 1.00 37.72 371 GLN A O 1
ATOM 3158 N N . ASP A 1 372 ? 22.068 19.158 -3.092 1.00 39.97 372 ASP A N 1
ATOM 3159 C CA . ASP A 1 372 ? 22.904 19.650 -4.216 1.00 39.97 372 ASP A CA 1
ATOM 3160 C C . ASP A 1 372 ? 22.934 18.769 -5.485 1.00 39.97 372 ASP A C 1
ATOM 3162 O O . ASP A 1 372 ? 23.858 18.834 -6.297 1.00 39.97 372 ASP A O 1
ATOM 3166 N N . HIS A 1 373 ? 21.903 17.955 -5.725 1.00 40.38 373 HIS A N 1
ATOM 3167 C CA . HIS A 1 373 ? 21.787 17.152 -6.954 1.00 40.38 373 HIS A CA 1
ATOM 3168 C C . HIS A 1 373 ? 21.130 17.900 -8.125 1.00 40.38 373 HIS A C 1
ATOM 3170 O O . HIS A 1 373 ? 20.143 17.430 -8.690 1.00 40.38 373 HIS A O 1
ATOM 3176 N N . LEU A 1 374 ? 21.689 19.046 -8.526 1.00 39.50 374 LEU A N 1
ATOM 3177 C CA . LEU A 1 374 ? 21.172 19.792 -9.682 1.00 39.50 374 LEU A CA 1
ATOM 3178 C C . LEU A 1 374 ? 22.124 20.004 -10.854 1.00 39.50 374 LEU A C 1
ATOM 3180 O O . LEU A 1 374 ? 21.656 20.356 -11.932 1.00 39.50 374 LEU A O 1
ATOM 3184 N N . ASN A 1 375 ? 23.399 19.651 -10.726 1.00 43.88 375 ASN A N 1
ATOM 3185 C CA . ASN A 1 375 ? 24.349 19.837 -11.821 1.00 43.88 375 ASN A CA 1
ATOM 3186 C C . ASN A 1 375 ? 24.979 18.502 -12.229 1.00 43.88 375 ASN A C 1
ATOM 3188 O O . ASN A 1 375 ? 26.102 18.226 -11.825 1.00 43.88 375 ASN A O 1
ATOM 3192 N N . ASP A 1 376 ? 24.241 17.664 -12.974 1.00 38.16 376 ASP A N 1
ATOM 3193 C CA . ASP A 1 376 ? 24.794 16.990 -14.168 1.00 38.16 376 ASP A CA 1
ATOM 3194 C C . ASP A 1 376 ? 23.711 16.252 -14.996 1.00 38.16 376 ASP A C 1
ATOM 3196 O O . ASP A 1 376 ? 23.547 15.032 -14.938 1.00 38.16 376 ASP A O 1
ATOM 3200 N N . THR A 1 377 ? 22.963 17.001 -15.812 1.00 35.09 377 THR A N 1
ATOM 3201 C CA . THR A 1 377 ? 22.545 16.522 -17.140 1.00 35.09 377 THR A CA 1
ATOM 3202 C C . THR A 1 377 ? 22.867 17.627 -18.132 1.00 35.09 377 THR A C 1
ATOM 3204 O O . THR A 1 377 ? 22.375 18.746 -18.018 1.00 35.09 377 THR A O 1
ATOM 3207 N N . SER A 1 378 ? 23.756 17.313 -19.060 1.00 36.25 378 SER A N 1
ATOM 3208 C CA . SER A 1 378 ? 24.491 18.246 -19.901 1.00 36.25 378 SER A CA 1
ATOM 3209 C C . SER A 1 378 ? 23.620 19.205 -20.738 1.00 36.25 378 SER A C 1
ATOM 3211 O O . SER A 1 378 ? 22.751 18.769 -21.492 1.00 36.25 378 SER A O 1
ATOM 3213 N N . CYS A 1 379 ? 23.978 20.492 -20.634 1.00 39.94 379 CYS A N 1
ATOM 3214 C CA . CYS A 1 379 ? 23.825 21.608 -21.582 1.00 39.94 379 CYS A CA 1
ATOM 3215 C C . CYS A 1 379 ? 22.425 21.994 -22.090 1.00 39.94 379 CYS A C 1
ATOM 3217 O O . CYS A 1 379 ? 22.208 22.027 -23.289 1.00 39.94 379 CYS A O 1
ATOM 3219 N N . VAL A 1 380 ? 21.532 22.401 -21.183 1.00 40.56 380 VAL A N 1
ATOM 3220 C CA . VAL A 1 380 ? 20.801 23.696 -21.152 1.00 40.56 380 VAL A CA 1
ATOM 3221 C C . VAL A 1 380 ? 20.260 23.790 -19.708 1.00 40.56 380 VAL A C 1
ATOM 3223 O O . VAL A 1 380 ? 19.719 22.788 -19.266 1.00 40.56 380 VAL A O 1
ATOM 3226 N N . LEU A 1 381 ? 20.357 24.931 -18.994 1.00 51.62 381 LEU A N 1
ATOM 3227 C CA . LEU A 1 381 ? 19.586 25.301 -17.762 1.00 51.62 381 LEU A CA 1
ATOM 3228 C C . LEU A 1 381 ? 20.319 25.532 -16.410 1.00 51.62 381 LEU A C 1
ATOM 3230 O O . LEU A 1 381 ? 19.616 25.803 -15.440 1.00 51.62 381 LEU A O 1
ATOM 3234 N N . GLU A 1 382 ? 21.655 25.541 -16.289 1.00 49.38 382 GLU A N 1
ATOM 3235 C CA . GLU A 1 382 ? 22.319 25.750 -14.968 1.00 49.38 382 GLU A CA 1
ATOM 3236 C C . GLU A 1 382 ? 21.847 27.013 -14.208 1.00 49.38 382 GLU A C 1
ATOM 3238 O O . GLU A 1 382 ? 21.584 26.959 -13.009 1.00 49.38 382 GLU A O 1
ATOM 3243 N N . GLU A 1 383 ? 21.649 28.138 -14.900 1.00 53.00 383 GLU A N 1
ATOM 3244 C CA . GLU A 1 383 ? 21.270 29.415 -14.271 1.00 53.00 383 GLU A CA 1
ATOM 3245 C C . GLU A 1 383 ? 19.806 29.437 -13.776 1.00 53.00 383 GLU A C 1
ATOM 3247 O O . GLU A 1 383 ? 19.495 29.948 -12.697 1.00 53.00 383 GLU A O 1
ATOM 3252 N N . ASP A 1 384 ? 18.886 28.825 -14.530 1.00 52.00 384 ASP A N 1
ATOM 3253 C CA . ASP A 1 384 ? 17.461 28.753 -14.182 1.00 52.00 384 ASP A CA 1
ATOM 3254 C C . ASP A 1 384 ? 17.204 27.724 -13.073 1.00 52.00 384 ASP A C 1
ATOM 3256 O O . ASP A 1 384 ? 16.381 27.964 -12.188 1.00 52.00 384 ASP A O 1
ATOM 3260 N N . VAL A 1 385 ? 17.947 26.616 -13.085 1.00 52.28 385 VAL A N 1
ATOM 3261 C CA . VAL A 1 385 ? 17.920 25.582 -12.047 1.00 52.28 385 VAL A CA 1
ATOM 3262 C C . VAL A 1 385 ? 18.450 26.129 -10.725 1.00 52.28 385 VAL A C 1
ATOM 3264 O O . VAL A 1 385 ? 17.775 25.995 -9.706 1.00 52.28 385 VAL A O 1
ATOM 3267 N N . GLN A 1 386 ? 19.593 26.820 -10.737 1.00 58.03 386 GLN A N 1
ATOM 3268 C CA . GLN A 1 386 ? 20.115 27.466 -9.535 1.00 58.03 386 GLN A CA 1
ATOM 3269 C C . GLN A 1 386 ? 19.136 28.524 -9.005 1.00 58.03 386 GLN A C 1
ATOM 3271 O O . GLN A 1 386 ? 18.862 28.572 -7.809 1.00 58.03 386 GLN A O 1
ATOM 3276 N N . THR A 1 387 ? 18.496 29.296 -9.894 1.00 55.50 387 THR A N 1
ATOM 3277 C CA . THR A 1 387 ? 17.457 30.249 -9.476 1.00 55.50 387 THR A CA 1
ATOM 3278 C C . THR A 1 387 ? 16.257 29.542 -8.825 1.00 55.50 387 THR A C 1
ATOM 3280 O O . THR A 1 387 ? 15.686 30.048 -7.861 1.00 55.50 387 THR A O 1
ATOM 3283 N N . LEU A 1 388 ? 15.859 28.365 -9.319 1.00 50.50 388 LEU A N 1
ATOM 3284 C CA . LEU A 1 388 ? 14.774 27.570 -8.739 1.00 50.50 388 LEU A CA 1
ATOM 3285 C C . LEU A 1 388 ? 15.105 27.025 -7.348 1.00 50.50 388 LEU A C 1
ATOM 3287 O O . LEU A 1 388 ? 14.242 27.045 -6.468 1.00 50.50 388 LEU A O 1
ATOM 3291 N N . VAL A 1 389 ? 16.349 26.591 -7.144 1.00 53.62 389 VAL A N 1
ATOM 3292 C CA . VAL A 1 389 ? 16.887 26.186 -5.835 1.00 53.62 389 VAL A CA 1
ATOM 3293 C C . VAL A 1 389 ? 16.879 27.351 -4.869 1.00 53.62 389 VAL A C 1
ATOM 3295 O O . VAL A 1 389 ? 16.412 27.219 -3.739 1.00 53.62 389 VAL A O 1
ATOM 3298 N N . ASP A 1 390 ? 17.337 28.513 -5.322 1.00 58.59 390 ASP A N 1
ATOM 3299 C CA . ASP A 1 390 ? 17.426 29.702 -4.488 1.00 58.59 390 ASP A CA 1
ATOM 3300 C C . ASP A 1 390 ? 16.034 30.187 -4.057 1.00 58.59 390 ASP A C 1
ATOM 3302 O O . ASP A 1 390 ? 15.852 30.573 -2.902 1.00 58.59 390 ASP A O 1
ATOM 3306 N N . ILE A 1 391 ? 15.024 30.119 -4.937 1.00 52.06 391 ILE A N 1
ATOM 3307 C CA . ILE A 1 391 ? 13.631 30.419 -4.567 1.00 52.06 391 ILE A CA 1
ATOM 3308 C C . ILE A 1 391 ? 13.085 29.358 -3.616 1.00 52.06 391 ILE A C 1
ATOM 3310 O O . ILE A 1 391 ? 12.502 29.719 -2.596 1.00 52.06 391 ILE A O 1
ATOM 3314 N N . TYR A 1 392 ? 13.288 28.069 -3.914 1.00 52.75 392 TYR A N 1
ATOM 3315 C CA . TYR A 1 392 ? 12.872 26.953 -3.058 1.00 52.75 392 TYR A CA 1
ATOM 3316 C C . TYR A 1 392 ? 13.428 27.094 -1.632 1.00 52.75 392 TYR A C 1
ATOM 3318 O O . TYR A 1 392 ? 12.708 26.869 -0.659 1.00 52.75 392 TYR A O 1
ATOM 3326 N N . ASN A 1 393 ? 14.682 27.525 -1.502 1.00 53.62 393 ASN A N 1
ATOM 3327 C CA . ASN A 1 393 ? 15.344 27.736 -0.219 1.00 53.62 393 ASN A CA 1
ATOM 3328 C C . ASN A 1 393 ? 14.886 29.025 0.489 1.00 53.62 393 ASN A C 1
ATOM 3330 O O . ASN A 1 393 ? 14.846 29.053 1.718 1.00 53.62 393 ASN A O 1
ATOM 3334 N N . LYS A 1 394 ? 14.498 30.075 -0.251 1.00 55.66 394 LYS A N 1
ATOM 3335 C CA . LYS A 1 394 ? 14.025 31.359 0.311 1.00 55.66 394 LYS A CA 1
ATOM 3336 C C . LYS A 1 394 ? 12.539 31.377 0.683 1.00 55.66 394 LYS A C 1
ATOM 3338 O O . LYS A 1 394 ? 12.138 32.165 1.535 1.00 55.66 394 LYS A O 1
ATOM 3343 N N . THR A 1 395 ? 11.705 30.549 0.055 1.00 50.22 395 THR A N 1
ATOM 3344 C CA . THR A 1 395 ? 10.260 30.511 0.331 1.00 50.22 395 THR A CA 1
ATOM 3345 C C . THR A 1 395 ? 9.928 29.666 1.565 1.00 50.22 395 THR A C 1
ATOM 3347 O O . THR A 1 395 ? 10.362 28.526 1.687 1.00 50.22 395 THR A O 1
ATOM 3350 N N . ASN A 1 396 ? 9.102 30.184 2.481 1.00 48.50 396 ASN A N 1
ATOM 3351 C CA . ASN A 1 396 ? 8.499 29.387 3.562 1.00 48.50 396 ASN A CA 1
ATOM 3352 C C . ASN A 1 396 ? 7.146 28.760 3.163 1.00 48.50 396 ASN A C 1
ATOM 3354 O O . ASN A 1 396 ? 6.562 28.023 3.954 1.00 48.50 396 ASN A O 1
ATOM 3358 N N . ASP A 1 397 ? 6.657 29.006 1.940 1.00 47.12 397 ASP A N 1
ATOM 3359 C CA . ASP A 1 397 ? 5.404 28.441 1.429 1.00 47.12 397 ASP A CA 1
ATOM 3360 C C . ASP A 1 397 ? 5.635 26.998 0.941 1.00 47.12 397 ASP A C 1
ATOM 3362 O O . ASP A 1 397 ? 6.257 26.748 -0.099 1.00 47.12 397 ASP A O 1
ATOM 3366 N N . VAL A 1 398 ? 5.105 26.037 1.702 1.00 44.28 398 VAL A N 1
ATOM 3367 C CA . VAL A 1 398 ? 5.210 24.596 1.429 1.00 44.28 398 VAL A CA 1
ATOM 3368 C C . VAL A 1 398 ? 4.639 24.218 0.056 1.00 44.28 398 VAL A C 1
ATOM 3370 O O . VAL A 1 398 ? 5.154 23.305 -0.587 1.00 44.28 398 VAL A O 1
ATOM 3373 N N . TYR A 1 399 ? 3.647 24.950 -0.457 1.00 42.72 399 TYR A N 1
ATOM 3374 C CA . TYR A 1 399 ? 3.061 24.689 -1.774 1.00 42.72 399 TYR A CA 1
ATOM 3375 C C . TYR A 1 399 ? 3.985 25.117 -2.916 1.00 42.72 399 TYR A C 1
ATOM 3377 O O . TYR A 1 399 ? 4.054 24.447 -3.947 1.00 42.72 399 TYR A O 1
ATOM 3385 N N . VAL A 1 400 ? 4.715 26.223 -2.740 1.00 47.25 400 VAL A N 1
ATOM 3386 C CA . VAL A 1 400 ? 5.733 26.674 -3.702 1.00 47.25 400 VAL A CA 1
ATOM 3387 C C . VAL A 1 400 ? 6.895 25.688 -3.712 1.00 47.25 400 VAL A C 1
ATOM 3389 O O . VAL A 1 400 ? 7.328 25.276 -4.785 1.00 47.25 400 VAL A O 1
ATOM 3392 N N . LYS A 1 401 ? 7.321 25.215 -2.534 1.00 48.97 401 LYS A N 1
ATOM 3393 C CA . LYS A 1 401 ? 8.337 24.162 -2.408 1.00 48.97 401 LYS A CA 1
ATOM 3394 C C . LYS A 1 401 ? 7.930 22.873 -3.121 1.00 48.97 401 LYS A C 1
ATOM 3396 O O . LYS A 1 401 ? 8.719 22.326 -3.885 1.00 48.97 401 LYS A O 1
ATOM 3401 N N . TYR A 1 402 ? 6.690 22.426 -2.930 1.00 44.62 402 TYR A N 1
ATOM 3402 C CA . TYR A 1 402 ? 6.180 21.201 -3.545 1.00 44.62 402 TYR A CA 1
ATOM 3403 C C . TYR A 1 402 ? 6.112 21.311 -5.077 1.00 44.62 402 TYR A C 1
ATOM 3405 O O . TYR A 1 402 ? 6.613 20.440 -5.776 1.00 44.62 402 TYR A O 1
ATOM 3413 N N . ASN A 1 403 ? 5.590 22.411 -5.626 1.00 47.94 403 ASN A N 1
ATOM 3414 C CA . ASN A 1 403 ? 5.519 22.601 -7.081 1.00 47.94 403 ASN A CA 1
ATOM 3415 C C . ASN A 1 403 ? 6.900 22.770 -7.735 1.00 47.94 403 ASN A C 1
ATOM 3417 O O . ASN A 1 403 ? 7.142 22.224 -8.811 1.00 47.94 403 ASN A O 1
ATOM 3421 N N . LEU A 1 404 ? 7.817 23.480 -7.072 1.00 48.78 404 LEU A N 1
ATOM 3422 C CA . LEU A 1 404 ? 9.201 23.620 -7.524 1.00 48.78 404 LEU A CA 1
ATOM 3423 C C . LEU A 1 404 ? 9.934 22.281 -7.534 1.00 48.78 404 LEU A C 1
ATOM 3425 O O . LEU A 1 404 ? 10.638 21.990 -8.491 1.00 48.78 404 LEU A O 1
ATOM 3429 N N . PHE A 1 405 ? 9.697 21.441 -6.527 1.00 45.69 405 PHE A N 1
ATOM 3430 C CA . PHE A 1 405 ? 10.244 20.089 -6.446 1.00 45.69 405 PHE A CA 1
ATOM 3431 C C . PHE A 1 405 ? 9.813 19.183 -7.613 1.00 45.69 405 PHE A C 1
ATOM 3433 O O . PHE A 1 405 ? 10.601 18.352 -8.059 1.00 45.69 405 PHE A O 1
ATOM 3440 N N . TYR A 1 406 ? 8.591 19.328 -8.137 1.00 45.31 406 TYR A N 1
ATOM 3441 C CA . TYR A 1 406 ? 8.144 18.556 -9.307 1.00 45.31 406 TYR A CA 1
ATOM 3442 C C . TYR A 1 406 ? 8.665 19.122 -10.632 1.00 45.31 406 TYR A C 1
ATOM 3444 O O . TYR A 1 406 ? 9.024 18.343 -11.512 1.00 45.31 406 TYR A O 1
ATOM 3452 N N . LEU A 1 407 ? 8.765 20.449 -10.763 1.00 42.94 407 LEU A N 1
ATOM 3453 C CA . LEU A 1 407 ? 9.348 21.097 -11.945 1.00 42.94 407 LEU A CA 1
ATOM 3454 C C . LEU A 1 407 ? 10.852 20.809 -12.092 1.00 42.94 407 LEU A C 1
ATOM 3456 O O . LEU A 1 407 ? 11.345 20.725 -13.212 1.00 42.94 407 LEU A O 1
ATOM 3460 N N . THR A 1 408 ? 11.575 20.616 -10.984 1.00 45.22 408 THR A N 1
ATOM 3461 C CA . THR A 1 408 ? 13.012 20.290 -10.990 1.00 45.22 408 THR A CA 1
ATOM 3462 C C . THR A 1 408 ? 13.309 18.798 -11.160 1.00 45.22 408 THR A C 1
ATOM 3464 O O . THR A 1 408 ? 14.426 18.444 -11.531 1.00 45.22 408 THR A O 1
ATOM 3467 N N . ARG A 1 409 ? 12.339 17.901 -10.918 1.00 40.25 409 ARG A N 1
ATOM 3468 C CA . ARG A 1 409 ? 12.563 16.442 -10.918 1.00 40.25 409 ARG A CA 1
ATOM 3469 C C . ARG A 1 409 ? 12.495 15.754 -12.279 1.00 40.25 409 ARG A C 1
ATOM 3471 O O . ARG A 1 409 ? 13.015 14.646 -12.391 1.00 40.25 409 ARG A O 1
ATOM 3478 N N . ASP A 1 410 ? 11.861 16.360 -13.280 1.00 40.72 410 ASP A N 1
ATOM 3479 C CA . ASP A 1 410 ? 11.706 15.751 -14.605 1.00 40.72 410 ASP A CA 1
ATOM 3480 C C . ASP A 1 410 ? 11.899 16.797 -15.718 1.00 40.72 410 ASP A C 1
ATOM 3482 O O . ASP A 1 410 ? 10.949 17.307 -16.317 1.00 40.72 410 ASP A O 1
ATOM 3486 N N . MET A 1 411 ? 13.167 17.138 -15.992 1.00 40.53 411 MET A N 1
ATOM 3487 C CA . MET A 1 411 ? 13.560 18.134 -17.007 1.00 40.53 411 MET A CA 1
ATOM 3488 C C . MET A 1 411 ? 13.051 17.824 -18.426 1.00 40.53 411 MET A C 1
ATOM 3490 O O . MET A 1 411 ? 13.081 18.700 -19.283 1.00 40.53 411 MET A O 1
ATOM 3494 N N . LYS A 1 412 ? 12.530 16.618 -18.690 1.00 38.84 412 LYS A N 1
ATOM 3495 C CA . LYS A 1 412 ? 11.860 16.286 -19.957 1.00 38.84 412 LYS A CA 1
ATOM 3496 C C . LYS A 1 412 ? 10.548 17.046 -20.189 1.00 38.84 412 LYS A C 1
ATOM 3498 O O . LYS A 1 412 ? 10.104 17.104 -21.331 1.00 38.84 412 LYS A O 1
ATOM 3503 N N . TYR A 1 413 ? 9.932 17.596 -19.140 1.00 39.50 413 TYR A N 1
ATOM 3504 C CA . TYR A 1 413 ? 8.628 18.271 -19.217 1.00 39.50 413 TYR A CA 1
ATOM 3505 C C . TYR A 1 413 ? 8.691 19.780 -18.934 1.00 39.50 413 TYR A C 1
ATOM 3507 O O . TYR A 1 413 ? 7.724 20.494 -19.207 1.00 39.50 413 TYR A O 1
ATOM 3515 N N . TYR A 1 414 ? 9.828 20.292 -18.445 1.00 42.97 414 TYR A N 1
ATOM 3516 C CA . TYR A 1 414 ? 10.131 21.722 -18.499 1.00 42.97 414 TYR A CA 1
ATOM 3517 C C . TYR A 1 414 ? 10.642 22.062 -19.902 1.00 42.97 414 TYR A C 1
ATOM 3519 O O . TYR A 1 414 ? 11.834 22.002 -20.191 1.00 42.97 414 TYR A O 1
ATOM 3527 N N . ASP A 1 415 ? 9.718 22.399 -20.795 1.00 47.91 415 ASP A N 1
ATOM 3528 C CA . ASP A 1 415 ? 10.062 22.922 -22.112 1.00 47.91 415 ASP A CA 1
ATOM 3529 C C . ASP A 1 415 ? 10.151 24.456 -22.052 1.00 47.91 415 ASP A C 1
ATOM 3531 O O . ASP A 1 415 ? 9.163 25.134 -21.768 1.00 47.91 415 ASP A O 1
ATOM 3535 N N . LYS A 1 416 ? 11.335 25.020 -22.327 1.00 47.62 416 LYS A N 1
ATOM 3536 C CA . LYS A 1 416 ? 11.556 26.479 -22.387 1.00 47.62 416 LYS A CA 1
ATOM 3537 C C . LYS A 1 416 ? 10.766 27.127 -23.536 1.00 47.62 416 LYS A C 1
ATOM 3539 O O . LYS A 1 416 ? 10.472 28.322 -23.480 1.00 47.62 416 LYS A O 1
ATOM 3544 N N . LEU A 1 417 ? 10.403 26.335 -24.551 1.00 41.62 417 LEU A N 1
ATOM 3545 C CA . LEU A 1 417 ? 9.525 26.718 -25.659 1.00 41.62 417 LEU A CA 1
ATOM 3546 C C . LEU A 1 417 ? 8.043 26.649 -25.264 1.00 41.62 417 LEU A C 1
ATOM 3548 O O . LEU A 1 417 ? 7.211 27.319 -25.879 1.00 41.62 417 LEU A O 1
ATOM 3552 N N . ASN A 1 418 ? 7.703 25.917 -24.197 1.00 47.56 418 ASN A N 1
ATOM 3553 C CA . ASN A 1 418 ? 6.374 25.961 -23.612 1.00 47.56 418 ASN A CA 1
ATOM 3554 C C . ASN A 1 418 ? 6.214 27.273 -22.835 1.00 47.56 418 ASN A C 1
ATOM 3556 O O . ASN A 1 418 ? 6.686 27.453 -21.708 1.00 47.56 418 ASN A O 1
ATOM 3560 N N . LYS A 1 419 ? 5.502 28.206 -23.471 1.00 49.72 419 LYS A N 1
ATOM 3561 C CA . LYS A 1 419 ? 5.191 29.542 -22.954 1.00 49.72 419 LYS A CA 1
ATOM 3562 C C . LYS A 1 419 ? 4.634 29.513 -21.519 1.00 49.72 419 LYS A C 1
ATOM 3564 O O . LYS A 1 419 ? 4.885 30.455 -20.771 1.00 49.72 419 LYS A O 1
ATOM 3569 N N . PHE A 1 420 ? 3.939 28.450 -21.106 1.00 49.88 420 PHE A N 1
ATOM 3570 C CA . PHE A 1 420 ? 3.322 28.342 -19.780 1.00 49.88 420 PHE A CA 1
ATOM 3571 C C . PHE A 1 420 ? 4.318 27.968 -18.679 1.00 49.88 420 PHE A C 1
ATOM 3573 O O . PHE A 1 420 ? 4.287 28.574 -17.608 1.00 49.88 420 PHE A O 1
ATOM 3580 N N . SER A 1 421 ? 5.257 27.059 -18.954 1.00 51.94 421 SER A N 1
ATOM 3581 C CA . SER A 1 421 ? 6.335 26.696 -18.020 1.00 51.94 421 SER A CA 1
ATOM 3582 C C . SER A 1 421 ? 7.207 27.909 -17.676 1.00 51.94 421 SER A C 1
ATOM 3584 O O . SER A 1 421 ? 7.488 28.179 -16.507 1.00 51.94 421 SER A O 1
ATOM 3586 N N . THR A 1 422 ? 7.540 28.715 -18.687 1.00 55.00 422 THR A N 1
ATOM 3587 C CA . THR A 1 422 ? 8.322 29.953 -18.536 1.00 55.00 422 THR A CA 1
ATOM 3588 C C . THR A 1 422 ? 7.559 31.046 -17.769 1.00 55.00 422 THR A C 1
ATOM 3590 O O . THR A 1 422 ? 8.159 31.830 -17.033 1.00 55.00 422 THR A O 1
ATOM 3593 N N . GLN A 1 423 ? 6.230 31.104 -17.893 1.00 55.38 423 GLN A N 1
ATOM 3594 C CA . GLN A 1 423 ? 5.390 32.082 -17.187 1.00 55.38 423 GLN A CA 1
ATOM 3595 C C . GLN A 1 423 ? 5.150 31.714 -15.714 1.00 55.38 423 GLN A C 1
ATOM 3597 O O . GLN A 1 423 ? 5.223 32.591 -14.852 1.00 55.38 423 GLN A O 1
ATOM 3602 N N . ILE A 1 424 ? 4.941 30.427 -15.408 1.00 52.12 424 ILE A N 1
ATOM 3603 C CA . ILE A 1 424 ? 4.850 29.915 -14.028 1.00 52.12 424 ILE A CA 1
ATOM 3604 C C . ILE A 1 424 ? 6.152 30.210 -13.271 1.00 52.12 424 ILE A C 1
ATOM 3606 O O . ILE A 1 424 ? 6.119 30.675 -12.132 1.00 52.12 424 ILE A O 1
ATOM 3610 N N . LEU A 1 425 ? 7.297 30.022 -13.931 1.00 52.94 425 LEU A N 1
ATOM 3611 C CA . LEU A 1 425 ? 8.613 30.321 -13.373 1.00 52.94 425 LEU A CA 1
ATOM 3612 C C . LEU A 1 425 ? 8.790 31.812 -13.019 1.00 52.94 425 LEU A C 1
ATOM 3614 O O . LEU A 1 425 ? 9.317 32.130 -11.954 1.00 52.94 425 LEU A O 1
ATOM 3618 N N . LYS A 1 426 ? 8.331 32.732 -13.879 1.00 55.22 426 LYS A N 1
ATOM 3619 C CA . LYS A 1 426 ? 8.399 34.186 -13.626 1.00 55.22 426 LYS A CA 1
ATOM 3620 C C . LYS A 1 426 ? 7.522 34.627 -12.452 1.00 55.22 426 LYS A C 1
ATOM 3622 O O . LYS A 1 426 ? 7.972 35.423 -11.633 1.00 55.22 426 LYS A O 1
ATOM 3627 N N . PHE A 1 427 ? 6.312 34.077 -12.336 1.00 50.50 427 PHE A N 1
ATOM 3628 C CA . PHE A 1 427 ? 5.425 34.341 -11.198 1.00 50.50 427 PHE A CA 1
ATOM 3629 C C . PHE A 1 427 ? 6.063 33.930 -9.866 1.00 50.50 427 PHE A C 1
ATOM 3631 O O . PHE A 1 427 ? 6.041 34.687 -8.898 1.00 50.50 427 PHE A O 1
ATOM 3638 N N . ILE A 1 428 ? 6.672 32.741 -9.839 1.00 49.88 428 ILE A N 1
ATOM 3639 C CA . ILE A 1 428 ? 7.369 32.223 -8.660 1.00 49.88 428 ILE A CA 1
ATOM 3640 C C . ILE A 1 428 ? 8.581 33.104 -8.289 1.00 49.88 428 ILE A C 1
ATOM 3642 O O . ILE A 1 428 ? 8.843 33.283 -7.102 1.00 49.88 428 ILE A O 1
ATOM 3646 N N . LYS A 1 429 ? 9.290 33.679 -9.277 1.00 51.62 429 LYS A N 1
ATOM 3647 C CA . LYS A 1 429 ? 10.457 34.564 -9.072 1.00 51.62 429 LYS A CA 1
ATOM 3648 C C . LYS A 1 429 ? 10.096 35.919 -8.457 1.00 51.62 429 LYS A C 1
ATOM 3650 O O . LYS A 1 429 ? 10.775 36.352 -7.531 1.00 51.62 429 LYS A O 1
ATOM 3655 N N . ASN A 1 430 ? 9.058 36.584 -8.961 1.00 56.38 430 ASN A N 1
ATOM 3656 C CA . ASN A 1 430 ? 8.889 38.019 -8.710 1.00 56.38 430 ASN A CA 1
ATOM 3657 C C . ASN A 1 430 ? 7.754 38.359 -7.738 1.00 56.38 430 ASN A C 1
ATOM 3659 O O . ASN A 1 430 ? 7.635 39.515 -7.347 1.00 56.38 430 ASN A O 1
ATOM 3663 N N . GLY A 1 431 ? 6.893 37.403 -7.364 1.00 43.72 431 GLY A N 1
ATOM 3664 C CA . GLY A 1 431 ? 5.715 37.658 -6.515 1.00 43.72 431 GLY A CA 1
ATOM 3665 C C . GLY A 1 431 ? 4.640 38.547 -7.164 1.00 43.72 431 GLY A C 1
ATOM 3666 O O . GLY A 1 431 ? 3.482 38.512 -6.757 1.00 43.72 431 GLY A O 1
ATOM 3667 N N . GLU A 1 432 ? 4.998 39.280 -8.216 1.00 42.69 432 GLU A N 1
ATOM 3668 C CA . GLU A 1 432 ? 4.135 40.045 -9.099 1.00 42.69 432 GLU A CA 1
ATOM 3669 C C . GLU A 1 432 ? 3.960 39.288 -10.423 1.00 42.69 432 GLU A C 1
ATOM 3671 O O . GLU A 1 432 ? 4.921 38.860 -11.070 1.00 42.69 432 GLU A O 1
ATOM 3676 N N . LEU A 1 433 ? 2.703 39.084 -10.824 1.00 39.69 433 LEU A N 1
ATOM 3677 C CA . LEU A 1 433 ? 2.350 38.520 -12.129 1.00 39.69 433 LEU A CA 1
ATOM 3678 C C . LEU A 1 433 ? 2.544 39.620 -13.179 1.00 39.69 433 LEU A C 1
ATOM 3680 O O . LEU A 1 433 ? 1.606 40.363 -13.466 1.00 39.69 433 LEU A O 1
ATOM 3684 N N . GLU A 1 434 ? 3.746 39.748 -13.740 1.00 37.44 434 GLU A N 1
ATOM 3685 C CA . GLU A 1 434 ? 3.960 40.648 -14.877 1.00 37.44 434 GLU A CA 1
ATOM 3686 C C . GLU A 1 434 ? 3.043 40.240 -16.041 1.00 37.44 434 GLU A C 1
ATOM 3688 O O . GLU A 1 434 ? 3.081 39.101 -16.510 1.00 37.44 434 GLU A O 1
ATOM 3693 N N . TYR A 1 435 ? 2.185 41.191 -16.424 1.00 41.41 435 TYR A N 1
ATOM 3694 C CA . TYR A 1 435 ? 1.122 41.168 -17.433 1.00 41.41 435 TYR A CA 1
ATOM 3695 C C . TYR A 1 435 ? 0.902 39.824 -18.150 1.00 41.41 435 TYR A C 1
ATOM 3697 O O . TYR A 1 435 ? 1.529 39.493 -19.159 1.00 41.41 435 TYR A O 1
ATOM 3705 N N . ILE A 1 436 ? -0.039 39.041 -17.625 1.00 43.09 436 ILE A N 1
ATOM 3706 C CA . ILE A 1 436 ? -0.356 37.708 -18.129 1.00 43.09 436 ILE A CA 1
ATOM 3707 C C . ILE A 1 436 ? -1.699 37.754 -18.843 1.00 43.09 436 ILE A C 1
ATOM 3709 O O . ILE A 1 436 ? -2.749 37.855 -18.213 1.00 43.09 436 ILE A O 1
ATOM 3713 N N . GLU A 1 437 ? -1.672 37.551 -20.155 1.00 42.31 437 GLU A N 1
ATOM 3714 C CA . GLU A 1 437 ? -2.878 37.336 -20.955 1.00 42.31 437 GLU A CA 1
ATOM 3715 C C . GLU A 1 437 ? -3.687 36.135 -20.428 1.00 42.31 437 GLU A C 1
ATOM 3717 O O . GLU A 1 437 ? -4.906 36.187 -20.379 1.00 42.31 437 GLU A O 1
ATOM 3722 N N . ILE A 1 438 ? -3.018 35.082 -19.940 1.00 40.34 438 ILE A N 1
ATOM 3723 C CA . ILE A 1 438 ? -3.629 33.947 -19.232 1.00 40.34 438 ILE A CA 1
ATOM 3724 C C . ILE A 1 438 ? -4.194 34.292 -17.851 1.00 40.34 438 ILE A C 1
ATOM 3726 O O . ILE A 1 438 ? -5.196 33.696 -17.486 1.00 40.34 438 ILE A O 1
ATOM 3730 N N . TYR A 1 439 ? -3.601 35.209 -17.074 1.00 39.78 439 TYR A N 1
ATOM 3731 C CA . TYR A 1 439 ? -4.103 35.542 -15.736 1.00 39.78 439 TYR A CA 1
ATOM 3732 C C . TYR A 1 439 ? -5.267 36.508 -15.832 1.00 39.78 439 TYR A C 1
ATOM 3734 O O . TYR A 1 439 ? -6.230 36.292 -15.123 1.00 39.78 439 TYR A O 1
ATOM 3742 N N . ASP A 1 440 ? -5.267 37.484 -16.744 1.00 41.31 440 ASP A N 1
ATOM 3743 C CA . ASP A 1 440 ? -6.494 38.224 -17.055 1.00 41.31 440 ASP A CA 1
ATOM 3744 C C . ASP A 1 440 ? -7.513 37.321 -17.755 1.00 41.31 440 ASP A C 1
ATOM 3746 O O . ASP A 1 440 ? -8.693 37.401 -17.434 1.00 41.31 440 ASP A O 1
ATOM 3750 N N . LYS A 1 441 ? -7.103 36.360 -18.596 1.00 43.44 441 LYS A N 1
ATOM 3751 C CA . LYS A 1 441 ? -8.026 35.316 -19.063 1.00 43.44 441 LYS A CA 1
ATOM 3752 C C . LYS A 1 441 ? -8.535 34.438 -17.916 1.00 43.44 441 LYS A C 1
ATOM 3754 O O . LYS A 1 441 ? -9.687 34.095 -18.010 1.00 43.44 441 LYS A O 1
ATOM 3759 N N . LEU A 1 442 ? -7.782 34.112 -16.850 1.00 38.66 442 LEU A N 1
ATOM 3760 C CA . LEU A 1 442 ? -8.175 33.261 -15.685 1.00 38.66 442 LEU A CA 1
ATOM 3761 C C . LEU A 1 442 ? -8.976 34.015 -14.621 1.00 38.66 442 LEU A C 1
ATOM 3763 O O . LEU A 1 442 ? -9.920 33.487 -14.022 1.00 38.66 442 LEU A O 1
ATOM 3767 N N . LYS A 1 443 ? -8.592 35.263 -14.388 1.00 38.50 443 LYS A N 1
ATOM 3768 C CA . LYS A 1 443 ? -9.216 36.217 -13.479 1.00 38.50 443 LYS A CA 1
ATOM 3769 C C . LYS A 1 443 ? -10.520 36.739 -14.080 1.00 38.50 443 LYS A C 1
ATOM 3771 O O . LYS A 1 443 ? -11.507 36.808 -13.355 1.00 38.50 443 LYS A O 1
ATOM 3776 N N . ASN A 1 444 ? -10.557 36.981 -15.397 1.00 41.81 444 ASN A N 1
ATOM 3777 C CA . ASN A 1 444 ? -11.745 37.413 -16.146 1.00 41.81 444 ASN A CA 1
ATOM 3778 C C . ASN A 1 444 ? -12.449 36.263 -16.906 1.00 41.81 444 ASN A C 1
ATOM 3780 O O . ASN A 1 444 ? -13.463 36.504 -17.564 1.00 41.81 444 ASN A O 1
ATOM 3784 N N . ALA A 1 445 ? -11.967 35.012 -16.808 1.00 42.03 445 ALA A N 1
ATOM 3785 C CA . ALA A 1 445 ? -12.634 33.836 -17.382 1.00 42.03 445 ALA A CA 1
ATOM 3786 C C . ALA A 1 445 ? -13.956 33.612 -16.674 1.00 42.03 445 ALA A C 1
ATOM 3788 O O . ALA A 1 445 ? -14.005 33.399 -15.459 1.00 42.03 445 ALA A O 1
ATOM 3789 N N . LYS A 1 446 ? -15.015 33.588 -17.477 1.00 43.72 446 LYS A N 1
ATOM 3790 C CA . LYS A 1 446 ? -16.347 33.179 -17.044 1.00 43.72 446 LYS A CA 1
ATOM 3791 C C . LYS A 1 446 ? -16.583 31.672 -17.228 1.00 43.72 446 LYS A C 1
ATOM 3793 O O . LYS A 1 446 ? -17.523 31.157 -16.636 1.00 43.72 446 LYS A O 1
ATOM 3798 N N . THR A 1 447 ? -15.764 30.965 -18.023 1.00 48.75 447 THR A N 1
ATOM 3799 C CA . THR A 1 447 ? -15.978 29.545 -18.375 1.00 48.75 447 THR A CA 1
ATOM 3800 C C . THR A 1 447 ? -14.675 28.735 -18.511 1.00 48.75 447 THR A C 1
ATOM 3802 O O . THR A 1 447 ? -13.597 29.278 -18.752 1.00 48.75 447 THR A O 1
ATOM 3805 N N . ILE A 1 448 ? -14.793 27.407 -18.357 1.00 46.31 448 ILE A N 1
ATOM 3806 C CA . ILE A 1 448 ? -13.710 26.398 -18.422 1.00 46.31 448 ILE A CA 1
ATOM 3807 C C . ILE A 1 448 ? -13.119 26.223 -19.839 1.00 46.31 448 ILE A C 1
ATOM 3809 O O . ILE A 1 448 ? -11.981 25.777 -19.977 1.00 46.31 448 ILE A O 1
ATOM 3813 N N . GLU A 1 449 ? -13.853 26.589 -20.894 1.00 51.84 449 GLU A N 1
ATOM 3814 C CA . GLU A 1 449 ? -13.459 26.367 -22.300 1.00 51.84 449 GLU A CA 1
ATOM 3815 C C . GLU A 1 449 ? -12.179 27.099 -22.719 1.00 51.84 449 GLU A C 1
ATOM 3817 O O . GLU A 1 449 ? -11.478 26.634 -23.615 1.00 51.84 449 GLU A O 1
ATOM 3822 N N . ASN A 1 450 ? -11.809 28.172 -22.017 1.00 48.66 450 ASN A N 1
ATOM 3823 C CA . ASN A 1 450 ? -10.591 28.939 -22.287 1.00 48.66 450 ASN A CA 1
ATOM 3824 C C . ASN A 1 450 ? -9.280 28.178 -21.974 1.00 48.66 450 ASN A C 1
ATOM 3826 O O . ASN A 1 450 ? -8.205 28.725 -22.214 1.00 48.66 450 ASN A O 1
ATOM 3830 N N . TYR A 1 451 ? -9.351 26.946 -21.444 1.00 55.25 451 TYR A N 1
ATOM 3831 C CA . TYR A 1 451 ? -8.195 26.165 -20.966 1.00 55.25 451 TYR A CA 1
ATOM 3832 C C . TYR A 1 451 ? -8.047 24.778 -21.591 1.00 55.25 451 TYR A C 1
ATOM 3834 O O . TYR A 1 451 ? -7.296 23.956 -21.065 1.00 55.25 451 TYR A O 1
ATOM 3842 N N . LYS A 1 452 ? -8.759 24.493 -22.687 1.00 59.56 452 LYS A N 1
ATOM 3843 C CA . LYS A 1 452 ? -8.893 23.134 -23.231 1.00 59.56 452 LYS A CA 1
ATOM 3844 C C . LYS A 1 452 ? -7.548 22.430 -23.470 1.00 59.56 452 LYS A C 1
ATOM 3846 O O . LYS A 1 452 ? -7.395 21.306 -23.017 1.00 59.56 452 LYS A O 1
ATOM 3851 N N . GLU A 1 453 ? -6.561 23.120 -24.043 1.00 51.41 453 GLU A N 1
ATOM 3852 C CA . GLU A 1 453 ? -5.218 22.568 -24.315 1.00 51.41 453 GLU A CA 1
ATOM 3853 C C . G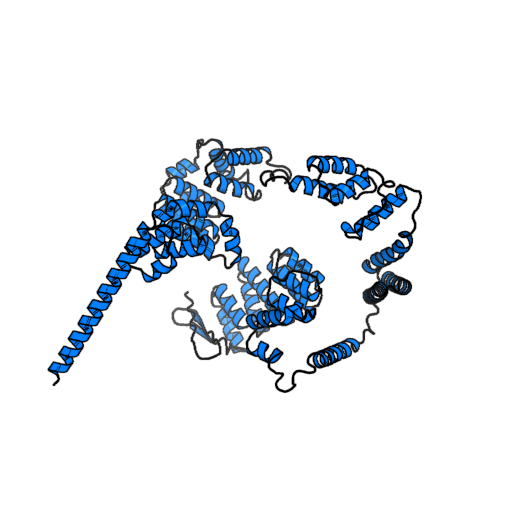LU A 1 453 ? -4.403 22.282 -23.038 1.00 51.41 453 GLU A C 1
ATOM 3855 O O . GLU A 1 453 ? -3.664 21.306 -22.963 1.00 51.41 453 GLU A O 1
ATOM 3860 N N . CYS A 1 454 ? -4.544 23.092 -21.982 1.00 52.69 454 CYS A N 1
ATOM 3861 C CA . CYS A 1 454 ? -3.820 22.864 -20.726 1.00 52.69 454 CYS A CA 1
ATOM 3862 C C . CYS A 1 454 ? -4.409 21.706 -19.908 1.00 52.69 454 CYS A C 1
ATOM 3864 O O . CYS A 1 454 ? -3.683 21.072 -19.139 1.00 52.69 454 CYS A O 1
ATOM 3866 N N . LEU A 1 455 ? -5.709 21.436 -20.076 1.00 60.69 455 LEU A N 1
ATOM 3867 C CA . LEU A 1 455 ? -6.400 20.312 -19.442 1.00 60.69 455 LEU A CA 1
ATOM 3868 C C . LEU A 1 455 ? -5.989 18.953 -20.029 1.00 60.69 455 LEU A C 1
ATOM 3870 O O . LEU A 1 455 ? -6.235 17.932 -19.395 1.00 60.69 455 LEU A O 1
ATOM 3874 N N . GLU A 1 456 ? -5.335 18.932 -21.195 1.00 65.44 456 GLU A N 1
ATOM 3875 C CA . GLU A 1 456 ? -4.849 17.702 -21.838 1.00 65.44 456 GLU A CA 1
ATOM 3876 C C . GLU A 1 456 ? -3.598 17.120 -21.159 1.00 65.44 456 GLU A C 1
ATOM 3878 O O . GLU A 1 456 ? -3.236 15.971 -21.410 1.00 65.44 456 GLU A O 1
ATOM 3883 N N . SER A 1 457 ? -2.944 17.875 -20.266 1.00 69.88 457 SER A N 1
ATOM 3884 C CA . SER A 1 457 ? -1.799 17.396 -19.486 1.00 69.88 457 SER A CA 1
ATOM 3885 C C . SER A 1 457 ? -2.096 17.403 -17.988 1.00 69.88 457 SER A C 1
ATOM 3887 O O . SER A 1 457 ? -2.653 18.366 -17.457 1.00 69.88 457 SER A O 1
ATOM 3889 N N . PHE A 1 458 ? -1.640 16.363 -17.283 1.00 74.81 458 PHE A N 1
ATOM 3890 C CA . PHE A 1 458 ? -1.759 16.272 -15.825 1.00 74.81 458 PHE A CA 1
ATOM 3891 C C . PHE A 1 458 ? -1.237 17.533 -15.121 1.00 74.81 458 PHE A C 1
ATOM 3893 O O . PHE A 1 458 ? -1.926 18.114 -14.286 1.00 74.81 458 PHE A O 1
ATOM 3900 N N . TYR A 1 459 ? -0.033 17.987 -15.481 1.00 72.06 459 TYR A N 1
ATOM 3901 C CA . TYR A 1 459 ? 0.615 19.123 -14.824 1.00 72.06 459 TYR A CA 1
ATOM 3902 C C . TYR A 1 459 ? -0.074 20.456 -15.124 1.00 72.06 459 TYR A C 1
ATOM 3904 O O . TYR A 1 459 ? -0.218 21.273 -14.214 1.00 72.06 459 TYR A O 1
ATOM 3912 N N . GLY A 1 460 ? -0.538 20.668 -16.361 1.00 69.06 460 GLY A N 1
ATOM 3913 C CA . GLY A 1 460 ? -1.294 21.863 -16.734 1.00 69.06 460 GLY A CA 1
ATOM 3914 C C . GLY A 1 460 ? -2.621 21.944 -15.984 1.00 69.06 460 GLY A C 1
ATOM 3915 O O . GLY A 1 460 ? -2.916 22.959 -15.351 1.00 69.06 460 GLY A O 1
ATOM 3916 N N . ALA A 1 461 ? -3.375 20.845 -15.961 1.00 73.38 461 ALA A N 1
ATOM 3917 C CA . ALA A 1 461 ? -4.624 20.748 -15.218 1.00 73.38 461 ALA A CA 1
ATOM 3918 C C . ALA A 1 461 ? -4.413 20.923 -13.702 1.00 73.38 461 ALA A C 1
ATOM 3920 O O . ALA A 1 461 ? -5.125 21.699 -13.061 1.00 73.38 461 ALA A O 1
ATOM 3921 N N . ASN A 1 462 ? -3.400 20.264 -13.129 1.00 80.75 462 ASN A N 1
ATOM 3922 C CA . ASN A 1 462 ? -3.065 20.373 -11.709 1.00 80.75 462 ASN A CA 1
ATOM 3923 C C . ASN A 1 462 ? -2.650 21.810 -11.340 1.00 80.75 462 ASN A C 1
ATOM 3925 O O . ASN A 1 462 ? -3.124 22.352 -10.344 1.00 80.75 462 ASN A O 1
ATOM 3929 N N . GLY A 1 463 ? -1.832 22.464 -12.171 1.00 76.19 463 GLY A N 1
ATOM 3930 C CA . GLY A 1 463 ? -1.432 23.861 -11.991 1.00 76.19 463 GLY A CA 1
ATOM 3931 C C . GLY A 1 463 ? -2.616 24.831 -12.039 1.00 76.19 463 GLY A C 1
ATOM 3932 O O . GLY A 1 463 ? -2.760 25.665 -11.145 1.00 76.19 463 GLY A O 1
ATOM 3933 N N . ILE A 1 464 ? -3.512 24.682 -13.023 1.00 75.94 464 ILE A N 1
ATOM 3934 C CA . ILE A 1 464 ? -4.737 25.494 -13.131 1.00 75.94 464 ILE A CA 1
ATOM 3935 C C . ILE A 1 464 ? -5.606 25.329 -11.885 1.00 75.94 464 ILE A C 1
ATOM 3937 O O . ILE A 1 464 ? -6.045 26.322 -11.306 1.00 75.94 464 ILE A O 1
ATOM 3941 N N . ALA A 1 465 ? -5.826 24.094 -11.436 1.00 81.00 465 ALA A N 1
ATOM 3942 C CA . ALA A 1 465 ? -6.628 23.818 -10.251 1.00 81.00 465 ALA A CA 1
ATOM 3943 C C . ALA A 1 465 ? -6.030 24.454 -8.982 1.00 81.00 465 ALA A C 1
ATOM 3945 O O . ALA A 1 465 ? -6.761 25.051 -8.190 1.00 81.00 465 ALA A O 1
ATOM 3946 N N . ILE A 1 466 ? -4.701 24.429 -8.819 1.00 80.06 466 ILE A N 1
ATOM 3947 C CA . ILE A 1 466 ? -4.010 25.133 -7.725 1.00 80.06 466 ILE A CA 1
ATOM 3948 C C . ILE A 1 466 ? -4.222 26.651 -7.829 1.00 80.06 466 ILE A C 1
ATOM 3950 O O . ILE A 1 466 ? -4.531 27.299 -6.827 1.00 80.06 466 ILE A O 1
ATOM 3954 N N . CYS A 1 467 ? -4.092 27.236 -9.023 1.00 75.69 467 CYS A N 1
ATOM 3955 C CA . CYS A 1 467 ? -4.333 28.665 -9.238 1.00 75.69 467 CYS A CA 1
ATOM 3956 C C . CYS A 1 467 ? -5.783 29.061 -8.923 1.00 75.69 467 CYS A C 1
ATOM 3958 O O . CYS A 1 467 ? -6.013 30.096 -8.292 1.00 75.69 467 CYS A O 1
ATOM 3960 N N . LEU A 1 468 ? -6.760 28.243 -9.320 1.00 77.25 468 LEU A N 1
ATOM 3961 C CA . LEU A 1 468 ? -8.171 28.446 -8.988 1.00 77.25 468 LEU A CA 1
ATOM 3962 C C . LEU A 1 468 ? -8.391 28.384 -7.473 1.00 77.25 468 LEU A C 1
ATOM 3964 O O . LEU A 1 468 ? -9.045 29.265 -6.912 1.00 77.25 468 LEU A O 1
ATOM 3968 N N . ALA A 1 469 ? -7.779 27.411 -6.794 1.00 80.75 469 ALA A N 1
ATOM 3969 C CA . ALA A 1 469 ? -7.837 27.291 -5.342 1.00 80.75 469 ALA A CA 1
ATOM 3970 C C . ALA A 1 469 ? -7.229 28.512 -4.631 1.00 80.75 469 ALA A C 1
ATOM 3972 O O . ALA A 1 469 ? -7.868 29.077 -3.745 1.00 80.75 469 ALA A O 1
ATOM 3973 N N . LYS A 1 470 ? -6.045 28.986 -5.052 1.00 78.88 470 LYS A N 1
ATOM 3974 C CA . LYS A 1 470 ? -5.421 30.208 -4.500 1.00 78.88 470 LYS A CA 1
ATOM 3975 C C . LYS A 1 470 ? -6.289 31.455 -4.716 1.00 78.88 470 LYS A C 1
ATOM 3977 O O . LYS A 1 470 ? -6.321 32.332 -3.858 1.00 78.88 470 LYS A O 1
ATOM 3982 N N . ASN A 1 471 ? -7.053 31.498 -5.807 1.00 77.38 471 ASN A N 1
ATOM 3983 C CA . ASN A 1 471 ? -8.031 32.552 -6.092 1.00 77.38 471 ASN A CA 1
ATOM 3984 C C . ASN A 1 471 ? -9.408 32.324 -5.440 1.00 77.38 471 ASN A C 1
ATOM 3986 O O . ASN A 1 471 ? -10.377 32.988 -5.805 1.00 77.38 471 ASN A O 1
ATOM 3990 N N . LYS A 1 472 ? -9.523 31.397 -4.478 1.00 85.81 472 LYS A N 1
ATOM 3991 C CA . LYS A 1 472 ? -10.767 31.052 -3.766 1.00 85.81 472 LYS A CA 1
ATOM 3992 C C . LYS A 1 472 ? -11.899 30.525 -4.666 1.00 85.81 472 LYS A C 1
ATOM 3994 O O . LYS A 1 472 ? -13.036 30.401 -4.213 1.00 85.81 472 LYS A O 1
ATOM 3999 N N . LYS A 1 473 ? -11.605 30.142 -5.915 1.00 82.69 473 LYS A N 1
ATOM 4000 C CA . LYS A 1 473 ? -12.530 29.463 -6.843 1.00 82.69 473 LYS A CA 1
ATOM 4001 C C . LYS A 1 473 ? -12.538 27.952 -6.574 1.00 82.69 473 LYS A C 1
ATOM 4003 O O . LYS A 1 473 ? -12.200 27.133 -7.426 1.00 82.69 473 LYS A O 1
ATOM 4008 N N . TYR A 1 474 ? -12.886 27.574 -5.345 1.00 90.88 474 TYR A N 1
ATOM 4009 C CA . TYR A 1 474 ? -12.664 26.216 -4.840 1.00 90.88 474 TYR A CA 1
ATOM 4010 C C . TYR A 1 474 ? -13.461 25.132 -5.576 1.00 90.88 474 TYR A C 1
ATOM 4012 O O . TYR A 1 474 ? -12.927 24.059 -5.831 1.00 90.88 474 TYR A O 1
ATOM 4020 N N . GLN A 1 475 ? -14.710 25.403 -5.964 1.00 92.50 475 GLN A N 1
ATOM 4021 C CA . GLN A 1 475 ? -15.546 24.415 -6.662 1.00 92.50 475 GLN A CA 1
ATOM 4022 C C . GLN A 1 475 ? -15.000 24.074 -8.056 1.00 92.50 475 GLN A C 1
ATOM 4024 O O . GLN A 1 475 ? -15.000 22.914 -8.466 1.00 92.50 475 GLN A O 1
ATOM 4029 N N . GLU A 1 476 ? -14.474 25.072 -8.766 1.00 82.75 476 GLU A N 1
ATOM 4030 C CA . GLU A 1 476 ? -13.836 24.882 -10.071 1.00 82.75 476 GLU A CA 1
ATOM 4031 C C . GLU A 1 476 ? -12.518 24.112 -9.929 1.00 82.75 476 GLU A C 1
ATOM 4033 O O . GLU A 1 476 ? -12.276 23.165 -10.677 1.00 82.75 476 GLU A O 1
ATOM 4038 N N . ALA A 1 477 ? -11.710 24.453 -8.918 1.00 86.12 477 ALA A N 1
ATOM 4039 C CA . ALA A 1 477 ? -10.493 23.716 -8.587 1.00 86.12 477 ALA A CA 1
ATOM 4040 C C . ALA A 1 477 ? -10.785 22.237 -8.281 1.00 86.12 477 ALA A C 1
ATOM 4042 O O . ALA A 1 477 ? -10.141 21.351 -8.841 1.00 86.12 477 ALA A O 1
ATOM 4043 N N . LEU A 1 478 ? -11.792 21.963 -7.442 1.00 91.88 478 LEU A N 1
ATOM 4044 C CA . LEU A 1 478 ? -12.209 20.603 -7.094 1.00 91.88 478 LEU A CA 1
ATOM 4045 C C . LEU A 1 478 ? -12.661 19.815 -8.324 1.00 91.88 478 LEU A C 1
ATOM 4047 O O . LEU A 1 478 ? -12.269 18.661 -8.466 1.00 91.88 478 LEU A O 1
ATOM 4051 N N . LYS A 1 479 ? -13.434 20.423 -9.235 1.00 88.94 479 LYS A N 1
ATOM 4052 C CA . LYS A 1 479 ? -13.871 19.762 -10.476 1.00 88.94 479 LYS A CA 1
ATOM 4053 C C . LYS A 1 479 ? -12.681 19.262 -11.300 1.00 88.94 479 LYS A C 1
ATOM 4055 O O . LYS A 1 479 ? -12.714 18.134 -11.786 1.00 88.94 479 LYS A O 1
ATOM 4060 N N . ILE A 1 480 ? -11.630 20.074 -11.421 1.00 83.75 480 ILE A N 1
ATOM 4061 C CA . ILE A 1 480 ? -10.415 19.697 -12.151 1.00 83.75 480 ILE A CA 1
ATOM 4062 C C . ILE A 1 480 ? -9.636 18.631 -11.375 1.00 83.75 480 ILE A C 1
ATOM 4064 O O . ILE A 1 480 ? -9.319 17.588 -11.939 1.00 83.75 480 ILE A O 1
ATOM 4068 N N . PHE A 1 481 ? -9.391 18.809 -10.075 1.00 91.50 481 PHE A N 1
ATOM 4069 C CA . PHE A 1 481 ? -8.671 17.799 -9.293 1.00 91.50 481 PHE A CA 1
ATOM 4070 C C . PHE A 1 481 ? -9.375 16.431 -9.294 1.00 91.50 481 PHE A C 1
ATOM 4072 O O . PHE A 1 481 ? -8.714 15.409 -9.460 1.00 91.50 481 PHE A O 1
ATOM 4079 N N . TYR A 1 482 ? -10.706 16.382 -9.195 1.00 89.44 482 TYR A N 1
ATOM 4080 C CA . TYR A 1 482 ? -11.448 15.120 -9.285 1.00 89.44 482 TYR A CA 1
ATOM 4081 C C . TYR A 1 482 ? -11.370 14.462 -10.669 1.00 89.44 482 TYR A C 1
ATOM 4083 O O . TYR A 1 482 ? -11.440 13.239 -10.741 1.00 89.44 482 TYR A O 1
ATOM 4091 N N . SER A 1 483 ? -11.182 15.218 -11.757 1.00 84.06 483 SER A N 1
ATOM 4092 C CA . SER A 1 483 ? -10.889 14.599 -13.061 1.00 84.06 483 SER A CA 1
ATOM 4093 C C . SER A 1 483 ? -9.492 13.978 -13.131 1.00 84.06 483 SER A C 1
ATOM 4095 O O . SER A 1 483 ? -9.312 12.994 -13.836 1.00 84.06 483 SER A O 1
ATOM 4097 N N . LEU A 1 484 ? -8.525 14.502 -12.369 1.00 81.56 484 LEU A N 1
ATOM 4098 C CA . LEU A 1 484 ? -7.141 14.014 -12.369 1.00 81.56 484 LEU A CA 1
ATOM 4099 C C . LEU A 1 484 ? -6.924 12.830 -11.425 1.00 81.56 484 LEU A C 1
ATOM 4101 O O . LEU A 1 484 ? -6.026 12.021 -11.647 1.00 81.56 484 LEU A O 1
ATOM 4105 N N . VAL A 1 485 ? -7.732 12.717 -10.368 1.00 83.00 485 VAL A N 1
ATOM 4106 C CA . VAL A 1 485 ? -7.547 11.685 -9.338 1.00 83.00 485 VAL A CA 1
ATOM 4107 C C . VAL A 1 485 ? -7.779 10.262 -9.856 1.00 83.00 485 VAL A C 1
ATOM 4109 O O . VAL A 1 485 ? -7.277 9.318 -9.258 1.00 83.00 485 VAL A O 1
ATOM 4112 N N . LEU A 1 486 ? -8.493 10.107 -10.979 1.00 74.38 486 LEU A N 1
ATOM 4113 C CA . LEU A 1 486 ? -8.687 8.812 -11.641 1.00 74.38 486 LEU A CA 1
ATOM 4114 C C . LEU A 1 486 ? -7.362 8.179 -12.082 1.00 74.38 486 LEU A C 1
ATOM 4116 O O . LEU A 1 486 ? -7.229 6.957 -12.046 1.00 74.38 486 LEU A O 1
ATOM 4120 N N . ASP A 1 487 ? -6.393 9.014 -12.455 1.00 74.38 487 ASP A N 1
ATOM 4121 C CA . ASP A 1 487 ? -5.103 8.577 -12.985 1.00 74.38 487 ASP A CA 1
ATOM 4122 C C . ASP A 1 487 ? -3.950 8.801 -11.985 1.00 74.38 487 ASP A C 1
ATOM 4124 O O . ASP A 1 487 ? -2.906 8.152 -12.088 1.00 74.38 487 ASP A O 1
ATOM 4128 N N . TYR A 1 488 ? -4.128 9.687 -10.990 1.00 79.12 488 TYR A N 1
ATOM 4129 C CA . TYR A 1 488 ? -3.059 10.127 -10.085 1.00 79.12 488 TYR A CA 1
ATOM 4130 C C . TYR A 1 488 ? -3.521 10.292 -8.626 1.00 79.12 488 TYR A C 1
ATOM 4132 O O . TYR A 1 488 ? -4.046 11.334 -8.229 1.00 79.12 488 TYR A O 1
ATOM 4140 N N . ASN A 1 489 ? -3.218 9.302 -7.778 1.00 79.75 489 ASN A N 1
ATOM 4141 C CA . ASN A 1 489 ? -3.601 9.308 -6.355 1.00 79.75 489 ASN A CA 1
ATOM 4142 C C . ASN A 1 489 ? -3.038 10.496 -5.554 1.00 79.75 489 ASN A C 1
ATOM 4144 O O . ASN A 1 489 ? -3.677 10.951 -4.607 1.00 79.75 489 ASN A O 1
ATOM 4148 N N . ASP A 1 490 ? -1.872 11.034 -5.928 1.00 80.56 490 ASP A N 1
ATOM 4149 C CA . ASP A 1 490 ? -1.254 12.170 -5.224 1.00 80.56 490 ASP A CA 1
ATOM 4150 C C . ASP A 1 490 ? -2.139 13.436 -5.267 1.00 80.56 490 ASP A C 1
ATOM 4152 O O . ASP A 1 490 ? -2.033 14.311 -4.406 1.00 80.56 490 ASP A O 1
ATOM 4156 N N . VAL A 1 491 ? -3.085 13.514 -6.213 1.00 87.69 491 VAL A N 1
ATOM 4157 C CA . VAL A 1 491 ? -4.046 14.622 -6.336 1.00 87.69 491 VAL A CA 1
ATOM 4158 C C . VAL A 1 491 ? -4.974 14.726 -5.126 1.00 87.69 491 VAL A C 1
ATOM 4160 O O . VAL A 1 491 ? -5.412 15.828 -4.788 1.00 87.69 491 VAL A O 1
ATOM 4163 N N . TYR A 1 492 ? -5.226 13.626 -4.409 1.00 90.12 492 TYR A N 1
ATOM 4164 C CA . TYR A 1 492 ? -6.009 13.654 -3.173 1.00 90.12 492 TYR A CA 1
ATOM 4165 C C . TYR A 1 492 ? -5.427 14.607 -2.118 1.00 90.12 492 TYR A C 1
ATOM 4167 O O . TYR A 1 492 ? -6.187 15.181 -1.337 1.00 90.12 492 TYR A O 1
ATOM 4175 N N . ILE A 1 493 ? -4.110 14.848 -2.129 1.00 88.31 493 ILE A N 1
ATOM 4176 C CA . ILE A 1 493 ? -3.466 15.843 -1.261 1.00 88.31 493 ILE A CA 1
ATOM 4177 C C . ILE A 1 493 ? -3.966 17.249 -1.612 1.00 88.31 493 ILE A C 1
ATOM 4179 O O . ILE A 1 493 ? -4.392 17.998 -0.736 1.00 88.31 493 ILE A O 1
ATOM 4183 N N . ASN A 1 494 ? -3.997 17.595 -2.900 1.00 90.19 494 ASN A N 1
ATOM 4184 C CA . ASN A 1 494 ? -4.467 18.903 -3.354 1.00 90.19 494 ASN A CA 1
ATOM 4185 C C . ASN A 1 494 ? -5.969 19.093 -3.112 1.00 90.19 494 ASN A C 1
ATOM 4187 O O . ASN A 1 494 ? -6.382 20.167 -2.678 1.00 90.19 494 ASN A O 1
ATOM 4191 N N . ILE A 1 495 ? -6.782 18.050 -3.298 1.00 93.50 495 ILE A N 1
ATOM 4192 C CA . ILE A 1 495 ? -8.210 18.082 -2.938 1.00 93.50 495 ILE A CA 1
ATOM 4193 C C . ILE A 1 495 ? -8.367 18.318 -1.429 1.00 93.50 495 ILE A C 1
ATOM 4195 O O . ILE A 1 495 ? -9.162 19.165 -1.016 1.00 93.50 495 ILE A O 1
ATOM 4199 N N . GLY A 1 496 ? -7.586 17.607 -0.608 1.00 91.56 496 GLY A N 1
ATOM 4200 C CA . GLY A 1 496 ? -7.553 17.791 0.841 1.00 91.56 496 GLY A CA 1
ATOM 4201 C C . GLY A 1 496 ? -7.267 19.242 1.219 1.00 91.56 496 GLY A C 1
ATOM 4202 O O . GLY A 1 496 ? -8.051 19.858 1.937 1.00 91.56 496 GLY A O 1
ATOM 4203 N N . ASN A 1 497 ? -6.220 19.821 0.635 1.00 88.00 497 ASN A N 1
ATOM 4204 C CA . ASN A 1 497 ? -5.831 21.216 0.834 1.00 88.00 497 ASN A CA 1
ATOM 4205 C C . ASN A 1 497 ? -6.933 22.215 0.462 1.00 88.00 497 ASN A C 1
ATOM 4207 O O . ASN A 1 497 ? -7.161 23.174 1.201 1.00 88.00 497 ASN A O 1
ATOM 4211 N N . VAL A 1 498 ? -7.659 21.984 -0.638 1.00 92.88 498 VAL A N 1
ATOM 4212 C CA . VAL A 1 498 ? -8.801 22.832 -1.012 1.00 92.88 498 VAL A CA 1
ATOM 4213 C C . VAL A 1 498 ? -9.901 22.774 0.047 1.00 92.88 498 VAL A C 1
ATOM 4215 O O . VAL A 1 498 ? -10.396 23.820 0.462 1.00 92.88 498 VAL A O 1
ATOM 4218 N N . TYR A 1 499 ? -10.247 21.586 0.548 1.00 94.88 499 TYR A N 1
ATOM 4219 C CA . TYR A 1 499 ? -11.239 21.465 1.619 1.00 94.88 499 TYR A CA 1
ATOM 4220 C C . TYR A 1 499 ? -10.783 22.117 2.929 1.00 94.88 499 TYR A C 1
ATOM 4222 O O . TYR A 1 499 ? -11.594 22.771 3.585 1.00 94.88 499 TYR A O 1
ATOM 4230 N N . ILE A 1 500 ? -9.498 22.020 3.289 1.00 89.25 500 ILE A N 1
ATOM 4231 C CA . ILE A 1 500 ? -8.952 22.747 4.446 1.00 89.25 500 ILE A CA 1
ATOM 4232 C C . ILE A 1 500 ? -9.094 24.263 4.247 1.00 89.25 500 ILE A C 1
ATOM 4234 O O . ILE A 1 500 ? -9.564 24.955 5.150 1.00 89.25 500 ILE A O 1
ATOM 4238 N N . ALA A 1 501 ? -8.775 24.784 3.057 1.00 87.75 501 ALA A N 1
ATOM 4239 C CA . ALA A 1 501 ? -8.946 26.203 2.730 1.00 87.75 501 ALA A CA 1
ATOM 4240 C C . ALA A 1 501 ? -10.421 26.655 2.772 1.00 87.75 501 ALA A C 1
ATOM 4242 O O . ALA A 1 501 ? -10.714 27.804 3.110 1.00 87.75 501 ALA A O 1
ATOM 4243 N N . MET A 1 502 ? -11.356 25.745 2.485 1.00 92.06 502 MET A N 1
ATOM 4244 C CA . MET A 1 502 ? -12.802 25.946 2.640 1.00 92.06 502 MET A CA 1
ATOM 4245 C C . MET A 1 502 ? -13.298 25.806 4.089 1.00 92.06 502 MET A C 1
ATOM 4247 O O . MET A 1 502 ? -14.483 26.014 4.337 1.00 92.06 502 MET A O 1
ATOM 4251 N N . LYS A 1 503 ? -12.422 25.463 5.047 1.00 91.88 503 LYS A N 1
ATOM 4252 C CA . LYS A 1 503 ? -12.767 25.085 6.432 1.00 91.88 503 LYS A CA 1
ATOM 4253 C C . LYS A 1 503 ? -13.667 23.845 6.532 1.00 91.88 503 LYS A C 1
ATOM 4255 O O . LYS A 1 503 ? -14.312 23.611 7.550 1.00 91.88 503 LYS A O 1
ATOM 4260 N N . GLU A 1 504 ? -13.686 23.011 5.497 1.00 91.75 504 GLU A N 1
ATOM 4261 C CA . GLU A 1 504 ? -14.362 21.713 5.486 1.00 91.75 504 GLU A CA 1
ATOM 4262 C C . GLU A 1 504 ? -13.395 20.619 5.968 1.00 91.75 504 GLU A C 1
ATOM 4264 O O . GLU A 1 504 ? -13.052 19.688 5.237 1.00 91.75 504 GLU A O 1
ATOM 4269 N N . TYR A 1 505 ? -12.920 20.751 7.211 1.00 89.94 505 TYR A N 1
ATOM 4270 C CA . TYR A 1 505 ? -11.805 19.966 7.759 1.00 89.94 505 TYR A CA 1
ATOM 4271 C C . TYR A 1 505 ? -12.009 18.453 7.657 1.00 89.94 505 TYR A C 1
ATOM 4273 O O . TYR A 1 505 ? -11.099 17.732 7.256 1.00 89.94 505 TYR A O 1
ATOM 4281 N N . GLU A 1 506 ? -13.219 17.974 7.947 1.00 88.44 506 GLU A N 1
ATOM 4282 C CA . GLU A 1 506 ? -13.561 16.554 7.863 1.00 88.44 506 GLU A CA 1
ATOM 4283 C C . GLU A 1 506 ? -13.359 16.004 6.446 1.00 88.44 506 GLU A C 1
ATOM 4285 O O . GLU A 1 506 ? -12.701 14.978 6.255 1.00 88.44 506 GLU A O 1
ATOM 4290 N N . LYS A 1 507 ? -13.857 16.727 5.434 1.00 90.12 507 LYS A N 1
ATOM 4291 C CA . LYS A 1 507 ? -13.672 16.344 4.033 1.00 90.12 507 LYS A CA 1
ATOM 4292 C C . LYS A 1 507 ? -12.199 16.396 3.656 1.00 90.12 507 LYS A C 1
ATOM 4294 O O . LYS A 1 507 ? -11.729 15.469 3.007 1.00 90.12 507 LYS A O 1
ATOM 4299 N N . GLY A 1 508 ? -11.468 17.416 4.109 1.00 90.31 508 GLY A N 1
ATOM 4300 C CA . GLY A 1 508 ? -10.029 17.543 3.878 1.00 90.31 508 GLY A CA 1
ATOM 4301 C C . GLY A 1 508 ? -9.247 16.331 4.377 1.00 90.31 508 GLY A C 1
ATOM 4302 O O . GLY A 1 508 ? -8.516 15.708 3.606 1.00 90.31 508 GLY A O 1
ATOM 4303 N N . ILE A 1 509 ? -9.482 15.926 5.628 1.00 86.94 509 ILE A N 1
ATOM 4304 C CA . ILE A 1 509 ? -8.808 14.759 6.202 1.00 86.94 509 ILE A CA 1
ATOM 4305 C C . ILE A 1 509 ? -9.196 13.468 5.480 1.00 86.94 509 ILE A C 1
ATOM 4307 O O . ILE A 1 509 ? -8.325 12.645 5.211 1.00 86.94 509 ILE A O 1
ATOM 4311 N N . ILE A 1 510 ? -10.465 13.289 5.101 1.00 87.75 510 ILE A N 1
ATOM 4312 C CA . ILE A 1 510 ? -10.883 12.111 4.326 1.00 87.75 510 ILE A CA 1
ATOM 4313 C C . ILE A 1 510 ? -10.090 11.999 3.018 1.00 87.75 510 ILE A C 1
ATOM 4315 O O . ILE A 1 510 ? -9.683 10.895 2.659 1.00 87.75 510 ILE A O 1
ATOM 4319 N N . GLN A 1 511 ? -9.832 13.106 2.315 1.00 91.44 511 GLN A N 1
ATOM 4320 C CA . GLN A 1 511 ? -9.023 13.055 1.092 1.00 91.44 511 GLN A CA 1
ATOM 4321 C C . GLN A 1 511 ? -7.561 12.726 1.396 1.00 91.44 511 GLN A C 1
ATOM 4323 O O . GLN A 1 511 ? -6.992 11.873 0.722 1.00 91.44 511 GLN A O 1
ATOM 4328 N N . PHE A 1 512 ? -6.970 13.292 2.454 1.00 87.00 512 PHE A N 1
ATOM 4329 C CA . PHE A 1 512 ? -5.627 12.881 2.877 1.00 87.00 512 PHE A CA 1
ATOM 4330 C C . PHE A 1 512 ? -5.563 11.379 3.171 1.00 87.00 512 PHE A C 1
ATOM 4332 O O . PHE A 1 512 ? -4.640 10.714 2.719 1.00 87.00 512 PHE A O 1
ATOM 4339 N N . LEU A 1 513 ? -6.574 10.813 3.839 1.00 83.94 513 LEU A N 1
ATOM 4340 C CA . LEU A 1 513 ? -6.667 9.370 4.079 1.00 83.94 513 LEU A CA 1
ATOM 4341 C C . LEU A 1 513 ? -6.767 8.556 2.781 1.00 83.94 513 LEU A C 1
ATOM 4343 O O . LEU A 1 513 ? -6.127 7.510 2.676 1.00 83.94 513 LEU A O 1
ATOM 4347 N N . LYS A 1 514 ? -7.509 9.040 1.776 1.00 85.19 514 LYS A N 1
ATOM 4348 C CA . LYS A 1 514 ? -7.599 8.391 0.456 1.00 85.19 514 LYS A CA 1
ATOM 4349 C C . LYS A 1 514 ? -6.270 8.368 -0.290 1.00 85.19 514 LYS A C 1
ATOM 4351 O O . LYS A 1 514 ? -5.940 7.342 -0.883 1.00 85.19 514 LYS A O 1
ATOM 4356 N N . ALA A 1 515 ? -5.475 9.437 -0.174 1.00 81.56 515 ALA A N 1
ATOM 4357 C CA . ALA A 1 515 ? -4.111 9.471 -0.706 1.00 81.56 515 ALA A CA 1
ATOM 4358 C C . ALA A 1 515 ? -3.252 8.309 -0.162 1.00 81.56 515 ALA A C 1
ATOM 4360 O O . ALA A 1 515 ? -2.324 7.856 -0.831 1.00 81.56 515 ALA A O 1
ATOM 4361 N N . PHE A 1 516 ? -3.586 7.783 1.026 1.00 73.75 516 PHE A N 1
ATOM 4362 C CA . PHE A 1 516 ? -2.915 6.632 1.629 1.00 73.75 516 PHE A CA 1
ATOM 4363 C C . PHE A 1 516 ? -3.584 5.279 1.341 1.00 73.75 516 PHE A C 1
ATOM 4365 O O . PHE A 1 516 ? -2.876 4.277 1.254 1.00 73.75 516 PHE A O 1
ATOM 4372 N N . SER A 1 517 ? -4.916 5.208 1.218 1.00 66.56 517 SER A N 1
ATOM 4373 C CA . SER A 1 517 ? -5.643 3.927 1.176 1.00 66.56 517 SER A CA 1
ATOM 4374 C C . SER A 1 517 ? -5.641 3.223 -0.182 1.00 66.56 517 SER A C 1
ATOM 4376 O O . SER A 1 517 ? -5.753 2.002 -0.225 1.00 66.56 517 SER A O 1
ATOM 4378 N N . GLU A 1 518 ? -5.527 3.953 -1.294 1.00 58.88 518 GLU A N 1
ATOM 4379 C CA . GLU A 1 518 ? -5.625 3.357 -2.641 1.00 58.88 518 GLU A CA 1
ATOM 4380 C C . GLU A 1 518 ? -4.291 2.784 -3.158 1.00 58.88 518 GLU A C 1
ATOM 4382 O O . GLU A 1 518 ? -4.247 2.058 -4.153 1.00 58.88 518 GLU A O 1
ATOM 4387 N N . GLY A 1 519 ? -3.190 3.011 -2.437 1.00 52.50 519 GLY A N 1
ATOM 4388 C CA . GLY A 1 519 ? -1.970 2.235 -2.609 1.00 52.50 519 GLY A CA 1
ATOM 4389 C C . GLY A 1 519 ? -2.080 0.921 -1.837 1.00 52.50 519 GLY A C 1
ATOM 4390 O O . GLY A 1 519 ? -1.861 0.918 -0.633 1.00 52.50 519 GLY A O 1
ATOM 4391 N N . ASN A 1 520 ? -2.352 -0.201 -2.515 1.00 41.62 520 ASN A N 1
ATOM 4392 C CA . ASN A 1 520 ? -2.425 -1.580 -1.977 1.00 41.62 520 ASN A CA 1
ATOM 4393 C C . ASN A 1 520 ? -1.123 -2.114 -1.314 1.00 41.62 520 ASN A C 1
ATOM 4395 O O . ASN A 1 520 ? -0.802 -3.300 -1.375 1.00 41.62 520 ASN A O 1
ATOM 4399 N N . ASN A 1 521 ? -0.317 -1.263 -0.687 1.00 46.09 521 ASN A N 1
ATOM 4400 C CA . ASN A 1 521 ? 0.943 -1.614 -0.064 1.00 46.09 521 ASN A CA 1
ATOM 4401 C C . ASN A 1 521 ? 0.970 -1.129 1.385 1.00 46.09 521 ASN A C 1
ATOM 4403 O O . ASN A 1 521 ? 1.204 0.041 1.661 1.00 46.09 521 ASN A O 1
ATOM 4407 N N . ILE A 1 522 ? 0.911 -2.085 2.313 1.00 45.31 522 ILE A N 1
ATOM 4408 C CA . ILE A 1 522 ? 1.278 -1.937 3.734 1.00 45.31 522 ILE A CA 1
ATOM 4409 C C . ILE A 1 522 ? 2.670 -1.274 3.905 1.00 45.31 522 ILE A C 1
ATOM 4411 O O . ILE A 1 522 ? 2.944 -0.642 4.918 1.00 45.31 522 ILE A O 1
ATOM 4415 N N . LYS A 1 523 ? 3.531 -1.308 2.874 1.00 48.34 523 LYS A N 1
ATOM 4416 C CA . LYS A 1 523 ? 4.793 -0.543 2.791 1.00 48.34 523 LYS A CA 1
ATOM 4417 C C . LYS A 1 523 ? 4.639 0.987 2.765 1.00 48.34 523 LYS A C 1
ATOM 4419 O O . LYS A 1 523 ? 5.647 1.678 2.885 1.00 48.34 523 LYS A O 1
ATOM 4424 N N . LEU A 1 524 ? 3.437 1.532 2.578 1.00 46.12 524 LEU A N 1
ATOM 4425 C CA . LEU A 1 524 ? 3.219 2.979 2.601 1.00 46.12 524 LEU A CA 1
ATOM 4426 C C . LEU A 1 524 ? 3.150 3.529 4.034 1.00 46.12 524 LEU A C 1
ATOM 4428 O O . LEU A 1 524 ? 3.513 4.678 4.236 1.00 46.12 524 LEU A O 1
ATOM 4432 N N . LEU A 1 525 ? 2.822 2.709 5.042 1.00 43.62 525 LEU A N 1
ATOM 4433 C CA . LEU A 1 525 ? 2.856 3.112 6.460 1.00 43.62 525 LEU A CA 1
ATOM 4434 C C . LEU A 1 525 ? 4.259 3.530 6.929 1.00 43.62 525 LEU A C 1
ATOM 4436 O O . LEU A 1 525 ? 4.386 4.481 7.688 1.00 43.62 525 LEU A O 1
ATOM 4440 N N . SER A 1 526 ? 5.330 2.942 6.384 1.00 44.47 526 SER A N 1
ATOM 4441 C CA . SER A 1 526 ? 6.700 3.425 6.635 1.00 44.47 526 SER A CA 1
ATOM 4442 C C . SER A 1 526 ? 7.096 4.651 5.796 1.00 44.47 526 SER A C 1
ATOM 4444 O O . SER A 1 526 ? 8.155 5.223 6.016 1.00 44.47 526 SER A O 1
ATOM 4446 N N . LYS A 1 527 ? 6.292 5.042 4.796 1.00 49.03 527 LYS A N 1
ATOM 4447 C CA . LYS A 1 527 ? 6.410 6.333 4.087 1.00 49.03 527 LYS A CA 1
ATOM 4448 C C . LYS A 1 527 ? 5.510 7.411 4.701 1.00 49.03 527 LYS A C 1
ATOM 4450 O O . LYS A 1 527 ? 5.767 8.588 4.480 1.00 49.03 527 LYS A O 1
ATOM 4455 N N . ILE A 1 528 ? 4.497 7.025 5.480 1.00 46.38 528 ILE A N 1
ATOM 4456 C CA . ILE A 1 528 ? 3.603 7.928 6.216 1.00 46.38 528 ILE A CA 1
ATOM 4457 C C . ILE A 1 528 ? 4.378 8.717 7.279 1.00 46.38 528 ILE A C 1
ATOM 4459 O O . ILE A 1 528 ? 4.152 9.916 7.408 1.00 46.38 528 ILE A O 1
ATOM 4463 N N . SER A 1 529 ? 5.380 8.109 7.924 1.00 45.66 529 SER A N 1
ATOM 4464 C CA . SER A 1 529 ? 6.319 8.829 8.800 1.00 45.66 529 SER A CA 1
ATOM 4465 C C . SER A 1 529 ? 7.162 9.887 8.073 1.00 45.66 529 SER A C 1
ATOM 4467 O O . SER A 1 529 ? 7.766 10.726 8.728 1.00 45.66 529 SER A O 1
ATOM 4469 N N . ASN A 1 530 ? 7.202 9.865 6.733 1.00 46.34 530 ASN A N 1
ATOM 4470 C CA . ASN A 1 530 ? 8.004 10.781 5.918 1.00 46.34 530 ASN A CA 1
ATOM 4471 C C . ASN A 1 530 ? 7.170 11.832 5.171 1.00 46.34 530 ASN A C 1
ATOM 4473 O O . ASN A 1 530 ? 7.758 12.688 4.515 1.00 46.34 530 ASN A O 1
ATOM 4477 N N . ASN A 1 531 ? 5.832 11.809 5.245 1.00 66.50 531 ASN A N 1
ATOM 4478 C CA . ASN A 1 531 ? 5.021 12.915 4.727 1.00 66.50 531 ASN A CA 1
ATOM 4479 C C . ASN A 1 531 ? 4.640 13.853 5.873 1.00 66.50 531 ASN A C 1
ATOM 4481 O O . ASN A 1 531 ? 3.472 14.013 6.235 1.00 66.50 531 ASN A O 1
ATOM 4485 N N . GLU A 1 532 ? 5.686 14.444 6.454 1.00 73.31 532 GLU A N 1
ATOM 4486 C CA . GLU A 1 532 ? 5.642 15.388 7.571 1.00 73.31 532 GLU A CA 1
ATOM 4487 C C . GLU A 1 532 ? 4.595 16.493 7.357 1.00 73.31 532 GLU A C 1
ATOM 4489 O O . GLU A 1 532 ? 3.953 16.941 8.301 1.00 73.31 532 GLU A O 1
ATOM 4494 N N . TYR A 1 533 ? 4.352 16.870 6.101 1.00 78.19 533 TYR A N 1
ATOM 4495 C CA . TYR A 1 533 ? 3.333 17.836 5.714 1.00 78.19 533 TYR A CA 1
ATOM 4496 C C . TYR A 1 533 ? 1.906 17.424 6.104 1.00 78.19 533 TYR A C 1
ATOM 4498 O O . TYR A 1 533 ? 1.213 18.179 6.784 1.00 78.19 533 TYR A O 1
ATOM 4506 N N . ILE A 1 534 ? 1.461 16.227 5.702 1.00 77.62 534 ILE A N 1
ATOM 4507 C CA . ILE A 1 534 ? 0.093 15.767 5.989 1.00 77.62 534 ILE A CA 1
ATOM 4508 C C . ILE A 1 534 ? -0.079 15.565 7.493 1.00 77.62 534 ILE A C 1
ATOM 4510 O O . ILE A 1 534 ? -1.110 15.932 8.053 1.00 77.62 534 ILE A O 1
ATOM 4514 N N . PHE A 1 535 ? 0.948 15.022 8.149 1.00 77.94 535 PHE A N 1
ATOM 4515 C CA . PHE A 1 535 ? 0.954 14.852 9.595 1.00 77.94 535 PHE A CA 1
ATOM 4516 C C . PHE A 1 535 ? 0.787 16.193 10.323 1.00 77.94 535 PHE A C 1
ATOM 4518 O O . PHE A 1 535 ? -0.111 16.313 11.154 1.00 77.94 535 PHE A O 1
ATOM 4525 N N . ARG A 1 536 ? 1.566 17.221 9.951 1.00 78.69 536 ARG A N 1
ATOM 4526 C CA . ARG A 1 536 ? 1.448 18.578 10.510 1.00 78.69 536 ARG A CA 1
ATOM 4527 C C . ARG A 1 536 ? 0.062 19.181 10.278 1.00 78.69 536 ARG A C 1
ATOM 4529 O O . ARG A 1 536 ? -0.539 19.675 11.223 1.00 78.69 536 ARG A O 1
ATOM 4536 N N . ILE A 1 537 ? -0.494 19.073 9.067 1.00 78.44 537 ILE A N 1
ATOM 4537 C CA . ILE A 1 537 ? -1.852 19.577 8.800 1.00 78.44 537 ILE A CA 1
ATOM 4538 C C . ILE A 1 537 ? -2.876 18.863 9.677 1.00 78.44 537 ILE A C 1
ATOM 4540 O O . ILE A 1 537 ? -3.714 19.520 10.286 1.00 78.44 537 ILE A O 1
ATOM 4544 N N . ILE A 1 538 ? -2.817 17.531 9.773 1.00 82.06 538 ILE A N 1
ATOM 4545 C CA . ILE A 1 538 ? -3.738 16.770 10.623 1.00 82.06 538 ILE A CA 1
ATOM 4546 C C . ILE A 1 538 ? -3.608 17.220 12.081 1.00 82.06 538 ILE A C 1
ATOM 4548 O O . ILE A 1 538 ? -4.637 17.435 12.716 1.00 82.06 538 ILE A O 1
ATOM 4552 N N . GLN A 1 539 ? -2.387 17.419 12.592 1.00 79.81 539 GLN A N 1
ATOM 4553 C CA . GLN A 1 539 ? -2.146 17.947 13.940 1.00 79.81 539 GLN A CA 1
ATOM 4554 C C . GLN A 1 539 ? -2.744 19.344 14.153 1.00 79.81 539 GLN A C 1
ATOM 4556 O O . GLN A 1 539 ? -3.256 19.623 15.234 1.00 79.81 539 GLN A O 1
ATOM 4561 N N . GLU A 1 540 ? -2.728 20.205 13.138 1.00 81.88 540 GLU A N 1
ATOM 4562 C CA . GLU A 1 540 ? -3.296 21.553 13.229 1.00 81.88 540 GLU A CA 1
ATOM 4563 C C . GLU A 1 540 ? -4.827 21.565 13.138 1.00 81.88 540 GLU A C 1
ATOM 4565 O O . GLU A 1 540 ? -5.474 22.411 13.758 1.00 81.88 540 GLU A O 1
ATOM 4570 N N . VAL A 1 541 ? -5.426 20.644 12.371 1.00 83.50 541 VAL A N 1
ATOM 4571 C CA . VAL A 1 541 ? -6.852 20.736 12.013 1.00 83.50 541 VAL A CA 1
ATOM 4572 C C . VAL A 1 541 ? -7.769 19.741 12.722 1.00 83.50 541 VAL A C 1
ATOM 4574 O O . VAL A 1 541 ? -8.985 19.941 12.706 1.00 83.50 541 VAL A O 1
ATOM 4577 N N . TYR A 1 542 ? -7.244 18.692 13.369 1.00 83.81 542 TYR A N 1
ATOM 4578 C CA . TYR A 1 542 ? -8.093 17.661 13.990 1.00 83.81 542 TYR A CA 1
ATOM 4579 C C . TYR A 1 542 ? -9.009 18.207 15.091 1.00 83.81 542 TYR A C 1
ATOM 4581 O O . TYR A 1 542 ? -10.103 17.687 15.294 1.00 83.81 542 TYR A O 1
ATOM 4589 N N . ILE A 1 543 ? -8.591 19.275 15.770 1.00 83.38 543 ILE A N 1
ATOM 4590 C CA . ILE A 1 543 ? -9.365 19.938 16.828 1.00 83.38 543 ILE A CA 1
ATOM 4591 C C . ILE A 1 543 ? -10.665 20.579 16.320 1.00 83.38 543 ILE A C 1
ATOM 4593 O O . ILE A 1 543 ? -11.547 20.887 17.118 1.00 83.38 543 ILE A O 1
ATOM 4597 N N . TYR A 1 544 ? -10.790 20.781 15.005 1.00 87.00 544 TYR A N 1
ATOM 4598 C CA . TYR A 1 544 ? -11.993 21.311 14.360 1.00 87.00 544 TYR A CA 1
ATOM 4599 C C . TYR A 1 544 ? -12.915 20.206 13.823 1.00 87.00 544 TYR A C 1
ATOM 4601 O O . TYR A 1 544 ? -13.937 20.499 13.200 1.00 87.00 544 TYR A O 1
ATOM 4609 N N . VAL A 1 545 ? -12.564 18.934 14.032 1.00 86.38 545 VAL A N 1
ATOM 4610 C CA . VAL A 1 545 ? -13.347 17.782 13.581 1.00 86.38 545 VAL A CA 1
ATOM 4611 C C . VAL A 1 545 ? -14.180 17.251 14.740 1.00 86.38 545 VAL A C 1
ATOM 4613 O O . VAL A 1 545 ? -13.649 16.731 15.714 1.00 86.38 545 VAL A O 1
ATOM 4616 N N . ASN A 1 546 ? -15.504 17.313 14.601 1.00 83.62 546 ASN A N 1
ATOM 4617 C CA . ASN A 1 546 ? -16.436 16.767 15.596 1.00 83.62 546 ASN A CA 1
ATOM 4618 C C . ASN A 1 546 ? -16.790 15.289 15.349 1.00 83.62 546 ASN A C 1
ATOM 4620 O O . ASN A 1 546 ? -17.442 14.659 16.180 1.00 83.62 546 ASN A O 1
ATOM 4624 N N . ASN A 1 547 ? -16.377 14.721 14.213 1.00 89.31 547 ASN A N 1
ATOM 4625 C CA . ASN A 1 547 ? -16.628 13.322 13.887 1.00 89.31 547 ASN A CA 1
ATOM 4626 C C . ASN A 1 547 ? -15.667 12.400 14.663 1.00 89.31 547 ASN A C 1
ATOM 4628 O O . ASN A 1 547 ? -14.527 12.167 14.252 1.00 89.31 547 ASN A O 1
ATOM 4632 N N . ILE A 1 548 ? -16.153 11.860 15.784 1.00 90.31 548 ILE A N 1
ATOM 4633 C CA . ILE A 1 548 ? -15.395 10.977 16.685 1.00 90.31 548 ILE A CA 1
ATOM 4634 C C . ILE A 1 548 ? -14.878 9.729 15.955 1.00 90.31 548 ILE A C 1
ATOM 4636 O O . ILE A 1 548 ? -13.730 9.335 16.151 1.00 90.31 548 ILE A O 1
ATOM 4640 N N . ASP A 1 549 ? -15.682 9.127 15.076 1.00 89.94 549 ASP A N 1
ATOM 4641 C CA . ASP A 1 549 ? -15.295 7.901 14.368 1.00 89.94 549 ASP A CA 1
ATOM 4642 C C . ASP A 1 549 ? -14.162 8.158 13.373 1.00 89.94 549 ASP A C 1
ATOM 4644 O O . ASP A 1 549 ? -13.273 7.318 13.197 1.00 89.94 549 ASP A O 1
ATOM 4648 N N . LEU A 1 550 ? -14.165 9.332 12.735 1.00 85.88 550 LEU A N 1
ATOM 4649 C CA . LEU A 1 550 ? -13.063 9.754 11.883 1.00 85.88 550 LEU A CA 1
ATOM 4650 C C . LEU A 1 550 ? -11.789 9.979 12.706 1.00 85.88 550 LEU A C 1
ATOM 4652 O O . LEU A 1 550 ? -10.735 9.478 12.322 1.00 85.88 550 LEU A O 1
ATOM 4656 N N . LEU A 1 551 ? -11.878 10.655 13.853 1.00 88.75 551 LEU A N 1
ATOM 4657 C CA . LEU A 1 551 ? -10.732 10.863 14.745 1.00 88.75 551 LEU A CA 1
ATOM 4658 C C . LEU A 1 551 ? -10.139 9.545 15.249 1.00 88.75 551 LEU A C 1
ATOM 4660 O O . LEU A 1 551 ? -8.924 9.376 15.222 1.00 88.75 551 LEU A O 1
ATOM 4664 N N . ILE A 1 552 ? -10.976 8.573 15.620 1.00 89.44 552 ILE A N 1
ATOM 4665 C CA . ILE A 1 552 ? -10.526 7.226 15.999 1.00 89.44 552 ILE A CA 1
ATOM 4666 C C . ILE A 1 552 ? -9.763 6.557 14.850 1.00 89.44 552 ILE A C 1
ATOM 4668 O O . ILE A 1 552 ? -8.715 5.948 15.079 1.00 89.44 552 ILE A O 1
ATOM 4672 N N . LYS A 1 553 ? -10.259 6.665 13.610 1.00 86.19 553 LYS A N 1
ATOM 4673 C CA . LYS A 1 553 ? -9.561 6.128 12.429 1.00 86.19 553 LYS A CA 1
ATOM 4674 C C . LYS A 1 553 ? -8.211 6.809 12.218 1.00 86.19 553 LYS A C 1
ATOM 4676 O O . LYS A 1 553 ? -7.231 6.111 11.985 1.00 86.19 553 LYS A O 1
ATOM 4681 N N . ILE A 1 554 ? -8.153 8.136 12.331 1.00 82.50 554 ILE A N 1
ATOM 4682 C CA . ILE A 1 554 ? -6.911 8.910 12.202 1.00 82.50 554 ILE A CA 1
ATOM 4683 C C . ILE A 1 554 ? -5.918 8.482 13.287 1.00 82.50 554 ILE A C 1
ATOM 4685 O O . ILE A 1 554 ? -4.781 8.142 12.972 1.00 82.50 554 ILE A O 1
ATOM 4689 N N . TYR A 1 555 ? -6.345 8.409 14.548 1.00 86.50 555 TYR A N 1
ATOM 4690 C CA . TYR A 1 555 ? -5.476 8.002 15.649 1.00 86.50 555 TYR A CA 1
ATOM 4691 C C . TYR A 1 555 ? -4.895 6.599 15.451 1.00 86.50 555 TYR A C 1
ATOM 4693 O O . TYR A 1 555 ? -3.704 6.404 15.655 1.00 86.50 555 TYR A O 1
ATOM 4701 N N . LYS A 1 556 ? -5.691 5.634 14.975 1.00 85.19 556 LYS A N 1
ATOM 4702 C CA . LYS A 1 556 ? -5.198 4.278 14.666 1.00 85.19 556 LYS A CA 1
ATOM 4703 C C . LYS A 1 556 ? -4.141 4.241 13.557 1.00 85.19 556 LYS A C 1
ATOM 4705 O O . LYS A 1 556 ? -3.414 3.260 13.465 1.00 85.19 556 LYS A O 1
ATOM 4710 N N . ILE A 1 557 ? -4.096 5.257 12.695 1.00 78.19 557 ILE A N 1
ATOM 4711 C CA . ILE A 1 557 ? -3.134 5.347 11.590 1.00 78.19 557 ILE A CA 1
ATOM 4712 C C . ILE A 1 557 ? -1.873 6.103 12.019 1.00 78.19 557 ILE A C 1
ATOM 4714 O O . ILE A 1 557 ? -0.775 5.689 11.659 1.00 78.19 557 ILE A O 1
ATOM 4718 N N . PHE A 1 558 ? -2.026 7.210 12.752 1.00 77.75 558 PHE A N 1
ATOM 4719 C CA . PHE A 1 558 ? -0.937 8.158 13.019 1.00 77.75 558 PHE A CA 1
ATOM 4720 C C . PHE A 1 558 ? -0.444 8.185 14.471 1.00 77.75 558 PHE A C 1
ATOM 4722 O O . PHE A 1 558 ? 0.574 8.814 14.734 1.00 77.75 558 PHE A O 1
ATOM 4729 N N . GLU A 1 559 ? -1.167 7.571 15.411 1.00 84.62 559 GLU A N 1
ATOM 4730 C CA . GLU A 1 559 ? -0.819 7.484 16.840 1.00 84.62 559 GLU A CA 1
ATOM 4731 C C . GLU A 1 559 ? -0.466 8.836 17.505 1.00 84.62 559 GLU A C 1
ATOM 4733 O O . GLU A 1 559 ? 0.348 8.910 18.423 1.00 84.62 559 GLU A O 1
ATOM 4738 N N . ILE A 1 560 ? -1.104 9.931 17.072 1.00 82.81 560 ILE A N 1
ATOM 4739 C CA . ILE A 1 560 ? -0.854 11.285 17.598 1.00 82.81 560 ILE A CA 1
ATOM 4740 C C . ILE A 1 560 ? -1.261 11.349 19.080 1.00 82.81 560 ILE A C 1
ATOM 4742 O O . ILE A 1 560 ? -2.446 11.239 19.407 1.00 82.81 560 ILE A O 1
ATOM 4746 N N . SER A 1 561 ? -0.292 11.559 19.978 1.00 80.38 561 SER A N 1
ATOM 4747 C CA . SER A 1 561 ? -0.487 11.527 21.439 1.00 80.38 561 SER A CA 1
ATOM 4748 C C . SER A 1 561 ? -1.597 12.464 21.917 1.00 80.38 561 SER A C 1
ATOM 4750 O O . SER A 1 561 ? -2.494 12.044 22.649 1.00 80.38 561 SER A O 1
ATOM 4752 N N . ASP A 1 562 ? -1.588 13.710 21.446 1.00 85.12 562 ASP A N 1
ATOM 4753 C CA . ASP A 1 562 ? -2.528 14.746 21.892 1.00 85.12 562 ASP A CA 1
ATOM 4754 C C . ASP A 1 562 ? -3.957 14.469 21.405 1.00 85.12 562 ASP A C 1
ATOM 4756 O O . ASP A 1 562 ? -4.942 14.772 22.084 1.00 85.12 562 ASP A O 1
ATOM 4760 N N . MET A 1 563 ? -4.080 13.784 20.265 1.00 89.56 563 MET A N 1
ATOM 4761 C CA . MET A 1 563 ? -5.363 13.372 19.705 1.00 89.56 563 MET A CA 1
ATOM 4762 C C . MET A 1 563 ? -6.038 12.309 20.574 1.00 89.56 563 MET A C 1
ATOM 4764 O O . MET A 1 563 ? -7.262 12.330 20.700 1.00 89.56 563 MET A O 1
ATOM 4768 N N . LYS A 1 564 ? -5.269 11.429 21.236 1.00 93.50 564 LYS A N 1
ATOM 4769 C CA . LYS A 1 564 ? -5.816 10.445 22.187 1.00 93.50 564 LYS A CA 1
ATOM 4770 C C . LYS A 1 564 ? -6.640 11.142 23.272 1.00 93.50 564 LYS A C 1
ATOM 4772 O O . LYS A 1 564 ? -7.756 10.719 23.567 1.00 93.50 564 LYS A O 1
ATOM 4777 N N . LYS A 1 565 ? -6.114 12.246 23.817 1.00 93.38 565 LYS A N 1
ATOM 4778 C CA . LYS A 1 565 ? -6.764 13.034 24.877 1.00 93.38 565 LYS A CA 1
ATOM 4779 C C . LYS A 1 565 ? -8.052 13.670 24.393 1.00 93.38 565 LYS A C 1
ATOM 4781 O O . LYS A 1 565 ? -9.074 13.618 25.078 1.00 93.38 565 LYS A O 1
ATOM 4786 N N . TYR A 1 566 ? -8.006 14.236 23.196 1.00 92.31 566 TYR A N 1
ATOM 4787 C CA . TYR A 1 566 ? -9.165 14.850 22.573 1.00 92.31 566 TYR A CA 1
ATOM 4788 C C . TYR A 1 566 ? -10.271 13.825 22.268 1.00 92.31 566 TYR A C 1
ATOM 4790 O O . TYR A 1 566 ? -11.426 14.049 22.630 1.00 92.31 566 TYR A O 1
ATOM 4798 N N . ILE A 1 567 ? -9.917 12.661 21.708 1.00 94.69 567 ILE A N 1
ATOM 4799 C CA . ILE A 1 567 ? -10.847 11.547 21.457 1.00 94.69 567 ILE A CA 1
ATOM 4800 C C . ILE A 1 567 ? -11.479 11.063 22.762 1.00 94.69 567 ILE A C 1
ATOM 4802 O O . ILE A 1 567 ? -12.699 10.916 22.826 1.00 94.69 567 ILE A O 1
ATOM 4806 N N . PHE A 1 568 ? -10.677 10.867 23.813 1.00 96.19 568 PHE A N 1
ATOM 4807 C CA . PHE A 1 568 ? -11.175 10.437 25.119 1.00 96.19 568 PHE A CA 1
ATOM 4808 C C . PHE A 1 568 ? -12.223 11.414 25.668 1.00 96.19 568 PHE A C 1
ATOM 4810 O O . PHE A 1 568 ? -13.332 11.005 26.012 1.00 96.19 568 PHE A O 1
ATOM 4817 N N . LYS A 1 569 ? -11.931 12.722 25.639 1.00 95.12 569 LYS A N 1
ATOM 4818 C CA . LYS A 1 569 ? -12.877 13.775 26.041 1.00 95.12 569 LYS A CA 1
ATOM 4819 C C . LYS A 1 569 ? -14.178 13.736 25.228 1.00 95.12 569 LYS A C 1
ATOM 4821 O O . LYS A 1 569 ? -15.262 13.836 25.803 1.00 95.12 569 LYS A O 1
ATOM 4826 N N . LEU A 1 570 ? -14.099 13.577 23.905 1.00 94.62 570 LEU A N 1
ATOM 4827 C CA . LEU A 1 570 ? -15.286 13.508 23.045 1.00 94.62 570 LEU A CA 1
ATOM 4828 C C . LEU A 1 570 ? -16.131 12.245 23.291 1.00 94.62 570 LEU A C 1
ATOM 4830 O O . LEU A 1 570 ? -17.362 12.324 23.297 1.00 94.62 570 LEU A O 1
ATOM 4834 N N . LEU A 1 571 ? -15.501 11.093 23.538 1.00 96.75 571 LEU A N 1
ATOM 4835 C CA . LEU A 1 571 ? -16.195 9.842 23.869 1.00 96.75 571 LEU A CA 1
ATOM 4836 C C . LEU A 1 571 ? -16.930 9.935 25.214 1.00 96.75 571 LEU A C 1
ATOM 4838 O O . LEU A 1 571 ? -18.091 9.537 25.308 1.00 96.75 571 LEU A O 1
ATOM 4842 N N . ILE A 1 572 ? -16.305 10.546 26.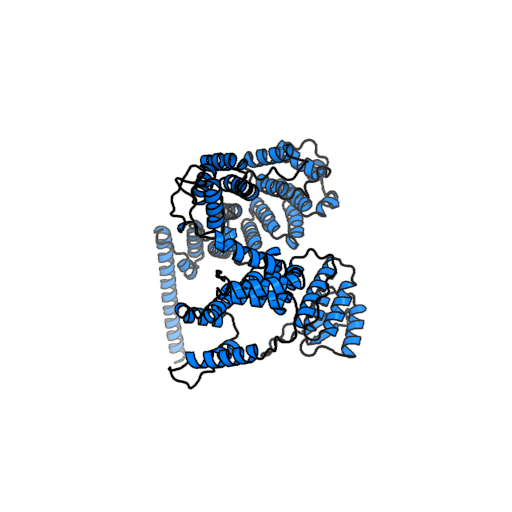228 1.00 96.88 572 ILE A N 1
ATOM 4843 C CA . ILE A 1 572 ? -16.954 10.850 27.514 1.00 96.88 572 ILE A CA 1
ATOM 4844 C C . ILE A 1 572 ? -18.172 11.751 27.289 1.00 96.88 572 ILE A C 1
ATOM 4846 O O . ILE A 1 572 ? -19.271 11.457 27.768 1.00 96.88 572 ILE A O 1
ATOM 4850 N N . ASN A 1 573 ? -18.007 12.845 26.541 1.00 94.44 573 ASN A N 1
ATOM 4851 C CA . ASN A 1 573 ? -19.076 13.817 26.306 1.00 94.44 573 ASN A CA 1
ATOM 4852 C C . ASN A 1 573 ? -20.261 13.214 25.538 1.00 94.44 573 ASN A C 1
ATOM 4854 O O . ASN A 1 573 ? -21.403 13.484 25.897 1.00 94.44 573 ASN A O 1
ATOM 4858 N N . SER A 1 574 ? -19.995 12.339 24.565 1.00 94.88 574 SER A N 1
ATOM 4859 C CA . SER A 1 574 ? -21.010 11.608 23.788 1.00 94.88 574 SER A CA 1
ATOM 4860 C C . SER A 1 574 ? -21.571 10.358 24.485 1.00 94.88 574 SER A C 1
ATOM 4862 O O . SER A 1 574 ? -22.372 9.639 23.894 1.00 94.88 574 SER A O 1
ATOM 4864 N N . ASN A 1 575 ? -21.180 10.099 25.739 1.00 95.81 575 ASN A N 1
ATOM 4865 C CA . ASN A 1 575 ? -21.605 8.946 26.540 1.00 95.81 575 ASN A CA 1
ATOM 4866 C C . ASN A 1 575 ? -21.242 7.570 25.931 1.00 95.81 575 ASN A C 1
ATOM 4868 O O . ASN A 1 575 ? -21.857 6.556 26.258 1.00 95.81 575 ASN A O 1
ATOM 4872 N N . ARG A 1 576 ? -20.212 7.513 25.075 1.00 97.25 576 ARG A N 1
ATOM 4873 C CA . ARG A 1 576 ? -19.646 6.282 24.489 1.00 97.25 576 ARG A CA 1
ATOM 4874 C C . ARG A 1 576 ? -18.576 5.691 25.416 1.00 97.25 576 ARG A C 1
ATOM 4876 O O . ARG A 1 576 ? -17.410 5.563 25.049 1.00 97.25 576 ARG A O 1
ATOM 4883 N N . LEU A 1 577 ? -18.968 5.390 26.656 1.00 97.25 577 LEU A N 1
ATOM 4884 C CA . LEU A 1 577 ? -18.030 5.098 27.751 1.00 97.25 577 LEU A CA 1
ATOM 4885 C C . LEU A 1 577 ? -17.194 3.825 27.529 1.00 97.25 577 LEU A C 1
ATOM 4887 O O . LEU A 1 577 ? -16.012 3.822 27.855 1.00 97.25 577 LEU A O 1
ATOM 4891 N N . ASP A 1 578 ? -17.760 2.780 26.919 1.00 96.12 578 ASP A N 1
ATOM 4892 C CA . ASP A 1 578 ? -17.024 1.527 26.673 1.00 96.12 578 ASP A CA 1
ATOM 4893 C C . ASP A 1 578 ? -15.904 1.706 25.639 1.00 96.12 578 ASP A C 1
ATOM 4895 O O . ASP A 1 578 ? -14.841 1.100 25.742 1.00 96.12 578 ASP A O 1
ATOM 4899 N N . GLU A 1 579 ? -16.110 2.583 24.656 1.00 96.31 579 GLU A N 1
ATOM 4900 C CA . GLU A 1 579 ? -15.057 2.956 23.714 1.00 96.31 579 GLU A CA 1
ATOM 4901 C C . GLU A 1 579 ? -14.043 3.896 24.363 1.00 96.31 579 GLU A C 1
ATOM 4903 O O . GLU A 1 579 ? -12.847 3.758 24.112 1.00 96.31 579 GLU A O 1
ATOM 4908 N N . ALA A 1 580 ? -14.494 4.813 25.231 1.00 96.62 580 ALA A N 1
ATOM 4909 C CA . ALA A 1 580 ? -13.621 5.726 25.970 1.00 96.62 580 ALA A CA 1
ATOM 4910 C C . ALA A 1 580 ? -12.563 4.971 26.794 1.00 96.62 580 ALA A C 1
ATOM 4912 O O . ALA A 1 580 ? -11.420 5.417 26.865 1.00 96.62 580 ALA A O 1
ATOM 4913 N N . GLU A 1 581 ? -12.907 3.800 27.340 1.00 96.62 581 GLU A N 1
ATOM 4914 C CA . GLU A 1 581 ? -11.990 2.898 28.052 1.00 96.62 581 GLU A CA 1
ATOM 4915 C C . GLU A 1 581 ? -10.702 2.613 27.256 1.00 96.62 581 GLU A C 1
ATOM 4917 O O . GLU A 1 581 ? -9.602 2.667 27.804 1.00 96.62 581 GLU A O 1
ATOM 4922 N N . CYS A 1 582 ? -10.815 2.401 25.939 1.00 95.19 582 CYS A N 1
ATOM 4923 C CA . CYS A 1 582 ? -9.675 2.109 25.062 1.00 95.19 582 CYS A CA 1
ATOM 4924 C C . CYS A 1 582 ? -8.728 3.309 24.879 1.00 95.19 582 CYS A C 1
ATOM 4926 O O . CYS A 1 582 ? -7.585 3.146 24.448 1.00 95.19 582 CYS A O 1
ATOM 4928 N N . PHE A 1 583 ? -9.197 4.519 25.192 1.00 95.25 583 PHE A N 1
ATOM 4929 C CA . PHE A 1 583 ? -8.472 5.776 25.014 1.00 95.25 583 PHE A CA 1
ATOM 4930 C C . PHE A 1 583 ? -8.114 6.452 26.339 1.00 95.25 583 PHE A C 1
ATOM 4932 O O . PHE A 1 583 ? -7.662 7.595 26.319 1.00 95.25 583 PHE A O 1
ATOM 4939 N N . LYS A 1 584 ? -8.253 5.754 27.474 1.00 92.81 584 LYS A N 1
ATOM 4940 C CA . LYS A 1 584 ? -7.932 6.286 28.802 1.00 92.81 584 LYS A CA 1
ATOM 4941 C C . LYS A 1 584 ? -6.557 6.949 28.877 1.00 92.81 584 LYS A C 1
ATOM 4943 O O . LYS A 1 584 ? -5.569 6.480 28.292 1.00 92.81 584 LYS A O 1
ATOM 4948 N N . ILE A 1 585 ? -6.517 8.038 29.643 1.00 91.75 585 ILE A N 1
ATOM 4949 C CA . ILE A 1 585 ? -5.313 8.810 29.952 1.00 91.75 585 ILE A CA 1
ATOM 4950 C C . ILE A 1 585 ? -5.237 8.990 31.460 1.00 91.75 585 ILE A C 1
ATOM 4952 O O . ILE A 1 585 ? -5.844 9.894 32.023 1.00 91.75 585 ILE A O 1
ATOM 4956 N N . GLU A 1 586 ? -4.471 8.118 32.107 1.00 92.31 586 GLU A N 1
ATOM 4957 C CA . GLU A 1 586 ? -4.337 8.086 33.568 1.00 92.31 586 GLU A CA 1
ATOM 4958 C C . GLU A 1 586 ? -3.688 9.354 34.135 1.00 92.31 586 GLU A C 1
ATOM 4960 O O . GLU A 1 586 ? -3.929 9.715 35.282 1.00 92.31 586 GLU A O 1
ATOM 4965 N N . SER A 1 587 ? -2.899 10.063 33.325 1.00 92.62 587 SER A N 1
ATOM 4966 C CA . SER A 1 587 ? -2.211 11.285 33.740 1.00 92.62 587 SER A CA 1
ATOM 4967 C C . SER A 1 587 ? -3.120 12.517 33.848 1.00 92.62 587 SER A C 1
ATOM 4969 O O . SER A 1 587 ? -2.663 13.543 34.341 1.00 92.62 587 SER A O 1
ATOM 4971 N N . ASP A 1 588 ? -4.370 12.464 33.370 1.00 94.94 588 ASP A N 1
ATOM 4972 C CA . ASP A 1 588 ? -5.321 13.582 33.444 1.00 94.94 588 ASP A CA 1
ATOM 4973 C C . ASP A 1 588 ? -6.418 13.290 34.478 1.00 94.94 588 ASP A C 1
ATOM 4975 O O . ASP A 1 588 ? -7.446 12.677 34.178 1.00 94.94 588 ASP A O 1
ATOM 4979 N N . SER A 1 589 ? -6.174 13.708 35.724 1.00 96.06 589 SER A N 1
ATOM 4980 C CA . SER A 1 589 ? -7.066 13.433 36.857 1.00 96.06 589 SER A CA 1
ATOM 4981 C C . SER A 1 589 ? -8.456 14.053 36.690 1.00 96.06 589 SER A C 1
ATOM 4983 O O . SER A 1 589 ? -9.441 13.462 37.129 1.00 96.06 589 SER A O 1
ATOM 4985 N N . GLU A 1 590 ? -8.565 15.201 36.019 1.00 96.69 590 GLU A N 1
ATOM 4986 C CA . GLU A 1 590 ? -9.840 15.876 35.781 1.00 96.69 590 GLU A CA 1
ATOM 4987 C C . GLU A 1 590 ? -10.714 15.071 34.810 1.00 96.69 590 GLU A C 1
ATOM 4989 O O . GLU A 1 590 ? -11.850 14.724 35.144 1.00 96.69 590 GLU A O 1
ATOM 4994 N N . LEU A 1 591 ? -10.179 14.694 33.642 1.00 95.25 591 LEU A N 1
ATOM 4995 C CA . LEU A 1 591 ? -10.910 13.869 32.672 1.00 95.25 591 LEU A CA 1
ATOM 4996 C C . LEU A 1 591 ? -11.268 12.493 33.240 1.00 95.25 591 LEU A C 1
ATOM 4998 O O . LEU A 1 591 ? -12.366 11.993 32.985 1.00 95.25 591 LEU A O 1
ATOM 5002 N N . MET A 1 592 ? -10.374 11.895 34.030 1.00 97.62 592 MET A N 1
ATOM 5003 C CA . MET A 1 592 ? -10.637 10.617 34.692 1.00 97.62 592 MET A CA 1
ATOM 5004 C C . MET A 1 592 ? -11.754 10.720 35.733 1.00 97.62 592 MET A C 1
ATOM 5006 O O . MET A 1 592 ? -12.603 9.832 35.790 1.00 97.62 592 MET A O 1
ATOM 5010 N N . ASN A 1 593 ? -11.821 11.810 36.502 1.00 97.44 593 ASN A N 1
ATOM 5011 C CA . ASN A 1 593 ? -12.925 12.044 37.433 1.00 97.44 593 ASN A CA 1
ATOM 5012 C C . ASN A 1 593 ? -14.265 12.176 36.695 1.00 97.44 593 ASN A C 1
ATOM 5014 O O . ASN A 1 593 ? -15.245 11.552 37.096 1.00 97.44 593 ASN A O 1
ATOM 5018 N N . ILE A 1 594 ? -14.306 12.911 35.576 1.00 97.44 594 ILE A N 1
ATOM 5019 C CA . ILE A 1 594 ? -15.522 13.030 34.753 1.00 97.44 594 ILE A CA 1
ATOM 5020 C C . ILE A 1 594 ? -15.938 11.657 34.201 1.00 97.44 594 ILE A C 1
ATOM 5022 O O . ILE A 1 594 ? -17.114 11.296 34.267 1.00 97.44 594 ILE A O 1
ATOM 5026 N N . TYR A 1 595 ? -14.987 10.876 33.678 1.00 97.94 595 TYR A N 1
ATOM 5027 C CA . TYR A 1 595 ? -15.247 9.524 33.178 1.00 97.94 595 TYR A CA 1
ATOM 5028 C C . TYR A 1 595 ? -15.810 8.604 34.269 1.00 97.94 595 TYR A C 1
ATOM 5030 O O . TYR A 1 595 ? -16.841 7.963 34.062 1.00 97.94 595 TYR A O 1
ATOM 5038 N N . ASN A 1 596 ? -15.168 8.570 35.439 1.00 97.38 596 ASN A N 1
ATOM 5039 C CA . ASN A 1 596 ? -15.571 7.721 36.557 1.00 97.38 596 ASN A CA 1
ATOM 5040 C C . ASN A 1 596 ? -16.966 8.093 37.076 1.00 97.38 596 ASN A C 1
ATOM 5042 O O . ASN A 1 596 ? -17.788 7.201 37.278 1.00 97.38 596 ASN A O 1
ATOM 5046 N N . ASN A 1 597 ? -17.268 9.390 37.196 1.00 97.75 597 ASN A N 1
ATOM 5047 C CA . ASN A 1 597 ? -18.598 9.861 37.586 1.00 97.75 597 ASN A CA 1
ATOM 5048 C C . ASN A 1 597 ? -19.668 9.398 36.586 1.00 97.75 597 ASN A C 1
ATOM 5050 O O . ASN A 1 597 ? -20.691 8.853 36.993 1.00 97.75 597 ASN A O 1
ATOM 5054 N N . LYS A 1 598 ? -19.414 9.517 35.273 1.00 97.62 598 LYS A N 1
ATOM 5055 C CA . LYS A 1 598 ? -20.348 9.022 34.245 1.00 97.62 598 LYS A CA 1
ATOM 5056 C C . LYS A 1 598 ? -20.527 7.503 34.277 1.00 97.62 598 LYS A C 1
ATOM 5058 O O . LYS A 1 598 ? -21.634 7.010 34.057 1.00 97.62 598 LYS A O 1
ATOM 5063 N N . ILE A 1 599 ? -19.463 6.745 34.547 1.00 97.69 599 ILE A N 1
ATOM 5064 C CA . ILE A 1 599 ? -19.550 5.289 34.735 1.00 97.69 599 ILE A CA 1
ATOM 5065 C C . ILE A 1 599 ? -20.406 4.956 35.961 1.00 97.69 599 ILE A C 1
ATOM 5067 O O . ILE A 1 599 ? -21.260 4.072 35.885 1.00 97.69 599 ILE A O 1
ATOM 5071 N N . GLU A 1 600 ? -20.224 5.669 37.072 1.00 97.44 600 GLU A N 1
ATOM 5072 C CA . GLU A 1 600 ? -21.020 5.483 38.285 1.00 97.44 600 GLU A CA 1
ATOM 5073 C C . GLU A 1 600 ? -22.500 5.814 38.043 1.00 97.44 600 GLU A C 1
ATOM 5075 O O . GLU A 1 600 ? -23.372 5.025 38.409 1.00 97.44 600 GLU A O 1
ATOM 5080 N N . GLU A 1 601 ? -22.796 6.922 37.361 1.00 96.62 601 GLU A N 1
ATOM 5081 C CA . GLU A 1 601 ? -24.150 7.291 36.936 1.00 96.62 601 GLU A CA 1
ATOM 5082 C C . GLU A 1 601 ? -24.783 6.211 36.047 1.00 96.62 601 GLU A C 1
ATOM 5084 O O . GLU A 1 601 ? -25.914 5.785 36.302 1.00 96.62 601 GLU A O 1
ATOM 5089 N N . ARG A 1 602 ? -24.045 5.701 35.048 1.00 96.69 602 ARG A N 1
ATOM 5090 C CA . ARG A 1 602 ? -24.496 4.596 34.184 1.00 96.69 602 ARG A CA 1
ATOM 5091 C C . ARG A 1 602 ? -24.806 3.341 34.998 1.00 96.69 602 ARG A C 1
ATOM 5093 O O . ARG A 1 602 ? -25.825 2.692 34.758 1.00 96.69 602 ARG A O 1
ATOM 5100 N N . ASN A 1 603 ? -23.955 3.005 35.963 1.00 96.25 603 ASN A N 1
ATOM 5101 C CA . ASN A 1 603 ? -24.136 1.836 36.819 1.00 96.25 603 ASN A CA 1
ATOM 5102 C C . ASN A 1 603 ? -25.346 1.995 37.749 1.00 96.25 603 ASN A C 1
ATOM 5104 O O . ASN A 1 603 ? -26.143 1.064 37.862 1.00 96.25 603 ASN A O 1
ATOM 5108 N N . LYS A 1 604 ? -25.541 3.179 38.349 1.00 97.31 604 LYS A N 1
ATOM 5109 C CA . LYS A 1 604 ? -26.734 3.508 39.148 1.00 97.31 604 LYS A CA 1
ATOM 5110 C C . LYS A 1 604 ? -28.010 3.402 38.313 1.00 97.31 604 LYS A C 1
ATOM 5112 O O . LYS A 1 604 ? -28.969 2.772 38.752 1.00 97.31 604 LYS A O 1
ATOM 5117 N N . ALA A 1 605 ? -28.010 3.939 37.093 1.00 96.19 605 ALA A N 1
ATOM 5118 C CA . ALA A 1 605 ? -29.145 3.838 36.177 1.00 96.19 605 ALA A CA 1
ATOM 5119 C C . ALA A 1 605 ? -29.436 2.384 35.763 1.00 96.19 605 ALA A C 1
ATOM 5121 O O . ALA A 1 605 ? -30.593 1.969 35.726 1.00 96.19 605 ALA A O 1
ATOM 5122 N N . CYS A 1 606 ? -28.398 1.588 35.489 1.00 95.19 606 CYS A N 1
ATOM 5123 C CA . CYS A 1 606 ? -28.534 0.167 35.165 1.00 95.19 606 CYS A CA 1
ATOM 5124 C C . CYS A 1 606 ? -29.124 -0.629 36.339 1.00 95.19 606 CYS A C 1
ATOM 5126 O O . CYS A 1 606 ? -30.062 -1.405 36.153 1.00 95.19 606 CYS A O 1
ATOM 5128 N N . TYR A 1 607 ? -28.626 -0.386 37.554 1.00 97.25 607 TYR A N 1
ATOM 5129 C CA . TYR A 1 607 ? -29.149 -0.993 38.776 1.00 97.25 607 TYR A CA 1
ATOM 5130 C C . TYR A 1 607 ? -30.620 -0.627 39.010 1.00 97.25 607 TYR A C 1
ATOM 5132 O O . TYR A 1 607 ? -31.446 -1.504 39.248 1.00 97.25 607 TYR A O 1
ATOM 5140 N N . GLU A 1 608 ? -30.970 0.651 38.866 1.00 97.50 608 GLU A N 1
ATOM 5141 C CA . GLU A 1 608 ? -32.341 1.134 39.026 1.00 97.50 608 GLU A CA 1
ATOM 5142 C C . GLU A 1 608 ? -33.296 0.537 37.980 1.00 97.50 608 GLU A C 1
ATOM 5144 O O . GLU A 1 608 ? -34.410 0.129 38.309 1.00 97.50 608 GLU A O 1
ATOM 5149 N N . ASN A 1 609 ? -32.856 0.418 36.724 1.00 96.44 609 ASN A N 1
ATOM 5150 C CA . ASN A 1 609 ? -33.628 -0.237 35.668 1.00 96.44 609 ASN A CA 1
ATOM 5151 C C . ASN A 1 609 ? -33.818 -1.732 35.939 1.00 96.44 609 ASN A C 1
ATOM 5153 O O . ASN A 1 609 ? -34.910 -2.257 35.723 1.00 96.44 609 ASN A O 1
ATOM 5157 N N . LYS A 1 610 ? -32.780 -2.412 36.442 1.00 97.38 610 LYS A N 1
ATOM 5158 C CA . LYS A 1 610 ? -32.864 -3.818 36.847 1.00 97.38 610 LYS A CA 1
ATOM 5159 C C . LYS A 1 610 ? -33.868 -3.997 37.987 1.00 97.38 610 LYS A C 1
ATOM 5161 O O . LYS A 1 610 ? -34.749 -4.844 37.873 1.00 97.38 610 LYS A O 1
ATOM 5166 N N . ARG A 1 611 ? -33.805 -3.146 39.017 1.00 97.94 611 ARG A N 1
ATOM 5167 C CA . ARG A 1 611 ? -34.767 -3.127 40.128 1.00 97.94 611 ARG A CA 1
ATOM 5168 C C . ARG A 1 611 ? -36.204 -2.948 39.631 1.00 97.94 611 ARG A C 1
ATOM 5170 O O . ARG A 1 611 ? -37.063 -3.761 39.950 1.00 97.94 611 ARG A O 1
ATOM 5177 N N . LYS A 1 612 ? -36.460 -1.946 38.782 1.00 97.56 612 LYS A N 1
ATOM 5178 C CA . LYS A 1 612 ? -37.793 -1.706 38.197 1.00 97.56 612 LYS A CA 1
ATOM 5179 C C . LYS A 1 612 ? -38.290 -2.878 37.348 1.00 97.56 612 LYS A C 1
ATOM 5181 O O . LYS A 1 612 ? -39.478 -3.193 37.367 1.00 97.56 612 LYS A O 1
ATOM 5186 N N . ALA A 1 613 ? -37.402 -3.526 36.594 1.00 97.25 613 ALA A N 1
ATOM 5187 C CA . ALA A 1 613 ? -37.749 -4.706 35.807 1.00 97.25 613 ALA A CA 1
ATOM 5188 C C . ALA A 1 613 ? -38.135 -5.895 36.703 1.00 97.25 613 ALA A C 1
ATOM 5190 O O . ALA A 1 613 ? -39.103 -6.596 36.405 1.00 97.25 613 ALA A O 1
ATOM 5191 N N . GLU A 1 614 ? -37.420 -6.097 37.811 1.00 97.62 614 GLU A N 1
ATOM 5192 C CA . GLU A 1 614 ? -37.724 -7.121 38.816 1.00 97.62 614 GLU A CA 1
ATOM 5193 C C . GLU A 1 614 ? -39.056 -6.837 39.532 1.00 97.62 614 GLU A C 1
ATOM 5195 O O . GLU A 1 614 ? -39.901 -7.730 39.611 1.00 97.62 614 GLU A O 1
ATOM 5200 N N . GLU A 1 615 ? -39.299 -5.595 39.960 1.00 97.31 615 GLU A N 1
ATOM 5201 C CA . GLU A 1 615 ? -40.573 -5.153 40.553 1.00 97.31 615 GLU A CA 1
ATOM 5202 C C . GLU A 1 615 ? -41.749 -5.360 39.581 1.00 97.31 615 GLU A C 1
ATOM 5204 O O . GLU A 1 615 ? -42.784 -5.924 39.945 1.00 97.31 615 GLU A O 1
ATOM 5209 N N . MET A 1 616 ? -41.585 -4.989 38.306 1.00 96.56 616 MET A N 1
ATOM 5210 C CA . MET A 1 616 ? -42.612 -5.195 37.282 1.00 96.56 616 MET A CA 1
ATOM 5211 C C . MET A 1 616 ? -42.848 -6.685 36.985 1.00 96.56 616 MET A C 1
ATOM 5213 O O . MET A 1 616 ? -43.983 -7.091 36.725 1.00 96.56 616 MET A O 1
ATOM 5217 N N . ALA A 1 617 ? -41.805 -7.518 37.034 1.00 96.25 617 ALA A N 1
ATOM 5218 C CA . ALA A 1 617 ? -41.937 -8.966 36.889 1.00 96.25 617 ALA A CA 1
ATOM 5219 C C . ALA A 1 617 ? -42.690 -9.594 38.074 1.00 96.25 617 ALA A C 1
ATOM 5221 O O . ALA A 1 617 ? -43.532 -10.469 37.861 1.00 96.25 617 ALA A O 1
ATOM 5222 N N . GLN A 1 618 ? -42.437 -9.134 39.303 1.00 96.44 618 GLN A N 1
ATOM 5223 C CA . GLN A 1 618 ? -43.181 -9.557 40.493 1.00 96.44 618 GLN A CA 1
ATOM 5224 C C . GLN A 1 618 ? -44.654 -9.137 40.417 1.00 96.44 618 GLN A C 1
ATOM 5226 O O . GLN A 1 618 ? -45.533 -9.969 40.628 1.00 96.44 618 GLN A O 1
ATOM 5231 N N . TYR A 1 619 ? -44.933 -7.894 40.015 1.00 95.56 619 TYR A N 1
ATOM 5232 C CA . TYR A 1 619 ? -46.298 -7.397 39.825 1.00 95.56 619 TYR A CA 1
ATOM 5233 C C . TYR A 1 619 ? -47.080 -8.186 38.758 1.00 95.56 619 TYR A C 1
ATOM 5235 O O . TYR A 1 619 ? -48.253 -8.506 38.933 1.00 95.56 619 TYR A O 1
ATOM 5243 N N . LYS A 1 620 ? -46.437 -8.554 37.641 1.00 95.12 620 LYS A N 1
ATOM 5244 C CA . LYS A 1 620 ? -47.068 -9.410 36.619 1.00 95.12 620 LYS A CA 1
ATOM 5245 C C . LYS A 1 620 ? -47.398 -10.805 37.153 1.00 95.12 620 LYS A C 1
ATOM 5247 O O . LYS A 1 620 ? -48.425 -11.361 36.777 1.00 95.12 620 LYS A O 1
ATOM 5252 N N . LYS A 1 621 ? -46.547 -11.368 38.019 1.00 95.44 621 LYS A N 1
ATOM 5253 C CA . LYS A 1 621 ? -46.804 -12.668 38.657 1.00 95.44 621 LYS A CA 1
ATOM 5254 C C . LYS A 1 621 ? -47.989 -12.608 39.617 1.00 95.44 621 LYS A C 1
ATOM 5256 O O . LYS A 1 621 ? -48.800 -13.522 39.592 1.00 95.44 621 LYS A O 1
ATOM 5261 N N . SER A 1 622 ? -48.114 -11.547 40.415 1.00 94.25 622 SER A N 1
ATOM 5262 C CA . SER A 1 622 ? -49.210 -11.420 41.385 1.00 94.25 622 SER A CA 1
ATOM 5263 C C . SER A 1 622 ? -50.579 -11.152 40.756 1.00 94.25 622 SER A C 1
ATOM 5265 O O . SER A 1 622 ? -51.581 -11.374 41.416 1.00 94.25 622 SER A O 1
ATOM 5267 N N . ARG A 1 623 ? -50.638 -10.681 39.502 1.00 91.44 623 ARG A N 1
ATOM 5268 C CA . ARG A 1 623 ? -51.897 -10.397 38.788 1.00 91.44 623 ARG A CA 1
ATOM 5269 C C . ARG A 1 623 ? -52.434 -11.573 37.956 1.00 91.44 623 ARG A C 1
ATOM 5271 O O . ARG A 1 623 ? -53.584 -11.534 37.537 1.00 91.44 623 ARG A O 1
ATOM 5278 N N . ASN A 1 624 ? -51.594 -12.570 37.675 1.00 76.25 624 ASN A N 1
ATOM 5279 C CA . ASN A 1 624 ? -51.966 -13.797 36.953 1.00 76.25 624 ASN A CA 1
ATOM 5280 C C . ASN A 1 624 ? -52.298 -14.973 37.895 1.00 76.25 624 ASN A C 1
ATOM 5282 O O . ASN A 1 624 ? -52.574 -16.073 37.415 1.00 76.25 624 ASN A O 1
ATOM 5286 N N . LEU A 1 625 ? -52.219 -14.742 39.207 1.00 49.66 625 LEU A N 1
ATOM 5287 C CA . LEU A 1 625 ? -52.724 -15.592 40.286 1.00 49.66 625 LEU A CA 1
ATOM 5288 C C . LEU A 1 625 ? -54.050 -15.002 40.765 1.00 49.66 625 LEU A C 1
ATOM 5290 O O . LEU A 1 625 ? -54.938 -15.807 41.116 1.00 49.66 625 LEU A O 1
#

Foldseek 3Di:
DDWDWDFDDDPDDGWTWGWADQDPPDIDIDTLVDDDDDPRLVVVVVSVVVGPDPLVSLQVVLVSCLVVLVSSLSSLVVQLVPPDPVSNVVSLLVNLVSCLVVVHDRDDDPDDPDLSVLQSVLVVCVVVVVLVSSCVSCVVSVVPVSVLVSCLSVVPPDDDPQLQSVLVSCVVVVVVVCNVVSLVSNCVVDDPVVSCVVPVVPDDDPDPDPPPVVVVVVVVVVVVVVPPCPPPDPALVVLQVQLVVCVVVVVNVSSLVSLVSSCVHPNPVSSVVVNVVSVVVVLQPDDDLDQVSVQLSVVVVVVPDDLVPPDDDPPSYDPLSVLVNCVVNVPDDDLVVNLVSLVVNCPPPSDDNVVSVVVNVVSVPVPDDPLPPQPDDDDDDPVLLVLLSVLLVVDPDVVSVVLSVVCRPCVVPQDPVPPVSVQVSVCSNPVDNDDDPVVCCLVVPPDPVVCVVLLVDLSSLLVSLVVCLVVVVLVVSLVSLVVNCVPPLVSLQVNLVSCVSVVVNLSSVVSVVSSQPVPPDPVCLVVVVVPVVNVVSCVVNVLSDLPLVSLVVVCVSNVPPVSLVVSLQSCLVVVVLVVSVVSDDPVDPVSVVSSVVSVVVVVVVVVVVVVVVVVVVVVVVVVVD

Organism: Vairimorpha ceranae (strain BRL01) (NCBI:txid578460)

pLDDT: mean 72.31, std 19.02, range [25.97, 97.94]

Radius of gyration: 35.42 Å; chains: 1; bounding box: 115×86×76 Å

Secondary structure (DSSP, 8-state):
--PPPEE---TTS--EEEEEE-SSS-EEEEETTS---THHHHHHHHHHHHTT--HHHHHHHHHHGGGSHHHHHHHHHHHHHS--HHHHHHHHHHHHHHHHHTTPPPP--S----HHHHHHHHHHHHHTT-HHHHHHHHHHTT-HHHHHHHHHHTT------SHHHHHHHHHHHT-GGGHHHHHHHHHHHS-HHHHHHHHT---S--SS-HHHHHHHHHHHHHHHHTTS--TT--SHHHHHHHHHHHHHTT-HHHHHHHHHHHHHHH--HHHHHHHHHHHTTTTSS---S-HHHHHHHHHHHHTTS-GGG--S-TTSS-HHHHHHHHHHTT-S--HHHHHHHHHHHTT-TTS-HHHHHHHHHHHHHTTS-TT-TTS-S-SS-HHHHHHHHHHHHH---HHHHHHHHHHHH-TTT--TTSHHHHHHHHHHHHSS--S-HHHHHHHS--SGGGGTTGGGSHHHHHHHHHHHHHTT-HHHHHHHHHHHTTT-TTHHHHHHHHHHHTT-HHHHHHHHHHHHHSS--GGGHHHHTT-HHHHHHHHHHGGG---HHHHHHHHHHH--HHHHHHHHHHHHHTT-HHHHHTT--TT-HHHHHHHHHHHHHHHHHHHHHHHHHHHHHHHHHHH--

Sequence (625 aa):
MFMQIYLKYLSLKFCMIIKIKIDEDSSLTFDTTELPVDTDFDSLFELIKESNIPSSSLFKIAYAYKDKYDYCKQILDYVKTTNLRDVKSKAEIFQMSLDLAHNKPLYFSQEYPYNSFYILLGYENIKSKNYVKALAYFTRVQYKLGIELCNFYLNRNIVFNNELLKALHIFNTKDVSNYKIAKEMFKRNVSKDFYNGIFNNTKSIGDYKIQLNIDIKLNTIRQDLSKIDLYELDNDFFYYLKGKKEHLEKNYDKAIEWYKKSLNKNNNIYAKYNLQRILQKEYIEDNFDCYEYNNFKYFMKYKKCKIEDLKCDVENINLNIKNFINIMSGIKNNPESYIAKYKTLLKNDLLDINTIKNNLIYFKYKNIDYQDHLNDTSCVLEEDVQTLVDIYNKTNDVYVKYNLFYLTRDMKYYDKLNKFSTQILKFIKNGELEYIEIYDKLKNAKTIENYKECLESFYGANGIAICLAKNKKYQEALKIFYSLVLDYNDVYINIGNVYIAMKEYEKGIIQFLKAFSEGNNIKLLSKISNNEYIFRIIQEVYIYVNNIDLLIKIYKIFEISDMKKYIFKLLINSNRLDEAECFKIESDSELMNIYNNKIEERNKACYENKRKAEEMAQYKKSRNL